Protein AF-0000000078073379 (afdb_homodimer)

Structure (mmCIF, N/CA/C/O backbone):
data_AF-0000000078073379-model_v1
#
loop_
_entity.id
_entity.type
_entity.pdbx_description
1 polymer 'pectate lyase'
#
loop_
_atom_site.group_PDB
_atom_site.id
_atom_site.type_symbol
_atom_site.label_atom_id
_atom_site.label_alt_id
_atom_site.label_comp_id
_atom_site.label_asym_id
_atom_site.label_entity_id
_atom_site.label_seq_id
_atom_site.pdbx_PDB_ins_code
_atom_site.Cartn_x
_atom_site.Cartn_y
_atom_site.Cartn_z
_atom_site.occupancy
_atom_site.B_iso_or_equiv
_atom_site.auth_seq_id
_atom_site.auth_comp_id
_atom_site.auth_asym_id
_atom_site.auth_atom_id
_atom_site.pdbx_PDB_model_num
ATOM 1 N N . MET A 1 1 ? -47.125 16.078 -59.25 1 26.92 1 MET A N 1
ATOM 2 C CA . MET A 1 1 ? -47.188 15.266 -58.031 1 26.92 1 MET A CA 1
ATOM 3 C C . MET A 1 1 ? -46.562 13.898 -58.25 1 26.92 1 MET A C 1
ATOM 5 O O . MET A 1 1 ? -47.281 12.891 -58.375 1 26.92 1 MET A O 1
ATOM 9 N N . LYS A 1 2 ? -45.469 13.75 -59.219 1 32.22 2 LYS A N 1
ATOM 10 C CA . LYS A 1 2 ? -44.75 12.578 -59.688 1 32.22 2 LYS A CA 1
ATOM 11 C C . LYS A 1 2 ? -44.062 11.867 -58.562 1 32.22 2 LYS A C 1
ATOM 13 O O . LYS A 1 2 ? -43.188 12.445 -57.875 1 32.22 2 LYS A O 1
ATOM 18 N N . ILE A 1 3 ? -44.719 10.812 -57.906 1 33.16 3 ILE A N 1
ATOM 19 C CA . ILE A 1 3 ? -44.312 9.953 -56.812 1 33.16 3 ILE A CA 1
ATOM 20 C C . ILE A 1 3 ? -43.188 9.016 -57.281 1 33.16 3 ILE A C 1
ATOM 22 O O . ILE A 1 3 ? -43.438 8.125 -58.094 1 33.16 3 ILE A O 1
ATOM 26 N N . THR A 1 4 ? -42 9.477 -57.656 1 41.59 4 THR A N 1
ATOM 27 C CA . THR A 1 4 ? -40.938 8.547 -58 1 41.59 4 THR A CA 1
ATOM 28 C C . THR A 1 4 ? -40.625 7.648 -56.812 1 41.59 4 THR A C 1
ATOM 30 O O . THR A 1 4 ? -40.312 8.141 -55.719 1 41.59 4 THR A O 1
ATOM 33 N N . SER A 1 5 ? -41.125 6.383 -56.781 1 36.81 5 SER A N 1
ATOM 34 C CA . SER A 1 5 ? -40.906 5.316 -55.812 1 36.81 5 SER A CA 1
ATOM 35 C C . SER A 1 5 ? -39.438 4.883 -55.781 1 36.81 5 SER A C 1
ATOM 37 O O . SER A 1 5 ? -38.875 4.477 -56.812 1 36.81 5 SER A O 1
ATOM 39 N N . VAL A 1 6 ? -38.531 5.504 -54.969 1 43.47 6 VAL A N 1
ATOM 40 C CA . VAL A 1 6 ? -37.156 5.094 -54.75 1 43.47 6 VAL A CA 1
ATOM 41 C C . VAL A 1 6 ? -37.156 3.697 -54.125 1 43.47 6 VAL A C 1
ATOM 43 O O . VAL A 1 6 ? -37.75 3.465 -53.062 1 43.47 6 VAL A O 1
ATOM 46 N N . PHE A 1 7 ? -36.969 2.619 -54.938 1 39.88 7 PHE A N 1
ATOM 47 C CA . PHE A 1 7 ? -36.719 1.249 -54.5 1 39.88 7 PHE A CA 1
ATOM 48 C C . PHE A 1 7 ? -35.438 1.147 -53.688 1 39.88 7 PHE A C 1
ATOM 50 O O . PHE A 1 7 ? -34.375 1.447 -54.188 1 39.88 7 PHE A O 1
ATOM 57 N N . THR A 1 8 ? -35.5 1.363 -52.375 1 41.56 8 THR A N 1
ATOM 58 C CA . THR A 1 8 ? -34.344 1.116 -51.5 1 41.56 8 THR A CA 1
ATOM 59 C C . THR A 1 8 ? -34.031 -0.377 -51.406 1 41.56 8 THR A C 1
ATOM 61 O O . THR A 1 8 ? -34.875 -1.168 -51 1 41.56 8 THR A O 1
ATOM 64 N N . ALA A 1 9 ? -33.094 -0.878 -52.219 1 40.97 9 ALA A N 1
ATOM 65 C CA . ALA A 1 9 ? -32.562 -2.232 -52.094 1 40.97 9 ALA A CA 1
ATOM 66 C C . ALA A 1 9 ? -31.938 -2.471 -50.719 1 40.97 9 ALA A C 1
ATOM 68 O O . ALA A 1 9 ? -31.031 -1.76 -50.312 1 40.97 9 ALA A O 1
ATOM 69 N N . VAL A 1 10 ? -32.719 -3.09 -49.844 1 42.84 10 VAL A N 1
ATOM 70 C CA . VAL A 1 10 ? -32.188 -3.562 -48.562 1 42.84 10 VAL A CA 1
ATOM 71 C C . VAL A 1 10 ? -31.219 -4.707 -48.812 1 42.84 10 VAL A C 1
ATOM 73 O O . VAL A 1 10 ? -31.578 -5.734 -49.375 1 42.84 10 VAL A O 1
ATOM 76 N N . PHE A 1 11 ? -29.922 -4.469 -48.969 1 40.78 11 PHE A N 1
ATOM 77 C CA . PHE A 1 11 ? -28.906 -5.5 -48.906 1 40.78 11 PHE A CA 1
ATOM 78 C C . PHE A 1 11 ? -28.922 -6.223 -47.562 1 40.78 11 PHE A C 1
ATOM 80 O O . PHE A 1 11 ? -28.688 -5.613 -46.531 1 40.78 11 PHE A O 1
ATOM 87 N N . ALA A 1 12 ? -29.703 -7.352 -47.5 1 41.12 12 ALA A N 1
ATOM 88 C CA . ALA A 1 12 ? -29.578 -8.266 -46.375 1 41.12 12 ALA A CA 1
ATOM 89 C C . ALA A 1 12 ? -28.172 -8.844 -46.25 1 41.12 12 ALA A C 1
ATOM 91 O O . ALA A 1 12 ? -27.75 -9.594 -47.156 1 41.12 12 ALA A O 1
ATOM 92 N N . THR A 1 13 ? -27.219 -8.195 -45.688 1 39.94 13 THR A N 1
ATOM 93 C CA . THR A 1 13 ? -25.969 -8.867 -45.344 1 39.94 13 THR A CA 1
ATOM 94 C C . THR A 1 13 ? -26.25 -10.109 -44.5 1 39.94 13 THR A C 1
ATOM 96 O O . THR A 1 13 ? -26.797 -10.008 -43.406 1 39.94 13 THR A O 1
ATOM 99 N N . LEU A 1 14 ? -26.453 -11.242 -45.125 1 37.91 14 LEU A N 1
ATOM 100 C CA . LEU A 1 14 ? -26.469 -12.492 -44.375 1 37.91 14 LEU A CA 1
ATOM 101 C C . LEU A 1 14 ? -25.219 -12.609 -43.5 1 37.91 14 LEU A C 1
ATOM 103 O O . LEU A 1 14 ? -24.109 -12.609 -44 1 37.91 14 LEU A O 1
ATOM 107 N N . ALA A 1 15 ? -25.297 -12.188 -42.312 1 41.53 15 ALA A N 1
ATOM 108 C CA . ALA A 1 15 ? -24.281 -12.586 -41.344 1 41.53 15 ALA A CA 1
ATOM 109 C C . ALA A 1 15 ? -24.062 -14.094 -41.375 1 41.53 15 ALA A C 1
ATOM 111 O O . ALA A 1 15 ? -24.922 -14.859 -40.938 1 41.53 15 ALA A O 1
ATOM 112 N N . VAL A 1 16 ? -23.438 -14.586 -42.375 1 40.75 16 VAL A N 1
ATOM 113 C CA . VAL A 1 16 ? -22.984 -15.961 -42.188 1 40.75 16 VAL A CA 1
ATOM 114 C C . VAL A 1 16 ? -22.375 -16.125 -40.781 1 40.75 16 VAL A C 1
ATOM 116 O O . VAL A 1 16 ? -21.422 -15.43 -40.438 1 40.75 16 VAL A O 1
ATOM 119 N N . GLY A 1 17 ? -23.109 -16.453 -39.844 1 42.53 17 GLY A N 1
ATOM 120 C CA . GLY A 1 17 ? -22.578 -16.828 -38.562 1 42.53 17 GLY A CA 1
ATOM 121 C C . GLY A 1 17 ? -21.328 -17.703 -38.656 1 42.53 17 GLY A C 1
ATOM 122 O O . GLY A 1 17 ? -21.281 -18.609 -39.5 1 42.53 17 GLY A O 1
ATOM 123 N N . SER A 1 18 ? -20.203 -17.203 -38.5 1 46.5 18 SER A N 1
ATOM 124 C CA . SER A 1 18 ? -19 -18.031 -38.406 1 46.5 18 SER A CA 1
ATOM 125 C C . SER A 1 18 ? -19.297 -19.391 -37.812 1 46.5 18 SER A C 1
ATOM 127 O O . SER A 1 18 ? -20.031 -19.5 -36.844 1 46.5 18 SER A O 1
ATOM 129 N N . PRO A 1 19 ? -19.109 -20.391 -38.5 1 51.62 19 PRO A N 1
ATOM 130 C CA . PRO A 1 19 ? -19.391 -21.719 -37.938 1 51.62 19 PRO A CA 1
ATOM 131 C C . PRO A 1 19 ? -18.844 -21.859 -36.531 1 51.62 19 PRO A C 1
ATOM 133 O O . PRO A 1 19 ? -17.75 -21.391 -36.219 1 51.62 19 PRO A O 1
ATOM 136 N N . LEU A 1 20 ? -19.641 -22.047 -35.469 1 56.81 20 LEU A N 1
ATOM 137 C CA . LEU A 1 20 ? -19.328 -22.344 -34.094 1 56.81 20 LEU A CA 1
ATOM 138 C C . LEU A 1 20 ? -18.219 -23.375 -33.969 1 56.81 20 LEU A C 1
ATOM 140 O O . LEU A 1 20 ? -18.328 -24.469 -34.531 1 56.81 20 LEU A O 1
ATOM 144 N N . GLU A 1 21 ? -16.969 -23.016 -33.781 1 68.38 21 GLU A N 1
ATOM 145 C CA . GLU A 1 21 ? -15.852 -23.922 -33.531 1 68.38 21 GLU A CA 1
ATOM 146 C C . GLU A 1 21 ? -16.281 -25.062 -32.625 1 68.38 21 GLU A C 1
ATOM 148 O O . GLU A 1 21 ? -17.016 -24.859 -31.656 1 68.38 21 GLU A O 1
ATOM 153 N N . THR A 1 22 ? -15.953 -26.297 -33.062 1 76.88 22 THR A N 1
ATOM 154 C CA . THR A 1 22 ? -16.234 -27.438 -32.188 1 76.88 22 THR A CA 1
ATOM 155 C C . THR A 1 22 ? -15.453 -27.328 -30.875 1 76.88 22 THR A C 1
ATOM 157 O O . THR A 1 22 ? -14.461 -26.594 -30.797 1 76.88 22 THR A O 1
ATOM 160 N N . ARG A 1 23 ? -15.984 -27.828 -29.938 1 81.5 23 ARG A N 1
ATOM 161 C CA . ARG A 1 23 ? -15.336 -27.875 -28.625 1 81.5 23 ARG A CA 1
ATOM 162 C C . ARG A 1 23 ? -13.922 -28.438 -28.734 1 81.5 23 ARG A C 1
ATOM 164 O O . ARG A 1 23 ? -13.008 -27.984 -28.047 1 81.5 23 ARG A O 1
ATOM 171 N N . ASP A 1 24 ? -13.828 -29.391 -29.516 1 82.5 24 ASP A N 1
ATOM 172 C CA . ASP A 1 24 ? -12.531 -30.016 -29.719 1 82.5 24 ASP A CA 1
ATOM 173 C C . ASP A 1 24 ? -11.547 -29.047 -30.375 1 82.5 24 ASP A C 1
ATOM 175 O O . ASP A 1 24 ? -10.391 -28.953 -29.969 1 82.5 24 ASP A O 1
ATOM 179 N N . ALA A 1 25 ? -11.977 -28.453 -31.328 1 82.81 25 ALA A N 1
ATOM 180 C CA . ALA A 1 25 ? -11.117 -27.5 -32.031 1 82.81 25 ALA A CA 1
ATOM 181 C C . ALA A 1 25 ? -10.727 -26.344 -31.094 1 82.81 25 ALA A C 1
ATOM 183 O O . ALA A 1 25 ? -9.594 -25.859 -31.141 1 82.81 25 ALA A O 1
ATOM 184 N N . HIS A 1 26 ? -11.664 -26.031 -30.312 1 86.31 26 HIS A N 1
ATOM 185 C CA . HIS A 1 26 ? -11.43 -24.922 -29.391 1 86.31 26 HIS A CA 1
ATOM 186 C C . HIS A 1 26 ? -10.344 -25.266 -28.375 1 86.31 26 HIS A C 1
ATOM 188 O O . HIS A 1 26 ? -9.398 -24.5 -28.188 1 86.31 26 HIS A 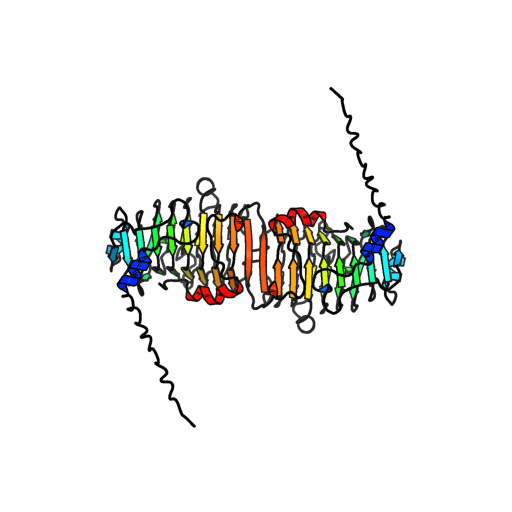O 1
ATOM 194 N N . ILE A 1 27 ? -10.406 -26.391 -27.75 1 90.31 27 ILE A N 1
ATOM 195 C CA . ILE A 1 27 ? -9.453 -26.766 -26.703 1 90.31 27 ILE A CA 1
ATOM 196 C C . ILE A 1 27 ? -8.07 -26.984 -27.328 1 90.31 27 ILE A C 1
ATOM 198 O O . ILE A 1 27 ? -7.051 -26.672 -26.703 1 90.31 27 ILE A O 1
ATOM 202 N N . LYS A 1 28 ? -8.039 -27.469 -28.516 1 88.5 28 LYS A N 1
ATOM 203 C CA . LYS A 1 28 ? -6.758 -27.656 -29.203 1 88.5 28 LYS A CA 1
ATOM 204 C C . LYS A 1 28 ? -6.09 -26.312 -29.5 1 88.5 28 LYS A C 1
ATOM 206 O O . LYS A 1 28 ? -4.871 -26.188 -29.359 1 88.5 28 LYS A O 1
ATOM 211 N N . ARG A 1 29 ? -6.891 -25.422 -29.875 1 85.19 29 ARG A N 1
ATOM 212 C CA . ARG A 1 29 ? -6.348 -24.094 -30.109 1 85.19 29 ARG A CA 1
ATOM 213 C C . ARG A 1 29 ? -5.805 -23.484 -28.812 1 85.19 29 ARG A C 1
ATOM 215 O O . ARG A 1 29 ? -4.715 -22.906 -28.797 1 85.19 29 ARG A O 1
ATOM 222 N N . GLN A 1 30 ? -6.562 -23.594 -27.781 1 92.12 30 GLN A N 1
ATOM 223 C CA . GLN A 1 30 ? -6.121 -23.078 -26.484 1 92.12 30 GLN A CA 1
ATOM 224 C C . GLN A 1 30 ? -4.844 -23.781 -26.031 1 92.12 30 GLN A C 1
ATOM 226 O O . GLN A 1 30 ? -3.957 -23.141 -25.453 1 92.12 30 GLN A O 1
ATOM 231 N N . ALA A 1 31 ? -4.758 -25 -26.328 1 92.62 31 ALA A N 1
ATOM 232 C CA . ALA A 1 31 ? -3.623 -25.812 -25.906 1 92.62 31 ALA A CA 1
ATOM 233 C C . ALA A 1 31 ? -2.355 -25.438 -26.656 1 92.62 31 ALA A C 1
ATOM 235 O O . ALA A 1 31 ? -1.243 -25.656 -26.188 1 92.62 31 ALA A O 1
ATOM 236 N N . ALA A 1 32 ? -2.506 -24.906 -27.766 1 91.88 32 ALA A N 1
ATOM 237 C CA . ALA A 1 32 ? -1.366 -24.594 -28.625 1 91.88 32 ALA A CA 1
ATOM 238 C C . ALA A 1 32 ? -0.793 -23.219 -28.297 1 91.88 32 ALA A C 1
ATOM 240 O O . ALA A 1 32 ? 0.281 -22.844 -28.781 1 91.88 32 ALA A O 1
ATOM 241 N N . GLU A 1 33 ? -1.474 -22.438 -27.516 1 94.12 33 GLU A N 1
ATOM 242 C CA . GLU A 1 33 ? -1.041 -21.078 -27.203 1 94.12 33 GLU A CA 1
ATOM 243 C C . GLU A 1 33 ? 0.233 -21.078 -26.359 1 94.12 33 GLU A C 1
ATOM 245 O O . GLU A 1 33 ? 0.35 -21.844 -25.406 1 94.12 33 GLU A O 1
ATOM 250 N N . ALA A 1 34 ? 1.164 -20.266 -26.75 1 96.62 34 ALA A N 1
ATOM 251 C CA . ALA A 1 34 ? 2.357 -20 -25.953 1 96.62 34 ALA A CA 1
ATOM 252 C C . ALA A 1 34 ? 2.08 -18.938 -24.891 1 96.62 34 ALA A C 1
ATOM 254 O O . ALA A 1 34 ? 1.102 -18.203 -24.984 1 96.62 34 ALA A O 1
ATOM 255 N N . CYS A 1 35 ? 2.984 -18.969 -23.906 1 96.31 35 CYS A N 1
ATOM 256 C CA . CYS A 1 35 ? 2.881 -17.938 -22.875 1 96.31 35 CYS A CA 1
ATOM 257 C C . CYS A 1 35 ? 2.869 -16.547 -23.484 1 96.31 35 CYS A C 1
ATOM 259 O O . CYS A 1 35 ? 3.666 -16.25 -24.375 1 96.31 35 CYS A O 1
ATOM 261 N N . SER A 1 36 ? 1.962 -15.688 -22.953 1 91.12 36 SER A N 1
ATOM 262 C CA . SER A 1 36 ? 1.778 -14.398 -23.609 1 91.12 36 SER A CA 1
ATOM 263 C C . SER A 1 36 ? 1.969 -13.25 -22.625 1 91.12 36 SER A C 1
ATOM 265 O O . SER A 1 36 ? 1.896 -12.078 -23 1 91.12 36 SER A O 1
ATOM 267 N N . VAL A 1 37 ? 2.205 -13.562 -21.391 1 91.88 37 VAL A N 1
ATOM 268 C CA . VAL A 1 37 ? 2.287 -12.469 -20.422 1 91.88 37 VAL A CA 1
ATOM 269 C C . VAL A 1 37 ? 3.289 -12.82 -19.328 1 91.88 37 VAL A C 1
ATOM 271 O O . VAL A 1 37 ? 3.328 -13.961 -18.859 1 91.88 37 VAL A O 1
ATOM 274 N N . GLY A 1 38 ? 4.133 -11.828 -19.031 1 95.31 38 GLY A N 1
ATOM 275 C CA . GLY A 1 38 ? 4.973 -11.945 -17.859 1 95.31 38 GLY A CA 1
ATOM 276 C C . GLY A 1 38 ? 6.293 -12.641 -18.125 1 95.31 38 GLY A C 1
ATOM 277 O O . GLY A 1 38 ? 6.711 -12.766 -19.281 1 95.31 38 GLY A O 1
ATOM 278 N N . TYR A 1 39 ? 6.926 -13.07 -17.094 1 97.62 39 TYR A N 1
ATOM 279 C CA . TYR A 1 39 ? 8.312 -13.516 -17.141 1 97.62 39 TYR A CA 1
ATOM 280 C C . TYR A 1 39 ? 8.43 -14.82 -17.922 1 97.62 39 TYR A C 1
ATOM 282 O O . TYR A 1 39 ? 9.5 -15.133 -18.453 1 97.62 39 TYR A O 1
ATOM 290 N N . CYS A 1 40 ? 7.336 -15.539 -18.031 1 98 40 CYS A N 1
ATOM 291 C CA . CYS A 1 40 ? 7.422 -16.766 -18.812 1 98 40 CYS A CA 1
ATOM 292 C C . CYS A 1 40 ? 7.641 -16.469 -20.297 1 98 40 CYS A C 1
ATOM 294 O O . CYS A 1 40 ? 7.961 -17.359 -21.078 1 98 40 CYS A O 1
ATOM 296 N N . THR A 1 41 ? 7.445 -15.227 -20.766 1 96.81 41 THR A N 1
ATOM 297 C CA . THR A 1 41 ? 7.723 -14.844 -22.141 1 96.81 41 THR A CA 1
ATOM 298 C C . THR A 1 41 ? 9.219 -14.633 -22.359 1 96.81 41 THR A C 1
ATOM 300 O O . THR A 1 41 ? 9.672 -14.492 -23.484 1 96.81 41 THR A O 1
ATOM 303 N N . GLN A 1 42 ? 10.008 -14.609 -21.281 1 95.75 42 GLN A N 1
ATOM 304 C CA . GLN A 1 42 ? 11.445 -14.352 -21.328 1 95.75 42 GLN A CA 1
ATOM 305 C C . GLN A 1 42 ? 12.227 -15.664 -21.406 1 95.75 42 GLN A C 1
ATOM 307 O O . GLN A 1 42 ? 11.648 -16.75 -21.312 1 95.75 42 GLN A O 1
ATOM 312 N N . ASN A 1 43 ? 13.578 -15.531 -21.641 1 97.06 43 ASN A N 1
ATOM 313 C CA . ASN A 1 43 ? 14.477 -16.672 -21.656 1 97.06 43 ASN A CA 1
ATOM 314 C C . ASN A 1 43 ? 14.078 -17.688 -22.734 1 97.06 43 ASN A C 1
ATOM 316 O O . ASN A 1 43 ? 14 -18.891 -22.469 1 97.06 43 ASN A O 1
ATOM 320 N N . GLY A 1 44 ? 13.734 -17.281 -23.875 1 95.88 44 GLY A N 1
ATOM 321 C CA . GLY A 1 44 ? 13.398 -18.109 -25.016 1 95.88 44 GLY A CA 1
ATOM 322 C C . GLY A 1 44 ? 11.914 -18.406 -25.125 1 95.88 44 GLY A C 1
ATOM 323 O O . GLY A 1 44 ? 11.469 -19.031 -26.094 1 95.88 44 GLY A O 1
ATOM 324 N N . GLY A 1 45 ? 11.117 -18 -24.078 1 96.81 45 GLY A N 1
ATOM 325 C CA . GLY A 1 45 ? 9.68 -18.188 -24.125 1 96.81 45 GLY A CA 1
ATOM 326 C C . GLY A 1 45 ? 9.234 -19.547 -23.625 1 96.81 45 GLY A C 1
ATOM 327 O O . GLY A 1 45 ? 10.07 -20.406 -23.328 1 96.81 45 GLY A O 1
ATOM 328 N N . THR A 1 46 ? 7.992 -19.75 -23.438 1 98.69 46 THR A N 1
ATOM 329 C CA . THR A 1 46 ? 7.363 -20.984 -23 1 98.69 46 THR A CA 1
ATOM 330 C C . THR A 1 46 ? 6.309 -21.438 -23.984 1 98.69 46 THR A C 1
ATOM 332 O O . THR A 1 46 ? 5.254 -20.828 -24.125 1 98.69 46 THR A O 1
ATOM 335 N N . THR A 1 47 ? 6.527 -22.594 -24.625 1 98.44 47 THR A N 1
ATOM 336 C CA . THR A 1 47 ? 5.641 -23.062 -25.688 1 98.44 47 THR A CA 1
ATOM 337 C C . THR A 1 47 ? 5.008 -24.406 -25.312 1 98.44 47 THR A C 1
ATOM 339 O O . THR A 1 47 ? 4.051 -24.844 -25.953 1 98.44 47 THR A O 1
ATOM 342 N N . GLY A 1 48 ? 5.543 -25.078 -24.344 1 98.75 48 GLY A N 1
ATOM 343 C CA . GLY A 1 48 ? 5.012 -26.344 -23.891 1 98.75 48 GLY A CA 1
ATOM 344 C C . GLY A 1 48 ? 5.141 -27.453 -24.906 1 98.75 48 GLY A C 1
ATOM 345 O O . GLY A 1 48 ? 6.211 -27.656 -25.484 1 98.75 48 GLY A O 1
ATOM 346 N N . GLY A 1 49 ? 4.039 -28.141 -25.062 1 98.75 49 GLY A N 1
ATOM 347 C CA . GLY A 1 49 ? 4.043 -29.344 -25.875 1 98.75 49 GLY A CA 1
ATOM 348 C C . GLY A 1 49 ? 3.641 -29.094 -27.312 1 98.75 49 GLY A C 1
ATOM 349 O O . GLY A 1 49 ? 3.459 -30.031 -28.094 1 98.75 49 GLY A O 1
ATOM 350 N N . ALA A 1 50 ? 3.6 -27.891 -27.781 1 96.62 50 ALA A N 1
ATOM 351 C CA . ALA A 1 50 ? 2.945 -27.516 -29.031 1 96.62 50 ALA A CA 1
ATOM 352 C C . ALA A 1 50 ? 3.66 -28.141 -30.234 1 96.62 50 ALA A C 1
ATOM 354 O O . ALA A 1 50 ? 3.062 -28.312 -31.297 1 96.62 50 ALA A O 1
ATOM 355 N N . LYS A 1 51 ? 4.91 -28.5 -30.109 1 96.62 51 LYS A N 1
ATOM 356 C CA . LYS A 1 51 ? 5.684 -29.047 -31.219 1 96.62 51 LYS A CA 1
ATOM 357 C C . LYS A 1 51 ? 5.438 -30.547 -31.359 1 96.62 51 LYS A C 1
ATOM 359 O O . LYS A 1 51 ? 5.914 -31.172 -32.312 1 96.62 51 LYS A O 1
ATOM 364 N N . GLY A 1 52 ? 4.766 -31.141 -30.406 1 97.94 52 GLY A N 1
ATOM 365 C CA . GLY A 1 52 ? 4.48 -32.562 -30.438 1 97.94 52 GLY A CA 1
ATOM 366 C C . GLY A 1 52 ? 3.031 -32.875 -30.766 1 97.94 52 GLY A C 1
ATOM 367 O O . GLY A 1 52 ? 2.285 -32 -31.203 1 97.94 52 GLY A O 1
ATOM 368 N N . GLU A 1 53 ? 2.709 -34.188 -30.594 1 97.31 53 GLU A N 1
ATOM 369 C CA . GLU A 1 53 ? 1.335 -34.625 -30.828 1 97.31 53 GLU A CA 1
ATOM 370 C C . GLU A 1 53 ? 0.419 -34.188 -29.688 1 97.31 53 GLU A C 1
ATOM 372 O O . GLU A 1 53 ? 0.892 -33.781 -28.625 1 97.31 53 GLU A O 1
ATOM 377 N N . THR A 1 54 ? -0.792 -34.219 -29.969 1 97.62 54 THR A N 1
ATOM 378 C CA . THR A 1 54 ? -1.826 -34 -28.969 1 97.62 54 THR A CA 1
ATOM 379 C C . THR A 1 54 ? -2.547 -35.312 -28.656 1 97.62 54 THR A C 1
ATOM 381 O O . THR A 1 54 ? -2.967 -36.031 -29.562 1 97.62 54 THR A O 1
ATOM 384 N N . ILE A 1 55 ? -2.615 -35.625 -27.391 1 98.12 55 ILE A N 1
ATOM 385 C CA . ILE A 1 55 ? -3.4 -36.781 -26.984 1 98.12 55 ILE A CA 1
ATOM 386 C C . ILE A 1 55 ? -4.438 -36.375 -25.938 1 98.12 55 ILE A C 1
ATOM 388 O O . ILE A 1 55 ? -4.281 -35.344 -25.281 1 98.12 55 ILE A O 1
ATOM 392 N N . THR A 1 56 ? -5.516 -37.125 -25.859 1 97.94 56 THR A N 1
ATOM 393 C CA . THR A 1 56 ? -6.527 -36.969 -24.828 1 97.94 56 THR A CA 1
ATOM 394 C C . THR A 1 56 ? -6.504 -38.156 -23.844 1 97.94 56 THR A C 1
ATOM 396 O O . THR A 1 56 ? -6.477 -39.312 -24.266 1 97.94 56 THR A O 1
ATOM 399 N N . VAL A 1 57 ? -6.438 -37.781 -22.609 1 98.69 57 VAL A N 1
ATOM 400 C CA . VAL A 1 57 ? -6.473 -38.812 -21.578 1 98.69 57 VAL A CA 1
ATOM 401 C C . VAL A 1 57 ? -7.805 -38.75 -20.828 1 98.69 57 VAL A C 1
ATOM 403 O O . VAL A 1 57 ? -8.328 -37.656 -20.578 1 98.69 57 VAL A O 1
ATOM 406 N N . THR A 1 58 ? -8.273 -39.969 -20.484 1 98.31 58 THR A N 1
ATOM 407 C CA . THR A 1 58 ? -9.562 -40.031 -19.797 1 98.31 58 THR A CA 1
ATOM 408 C C . THR A 1 58 ? -9.422 -40.75 -18.453 1 98.31 58 THR A C 1
ATOM 410 O O . THR A 1 58 ? -10.414 -41.031 -17.797 1 98.31 58 THR A O 1
ATOM 413 N N . THR A 1 59 ? -8.227 -41.094 -18.109 1 97.88 59 THR A N 1
ATOM 414 C CA . THR A 1 59 ? -7.969 -41.688 -16.797 1 97.88 59 THR A CA 1
ATOM 415 C C . THR A 1 59 ? -6.727 -41.094 -16.156 1 97.88 59 THR A C 1
ATOM 417 O O . THR A 1 59 ? -5.859 -40.562 -16.859 1 97.88 59 THR A O 1
ATOM 420 N N . LEU A 1 60 ? -6.691 -41.25 -14.859 1 98.38 60 LEU A N 1
ATOM 421 C CA . LEU A 1 60 ? -5.539 -40.75 -14.109 1 98.38 60 LEU A CA 1
ATOM 422 C C . LEU A 1 60 ? -4.273 -41.5 -14.516 1 98.38 60 LEU A C 1
ATOM 424 O O . LEU A 1 60 ? -3.213 -40.906 -14.68 1 98.38 60 LEU A O 1
ATOM 428 N N . ALA A 1 61 ? -4.379 -42.812 -14.688 1 98.19 61 ALA A N 1
ATOM 429 C CA . ALA A 1 61 ? -3.227 -43.625 -15.07 1 98.19 61 ALA A CA 1
ATOM 430 C C . ALA A 1 61 ? -2.662 -43.188 -16.422 1 98.19 61 ALA A C 1
ATOM 432 O O . ALA A 1 61 ? -1.444 -43.094 -16.594 1 98.19 61 ALA A O 1
ATOM 433 N N . ALA A 1 62 ? -3.52 -42.906 -17.297 1 98.62 62 ALA A N 1
ATOM 434 C CA . ALA A 1 62 ? -3.088 -42.469 -18.625 1 98.62 62 ALA A CA 1
ATOM 435 C C . ALA A 1 62 ? -2.396 -41.094 -18.531 1 98.62 62 ALA A C 1
ATOM 437 O O . ALA A 1 62 ? -1.427 -40.844 -19.25 1 98.62 62 ALA A O 1
ATOM 438 N N . LEU A 1 63 ? -2.912 -40.219 -17.719 1 98.75 63 LEU A N 1
ATOM 439 C CA . LEU A 1 63 ? -2.281 -38.938 -17.5 1 98.75 63 LEU A CA 1
ATOM 440 C C . LEU A 1 63 ? -0.871 -39.094 -16.953 1 98.75 63 LEU A C 1
ATOM 442 O O . LEU A 1 63 ? 0.068 -38.438 -17.422 1 98.75 63 LEU A O 1
ATOM 446 N N . GLN A 1 64 ? -0.752 -39.938 -15.977 1 98.5 64 GLN A N 1
ATOM 447 C CA . GLN A 1 64 ? 0.542 -40.188 -15.352 1 98.5 64 GLN A CA 1
ATOM 448 C C . GLN A 1 64 ? 1.561 -40.688 -16.375 1 98.5 64 GLN A C 1
ATOM 450 O O . GLN A 1 64 ? 2.701 -40.219 -16.406 1 98.5 64 GLN A O 1
ATOM 455 N N . GLU A 1 65 ? 1.14 -41.594 -17.141 1 98.5 65 GLU A N 1
ATOM 456 C CA . GLU A 1 65 ? 2.027 -42.156 -18.156 1 98.5 65 GLU A CA 1
ATOM 457 C C . GLU A 1 65 ? 2.416 -41.094 -19.188 1 98.5 65 GLU A C 1
ATOM 459 O O . GLU A 1 65 ? 3.594 -40.969 -19.531 1 98.5 65 GLU A O 1
ATOM 464 N N . ALA A 1 66 ? 1.459 -40.406 -19.656 1 98.81 66 ALA A N 1
ATOM 465 C CA . ALA A 1 66 ? 1.695 -39.406 -20.703 1 98.81 66 ALA A CA 1
ATOM 466 C C . ALA A 1 66 ? 2.615 -38.281 -20.203 1 98.81 66 ALA A C 1
ATOM 468 O O . ALA A 1 66 ? 3.494 -37.844 -20.938 1 98.81 66 ALA A O 1
ATOM 469 N N . ALA A 1 67 ? 2.395 -37.844 -19 1 98.88 67 ALA A N 1
ATOM 470 C CA . ALA A 1 67 ? 3.141 -36.719 -18.422 1 98.88 67 ALA A CA 1
ATOM 471 C C . ALA A 1 67 ? 4.633 -37.031 -18.359 1 98.88 67 ALA A C 1
ATOM 473 O O . ALA A 1 67 ? 5.469 -36.125 -18.453 1 98.88 67 ALA A O 1
ATOM 474 N N . LYS A 1 68 ? 4.973 -38.281 -18.297 1 98.38 68 LYS A N 1
ATOM 475 C CA . LYS A 1 68 ? 6.359 -38.688 -18.094 1 98.38 68 LYS A CA 1
ATOM 476 C C . LYS A 1 68 ? 7.062 -38.938 -19.438 1 98.38 68 LYS A C 1
ATOM 478 O O . LYS A 1 68 ? 8.289 -39.062 -19.484 1 98.38 68 LYS A O 1
ATOM 483 N N . ARG A 1 69 ? 6.352 -38.969 -20.453 1 98.31 69 ARG A N 1
ATOM 484 C CA . ARG A 1 69 ? 6.938 -39.25 -21.75 1 98.31 69 ARG A CA 1
ATOM 485 C C . ARG A 1 69 ? 7.973 -38.188 -22.125 1 98.31 69 ARG A C 1
ATOM 487 O O . ARG A 1 69 ? 7.801 -37 -21.828 1 98.31 69 ARG A O 1
ATOM 494 N N . SER A 1 70 ? 8.984 -38.719 -22.812 1 97.69 70 SER A N 1
ATOM 495 C CA . SER A 1 70 ? 9.984 -37.781 -23.297 1 97.69 70 SER A CA 1
ATOM 496 C C . SER A 1 70 ? 9.492 -37.062 -24.547 1 97.69 70 SER A C 1
ATOM 498 O O . SER A 1 70 ? 8.742 -37.625 -25.344 1 97.69 70 SER A O 1
ATOM 500 N N . GLY A 1 71 ? 9.953 -35.812 -24.688 1 98 71 GLY A N 1
ATOM 501 C CA . GLY A 1 71 ? 9.641 -35.031 -25.875 1 98 71 GLY A CA 1
ATOM 502 C C . GLY A 1 71 ? 8.359 -34.219 -25.734 1 98 71 GLY A C 1
ATOM 503 O O . GLY A 1 71 ? 7.617 -34.375 -24.766 1 98 71 GLY A O 1
ATOM 504 N N . PRO A 1 72 ? 8.172 -33.344 -26.703 1 98.75 72 PRO A N 1
ATOM 505 C CA . PRO A 1 72 ? 7.008 -32.469 -26.656 1 98.75 72 PRO A CA 1
ATOM 506 C C . PRO A 1 72 ? 5.688 -33.219 -26.766 1 98.75 72 PRO A C 1
ATOM 508 O O . PRO A 1 72 ? 5.566 -34.125 -27.578 1 98.75 72 PRO A O 1
ATOM 511 N N . LEU A 1 73 ? 4.746 -32.906 -25.969 1 98.81 73 LEU A N 1
ATOM 512 C CA . LEU A 1 73 ? 3.436 -33.562 -25.953 1 98.81 73 LEU A CA 1
ATOM 513 C C . LEU A 1 73 ? 2.387 -32.625 -25.344 1 98.81 73 LEU A C 1
ATOM 515 O O . LEU A 1 73 ? 2.639 -31.984 -24.328 1 98.81 73 LEU A O 1
ATOM 519 N N . THR A 1 74 ? 1.291 -32.5 -26.062 1 98.75 74 THR A N 1
ATOM 520 C CA . THR A 1 74 ? 0.105 -31.875 -25.5 1 98.75 74 THR A CA 1
ATOM 521 C C . THR A 1 74 ? -0.868 -32.906 -24.969 1 98.75 74 THR A C 1
ATOM 523 O O . THR A 1 74 ? -1.231 -33.844 -25.672 1 98.75 74 THR A O 1
ATOM 526 N N . ILE A 1 75 ? -1.227 -32.719 -23.719 1 98.88 75 ILE A N 1
ATOM 527 C CA . ILE A 1 75 ? -2.115 -33.656 -23.062 1 98.88 75 ILE A CA 1
ATOM 528 C C . ILE A 1 75 ? -3.412 -32.969 -22.656 1 98.88 75 ILE A C 1
ATOM 530 O O . ILE A 1 75 ? -3.4 -32.031 -21.844 1 98.88 75 ILE A O 1
ATOM 534 N N . ILE A 1 76 ? -4.512 -33.375 -23.219 1 98.5 76 ILE A N 1
ATOM 535 C CA . ILE A 1 76 ? -5.828 -32.875 -22.844 1 98.5 76 ILE A CA 1
ATOM 536 C C . ILE A 1 76 ? -6.445 -33.812 -21.797 1 98.5 76 ILE A C 1
ATOM 538 O O . ILE A 1 76 ? -6.66 -35 -22.062 1 98.5 76 ILE A O 1
ATOM 542 N N . VAL A 1 77 ? -6.707 -33.281 -20.656 1 98.62 77 VAL A N 1
ATOM 543 C CA . VAL A 1 77 ? -7.367 -34 -19.578 1 98.62 77 VAL A CA 1
ATOM 544 C C . VAL A 1 77 ? -8.883 -33.938 -19.75 1 98.62 77 VAL A C 1
ATOM 546 O O . VAL A 1 77 ? -9.461 -32.844 -19.641 1 98.62 77 VAL A O 1
ATOM 549 N N . ASN A 1 78 ? -9.461 -35 -20.031 1 97.62 78 ASN A N 1
ATOM 550 C CA . ASN A 1 78 ? -10.906 -35.062 -20.266 1 97.62 78 ASN A CA 1
ATOM 551 C C . ASN A 1 78 ? -11.578 -36.062 -19.328 1 97.62 78 ASN A C 1
ATOM 553 O O . ASN A 1 78 ? -11.836 -37.188 -19.719 1 97.62 78 ASN A O 1
ATOM 557 N N . GLY A 1 79 ? -11.953 -35.562 -18.156 1 97.81 79 GLY A N 1
ATOM 558 C CA . GLY A 1 79 ? -12.617 -36.375 -17.156 1 97.81 79 GLY A CA 1
ATOM 559 C C . GLY A 1 79 ? -12.461 -35.844 -15.742 1 97.81 79 GLY A C 1
ATOM 560 O O . GLY A 1 79 ? -11.75 -34.875 -15.531 1 97.81 79 GLY A O 1
ATOM 561 N N . LYS A 1 80 ? -13.211 -36.406 -14.914 1 98.5 80 LYS A N 1
ATOM 562 C CA . LYS A 1 80 ? -13.086 -36.125 -13.484 1 98.5 80 LYS A CA 1
ATOM 563 C C . LYS A 1 80 ? -12.242 -37.188 -12.797 1 98.5 80 LYS A C 1
ATOM 565 O O . LYS A 1 80 ? -12.672 -38.344 -12.664 1 98.5 80 LYS A O 1
ATOM 570 N N . PHE A 1 81 ? -11.047 -36.844 -12.453 1 98.56 81 PHE A N 1
ATOM 571 C CA . PHE A 1 81 ? -10.102 -37.781 -11.859 1 98.56 81 PHE A CA 1
ATOM 572 C C . PHE A 1 81 ? -10.023 -37.562 -10.352 1 98.56 81 PHE A C 1
ATOM 574 O O . PHE A 1 81 ? -9.977 -36.438 -9.875 1 98.56 81 PHE A O 1
ATOM 581 N N . THR A 1 82 ? -10.18 -38.625 -9.633 1 98.19 82 THR A N 1
ATOM 582 C CA . THR A 1 82 ? -9.961 -38.625 -8.188 1 98.19 82 THR A CA 1
ATOM 583 C C . THR A 1 82 ? -8.836 -39.562 -7.816 1 98.19 82 THR A C 1
ATOM 585 O O . THR A 1 82 ? -8.719 -40.656 -8.383 1 98.19 82 THR A O 1
ATOM 588 N N . GLY A 1 83 ? -8 -39.125 -6.887 1 97.69 83 GLY A N 1
ATOM 589 C CA . GLY A 1 83 ? -6.898 -39.969 -6.43 1 97.69 83 GLY A CA 1
ATOM 590 C C . GLY A 1 83 ? -6.121 -39.344 -5.281 1 97.69 83 GLY A C 1
ATOM 591 O O . GLY A 1 83 ? -6.625 -38.469 -4.586 1 97.69 83 GLY A O 1
ATOM 592 N N . SER A 1 84 ? -5.109 -39.969 -4.906 1 97.88 84 SER A N 1
ATOM 593 C CA . SER A 1 84 ? -4.09 -39.5 -3.971 1 97.88 84 SER A CA 1
ATOM 594 C C . SER A 1 84 ? -2.691 -39.656 -4.559 1 97.88 84 SER A C 1
ATOM 596 O O . SER A 1 84 ? -2.02 -40.656 -4.344 1 97.88 84 SER A O 1
ATOM 598 N N . ASP A 1 85 ? -2.354 -38.625 -5.312 1 96.75 85 ASP A N 1
ATOM 599 C CA . ASP A 1 85 ? -1.124 -38.75 -6.09 1 96.75 85 ASP A CA 1
ATOM 600 C C . ASP A 1 85 ? -0.61 -37.375 -6.539 1 96.75 85 ASP A C 1
ATOM 602 O O . ASP A 1 85 ? -1.259 -36.375 -6.301 1 96.75 85 ASP A O 1
ATOM 606 N N . THR A 1 86 ? 0.636 -37.438 -7.09 1 98.44 86 THR A N 1
ATOM 607 C CA . THR A 1 86 ? 1.278 -36.281 -7.695 1 98.44 86 THR A CA 1
ATOM 608 C C . THR A 1 86 ? 1.766 -36.625 -9.102 1 98.44 86 THR A C 1
ATOM 610 O O . THR A 1 86 ? 2.51 -37.562 -9.305 1 98.44 86 THR A O 1
ATOM 613 N N . ILE A 1 87 ? 1.294 -35.875 -10.047 1 98.81 87 ILE A N 1
ATOM 614 C CA . ILE A 1 87 ? 1.733 -36 -11.43 1 98.81 87 ILE A CA 1
ATOM 615 C C . ILE A 1 87 ? 3.053 -35.25 -11.633 1 98.81 87 ILE A C 1
ATOM 617 O O . ILE A 1 87 ? 3.203 -34.125 -11.188 1 98.81 87 ILE A O 1
ATOM 621 N N . ARG A 1 88 ? 4.016 -35.844 -12.328 1 98.75 88 ARG A N 1
ATOM 622 C CA . ARG A 1 88 ? 5.336 -35.281 -12.555 1 98.75 88 ARG A CA 1
ATOM 623 C C . ARG A 1 88 ? 5.637 -35.156 -14.047 1 98.75 88 ARG A C 1
ATOM 625 O O . ARG A 1 88 ? 6.266 -36.031 -14.633 1 98.75 88 ARG A O 1
ATOM 632 N N . PRO A 1 89 ? 5.242 -34.062 -14.633 1 98.88 89 PRO A N 1
ATOM 633 C CA . PRO A 1 89 ? 5.5 -33.938 -16.062 1 98.88 89 PRO A CA 1
ATOM 634 C C . PRO A 1 89 ? 6.98 -33.75 -16.391 1 98.88 89 PRO A C 1
ATOM 636 O O . PRO A 1 89 ? 7.703 -33.094 -15.641 1 98.88 89 PRO A O 1
ATOM 639 N N . SER A 1 90 ? 7.395 -34.312 -17.531 1 98.81 90 SER A N 1
ATOM 640 C CA . SER A 1 90 ? 8.695 -33.969 -18.125 1 98.81 90 SER A CA 1
ATOM 641 C C . SER A 1 90 ? 8.641 -32.688 -18.922 1 98.81 90 SER A C 1
ATOM 643 O O . SER A 1 90 ? 7.57 -32.094 -19.062 1 98.81 90 SER A O 1
ATOM 645 N N . SER A 1 91 ? 9.812 -32.25 -19.406 1 98.88 91 SER A N 1
ATOM 646 C CA . SER A 1 91 ? 9.922 -31 -20.172 1 98.88 91 SER A CA 1
ATOM 647 C C . SER A 1 91 ? 9.07 -31.047 -21.438 1 98.88 91 SER A C 1
ATOM 649 O O . SER A 1 91 ? 8.727 -32.125 -21.906 1 98.88 91 SER A O 1
ATOM 651 N N . ASP A 1 92 ? 8.695 -29.891 -21.938 1 98.88 92 ASP A N 1
ATOM 652 C CA . ASP A 1 92 ? 8.016 -29.688 -23.203 1 98.88 92 ASP A CA 1
ATOM 653 C C . ASP A 1 92 ? 6.621 -30.312 -23.188 1 98.88 92 ASP A C 1
ATOM 655 O O . ASP A 1 92 ? 6.23 -31.016 -24.125 1 98.88 92 ASP A O 1
ATOM 659 N N . LYS A 1 93 ? 5.938 -30.047 -22.109 1 98.94 93 LYS A N 1
ATOM 660 C CA . LYS A 1 93 ? 4.566 -30.531 -21.969 1 98.94 93 LYS A CA 1
ATOM 661 C C . LYS A 1 93 ? 3.578 -29.375 -21.891 1 98.94 93 LYS A C 1
ATOM 663 O O . LYS A 1 93 ? 3.859 -28.344 -21.266 1 98.94 93 LYS A O 1
ATOM 668 N N . THR A 1 94 ? 2.5 -29.484 -22.594 1 98.88 94 THR A N 1
ATOM 669 C CA . THR A 1 94 ? 1.269 -28.781 -22.281 1 98.88 94 THR A CA 1
ATOM 670 C C . THR A 1 94 ? 0.218 -29.734 -21.719 1 98.88 94 THR A C 1
ATOM 672 O O . THR A 1 94 ? -0.14 -30.719 -22.375 1 98.88 94 THR A O 1
ATOM 675 N N . ILE A 1 95 ? -0.207 -29.484 -20.516 1 98.94 95 ILE A N 1
ATOM 676 C CA . ILE A 1 95 ? -1.321 -30.219 -19.922 1 98.94 95 ILE A CA 1
ATOM 677 C C . ILE A 1 95 ? -2.496 -29.266 -19.703 1 98.94 95 ILE A C 1
ATOM 679 O O . ILE A 1 95 ? -2.375 -28.281 -18.953 1 98.94 95 ILE A O 1
ATOM 683 N N . ILE A 1 96 ? -3.631 -29.531 -20.359 1 98.81 96 ILE A N 1
ATOM 684 C CA . ILE A 1 96 ? -4.77 -28.625 -20.344 1 98.81 96 ILE A CA 1
ATOM 685 C C . ILE A 1 96 ? -6.043 -29.391 -20.016 1 98.81 96 ILE A C 1
ATOM 687 O O . ILE A 1 96 ? -6.246 -30.516 -20.5 1 98.81 96 ILE A O 1
ATOM 691 N N . GLY A 1 97 ? -6.859 -28.875 -19.141 1 98.56 97 GLY A N 1
ATOM 692 C CA . GLY A 1 97 ? -8.133 -29.484 -18.781 1 98.56 97 GLY A CA 1
ATOM 693 C C . GLY A 1 97 ? -9.25 -29.125 -19.75 1 98.56 97 GLY A C 1
ATOM 694 O O . GLY A 1 97 ? -9.453 -27.953 -20.047 1 98.56 97 GLY A O 1
ATOM 695 N N . ALA A 1 98 ? -9.938 -30.109 -20.172 1 96.56 98 ALA A N 1
ATOM 696 C CA . ALA A 1 98 ? -11.172 -29.859 -20.906 1 96.56 98 ALA A CA 1
ATOM 697 C C . ALA A 1 98 ? -12.25 -29.281 -20 1 96.56 98 ALA A C 1
ATOM 699 O O . ALA A 1 98 ? -12.188 -29.438 -18.766 1 96.56 98 ALA A O 1
ATOM 700 N N . ALA A 1 99 ? -13.18 -28.578 -20.656 1 91.19 99 ALA A N 1
ATOM 701 C CA . ALA A 1 99 ? -14.297 -28.047 -19.875 1 91.19 99 ALA A CA 1
ATOM 702 C C . ALA A 1 99 ? -14.977 -29.141 -19.062 1 91.19 99 ALA A C 1
ATOM 704 O O . ALA A 1 99 ? -15.25 -30.234 -19.594 1 91.19 99 ALA A O 1
ATOM 705 N N . GLY A 1 100 ? -15.18 -28.859 -17.828 1 93.69 100 GLY A N 1
ATOM 706 C CA . GLY A 1 100 ? -15.867 -29.812 -16.969 1 93.69 100 GLY A CA 1
ATOM 707 C C . GLY A 1 100 ? -14.938 -30.812 -16.312 1 93.69 100 GLY A C 1
ATOM 708 O O . GLY A 1 100 ? -15.344 -31.562 -15.422 1 93.69 100 GLY A O 1
ATOM 709 N N . SER A 1 101 ? -13.648 -30.922 -16.719 1 98 101 SER A N 1
ATOM 710 C CA . SER A 1 101 ? -12.68 -31.828 -16.109 1 98 101 SER A CA 1
ATOM 711 C C . SER A 1 101 ? -12.258 -31.359 -14.734 1 98 101 SER A C 1
ATOM 713 O O . SER A 1 101 ? -12.438 -30.188 -14.383 1 98 101 SER A O 1
ATOM 715 N N . SER A 1 102 ? -11.789 -32.281 -13.922 1 98.75 102 SER A N 1
ATOM 716 C CA . SER A 1 102 ? -11.289 -31.938 -12.594 1 98.75 102 SER A CA 1
ATOM 717 C C . SER A 1 102 ? -10.312 -33 -12.078 1 98.75 102 SER A C 1
ATOM 719 O O . SER A 1 102 ? -10.344 -34.156 -12.523 1 98.75 102 SER A O 1
ATOM 721 N N . LEU A 1 103 ? -9.469 -32.594 -11.227 1 98.81 103 LEU A N 1
ATOM 722 C CA . LEU A 1 103 ? -8.57 -33.438 -10.445 1 98.81 103 LEU A CA 1
ATOM 723 C C . LEU A 1 103 ? -8.766 -33.188 -8.945 1 98.81 103 LEU A C 1
ATOM 725 O O . LEU A 1 103 ? -8.469 -32.094 -8.438 1 98.81 103 LEU A O 1
ATOM 729 N N . THR A 1 104 ? -9.32 -34.156 -8.273 1 98.69 104 THR A N 1
ATOM 730 C CA . THR A 1 104 ? -9.492 -34.094 -6.824 1 98.69 104 THR A CA 1
ATOM 731 C C . THR A 1 104 ? -8.477 -34.969 -6.109 1 98.69 104 THR A C 1
ATOM 733 O O . THR A 1 104 ? -8.414 -36.188 -6.352 1 98.69 104 THR A O 1
ATOM 736 N N . GLY A 1 105 ? -7.664 -34.375 -5.281 1 98.56 105 GLY A N 1
ATOM 737 C CA . GLY A 1 105 ? -6.664 -35.094 -4.512 1 98.56 105 GLY A CA 1
ATOM 738 C C . GLY A 1 105 ? -5.383 -35.344 -5.285 1 98.56 105 GLY A C 1
ATOM 739 O O . GLY A 1 105 ? -4.461 -35.969 -4.777 1 98.56 105 GLY A O 1
ATOM 740 N N . VAL A 1 106 ? -5.266 -34.875 -6.473 1 98.62 106 VAL A N 1
ATOM 741 C CA . VAL A 1 106 ? -4.125 -35.125 -7.352 1 98.62 106 VAL A CA 1
ATOM 742 C C . VAL A 1 106 ? -3.49 -33.781 -7.742 1 98.62 106 VAL A C 1
ATOM 744 O O . VAL A 1 106 ? -4.168 -32.906 -8.273 1 98.62 106 VAL A O 1
ATOM 747 N N . GLY A 1 107 ? -2.193 -33.625 -7.402 1 98.62 107 GLY A N 1
ATOM 748 C CA . GLY A 1 107 ? -1.477 -32.406 -7.746 1 98.62 107 GLY A CA 1
ATOM 749 C C . GLY A 1 107 ? -0.441 -32.594 -8.836 1 98.62 107 GLY A C 1
ATOM 750 O O . GLY A 1 107 ? -0.367 -33.688 -9.438 1 98.62 107 GLY A O 1
ATOM 751 N N . PHE A 1 108 ? 0.259 -31.547 -9.18 1 98.94 108 PHE A N 1
ATOM 752 C CA . PHE A 1 108 ? 1.355 -31.562 -10.141 1 98.94 108 PHE A CA 1
ATOM 753 C C . PHE A 1 108 ? 2.652 -31.094 -9.484 1 98.94 108 PHE A C 1
ATOM 755 O O . PHE A 1 108 ? 2.648 -30.141 -8.695 1 98.94 108 PHE A O 1
ATOM 762 N N . TYR A 1 109 ? 3.74 -31.703 -9.797 1 98.88 109 TYR A N 1
ATOM 763 C CA . TYR A 1 109 ? 5.07 -31.312 -9.336 1 98.88 109 TYR A CA 1
ATOM 764 C C . TYR A 1 109 ? 6.047 -31.234 -10.508 1 98.88 109 TYR A C 1
ATOM 766 O O . TYR A 1 109 ? 6.547 -32.25 -10.969 1 98.88 109 TYR A O 1
ATOM 774 N N . VAL A 1 110 ? 6.324 -30.031 -11.016 1 98.94 110 VAL A N 1
ATOM 775 C CA . VAL A 1 110 ? 7.312 -29.781 -12.062 1 98.94 110 VAL A CA 1
ATOM 776 C C . VAL A 1 110 ? 8.695 -29.594 -11.43 1 98.94 110 VAL A C 1
ATOM 778 O O . VAL A 1 110 ? 8.984 -28.547 -10.867 1 98.94 110 VAL A O 1
ATOM 781 N N . ARG A 1 111 ? 9.516 -30.547 -11.547 1 98.88 111 ARG A N 1
ATOM 782 C CA . ARG A 1 111 ? 10.805 -30.531 -10.867 1 98.88 111 ARG A CA 1
ATOM 783 C C . ARG A 1 111 ? 11.945 -30.781 -11.852 1 98.88 111 ARG A C 1
ATOM 785 O O . ARG A 1 111 ? 11.977 -31.812 -12.523 1 98.88 111 ARG A O 1
ATOM 792 N N . ARG A 1 112 ? 12.844 -29.812 -11.898 1 98.81 112 ARG A N 1
ATOM 793 C CA . ARG A 1 112 ? 14.023 -29.922 -12.742 1 98.81 112 ARG A CA 1
ATOM 794 C C . ARG A 1 112 ? 13.633 -30.156 -14.203 1 98.81 112 ARG A C 1
ATOM 796 O O . ARG A 1 112 ? 14.148 -31.078 -14.852 1 98.81 112 ARG A O 1
ATOM 803 N N . GLN A 1 113 ? 12.695 -29.406 -14.641 1 98.94 113 GLN A N 1
ATOM 804 C CA . GLN A 1 113 ? 12.18 -29.453 -16 1 98.94 113 GLN A CA 1
ATOM 805 C C . GLN A 1 113 ? 12.172 -28.062 -16.641 1 98.94 113 GLN A C 1
ATOM 807 O O . GLN A 1 113 ? 12.477 -27.062 -15.969 1 98.94 113 GLN A O 1
ATOM 812 N N . LYS A 1 114 ? 11.914 -28 -17.891 1 98.81 114 LYS A N 1
ATOM 813 C CA . LYS A 1 114 ? 11.781 -26.734 -18.625 1 98.81 114 LYS A CA 1
ATOM 814 C C . LYS A 1 114 ? 10.625 -26.797 -19.609 1 98.81 114 LYS A C 1
ATOM 816 O O . LYS A 1 114 ? 10.32 -27.859 -20.156 1 98.81 114 LYS A O 1
ATOM 821 N N . ASN A 1 115 ? 10.016 -25.656 -19.859 1 98.88 115 ASN A N 1
ATOM 822 C CA . ASN A 1 115 ? 9.039 -25.453 -20.922 1 98.88 115 ASN A CA 1
ATOM 823 C C . ASN A 1 115 ? 7.789 -26.297 -20.703 1 98.88 115 ASN A C 1
ATOM 825 O O . ASN A 1 115 ? 7.418 -27.125 -21.547 1 98.88 115 ASN A O 1
ATOM 829 N N . VAL A 1 116 ? 7.141 -25.984 -19.609 1 98.94 116 VAL A N 1
ATOM 830 C CA . VAL A 1 116 ? 5.93 -26.703 -19.234 1 98.94 116 VAL A CA 1
ATOM 831 C C . VAL A 1 116 ? 4.766 -25.719 -19.094 1 98.94 116 VAL A C 1
ATOM 833 O O . VAL A 1 116 ? 4.922 -24.641 -18.516 1 98.94 116 VAL A O 1
ATOM 836 N N . ILE A 1 117 ? 3.596 -26.094 -19.656 1 98.94 117 ILE A N 1
ATOM 837 C CA . ILE A 1 117 ? 2.365 -25.312 -19.531 1 98.94 117 ILE A CA 1
ATOM 838 C C . ILE A 1 117 ? 1.294 -26.156 -18.844 1 98.94 117 ILE A C 1
ATOM 840 O O . ILE A 1 117 ? 1.012 -27.281 -19.266 1 98.94 117 ILE A O 1
ATOM 844 N N . LEU A 1 118 ? 0.79 -25.688 -17.734 1 98.94 118 LEU A N 1
ATOM 845 C CA . LEU A 1 118 ? -0.393 -26.188 -17.062 1 98.94 118 LEU A CA 1
ATOM 846 C C . LEU A 1 118 ? -1.564 -25.234 -17.203 1 98.94 118 LEU A C 1
ATOM 848 O O . LEU A 1 118 ? -1.507 -24.094 -16.703 1 98.94 118 LEU A O 1
ATOM 852 N N . ARG A 1 119 ? -2.604 -25.672 -17.891 1 98.62 119 ARG A N 1
ATOM 853 C CA . ARG A 1 119 ? -3.607 -24.703 -18.328 1 98.62 119 ARG A CA 1
ATOM 854 C C . ARG A 1 119 ? -5.016 -25.266 -18.156 1 98.62 119 ARG A C 1
ATOM 856 O O . ARG A 1 119 ? -5.266 -26.438 -18.469 1 98.62 119 ARG A O 1
ATOM 863 N N . ASN A 1 120 ? -5.93 -24.391 -17.562 1 98.5 120 ASN A N 1
ATOM 864 C CA . ASN A 1 120 ? -7.355 -24.703 -17.453 1 98.5 120 ASN A CA 1
ATOM 865 C C . ASN A 1 120 ? -7.605 -25.953 -16.625 1 98.5 120 ASN A C 1
ATOM 867 O O . ASN A 1 120 ? -8.484 -26.75 -16.953 1 98.5 120 ASN A O 1
ATOM 871 N N . LEU A 1 121 ? -6.848 -26.141 -15.625 1 98.81 121 LEU A N 1
ATOM 872 C CA . LEU A 1 121 ? -7.008 -27.281 -14.719 1 98.81 121 LEU A CA 1
ATOM 873 C C . LEU A 1 121 ? -7.793 -26.875 -13.477 1 98.81 121 LEU A C 1
ATOM 875 O O . LEU A 1 121 ? -7.594 -25.781 -12.938 1 98.81 121 LEU A O 1
ATOM 879 N N . LYS A 1 122 ? -8.68 -27.703 -13.102 1 98.69 122 LYS A N 1
ATOM 880 C CA . LYS A 1 122 ? -9.336 -27.594 -11.805 1 98.69 122 LYS A CA 1
ATOM 881 C C . LYS A 1 122 ? -8.789 -28.641 -10.82 1 98.69 122 LYS A C 1
ATOM 883 O O . LYS A 1 122 ? -9.016 -29.828 -10.992 1 98.69 122 LYS A O 1
ATOM 888 N N . ILE A 1 123 ? -8.062 -28.219 -9.859 1 98.88 123 ILE A N 1
ATOM 889 C CA . ILE A 1 123 ? -7.395 -29.078 -8.898 1 98.88 123 ILE A CA 1
ATOM 890 C C . ILE A 1 123 ? -7.875 -28.75 -7.484 1 98.88 123 ILE A C 1
ATOM 892 O O . ILE A 1 123 ? -7.871 -27.578 -7.082 1 98.88 123 ILE A O 1
ATOM 896 N N . ALA A 1 124 ? -8.32 -29.75 -6.773 1 98.62 124 ALA A N 1
ATOM 897 C CA . ALA A 1 124 ? -8.875 -29.484 -5.449 1 98.62 124 ALA A CA 1
ATOM 898 C C . ALA A 1 124 ? -8.359 -30.5 -4.426 1 98.62 124 ALA A C 1
ATOM 900 O O . ALA A 1 124 ? -8.164 -31.672 -4.75 1 98.62 124 ALA A O 1
ATOM 901 N N . LYS A 1 125 ? -8.086 -30.031 -3.207 1 98.25 125 LYS A N 1
ATOM 902 C CA . LYS A 1 125 ? -7.977 -30.844 -2.002 1 98.25 125 LYS A CA 1
ATOM 903 C C . LYS A 1 125 ? -6.832 -31.844 -2.117 1 98.25 125 LYS A C 1
ATOM 905 O O . LYS A 1 125 ? -7.016 -33.031 -1.854 1 98.25 125 LYS A O 1
ATOM 910 N N . VAL A 1 126 ? -5.703 -31.359 -2.453 1 98.62 126 VAL A N 1
ATOM 911 C CA . VAL A 1 126 ? -4.512 -32.188 -2.477 1 98.62 126 VAL A CA 1
ATOM 912 C C . VAL A 1 126 ? -3.959 -32.344 -1.062 1 98.62 126 VAL A C 1
ATOM 914 O O . VAL A 1 126 ? -3.576 -31.359 -0.43 1 98.62 126 VAL A O 1
ATOM 917 N N . ASP A 1 127 ? -3.877 -33.625 -0.624 1 98.25 127 ASP A N 1
ATOM 918 C CA . ASP A 1 127 ? -3.348 -33.906 0.705 1 98.25 127 ASP A CA 1
ATOM 919 C C . ASP A 1 127 ? -1.886 -33.5 0.821 1 98.25 127 ASP A C 1
ATOM 921 O O . ASP A 1 127 ? -1.104 -33.688 -0.113 1 98.25 127 ASP A O 1
ATOM 925 N N . ALA A 1 128 ? -1.482 -33.062 2.076 1 97.56 128 ALA A N 1
ATOM 926 C CA . ALA A 1 128 ? -0.124 -32.562 2.293 1 97.56 128 ALA A CA 1
ATOM 927 C C . ALA A 1 128 ? 0.907 -33.656 1.945 1 97.56 128 ALA A C 1
ATOM 929 O O . ALA A 1 128 ? 2.008 -33.344 1.487 1 97.56 128 ALA A O 1
ATOM 930 N N . SER A 1 129 ? 0.598 -34.875 2.156 1 97.38 129 SER A N 1
ATOM 931 C CA . SER A 1 129 ? 1.512 -35.969 1.863 1 97.38 129 SER A CA 1
ATOM 932 C C . SER A 1 129 ? 1.83 -36.031 0.373 1 97.38 129 SER A C 1
ATOM 934 O O . SER A 1 129 ? 2.822 -36.656 -0.027 1 97.38 129 SER A O 1
ATOM 936 N N . ASN A 1 130 ? 0.989 -35.469 -0.49 1 97.25 130 ASN A N 1
ATOM 937 C CA . ASN A 1 130 ? 1.194 -35.469 -1.934 1 97.25 130 ASN A CA 1
ATOM 938 C C . ASN A 1 130 ? 1.776 -34.125 -2.416 1 97.25 130 ASN A C 1
ATOM 940 O O . ASN A 1 130 ? 1.997 -33.938 -3.615 1 97.25 130 ASN A O 1
ATOM 944 N N . GLY A 1 131 ? 2.062 -33.25 -1.488 1 97.44 131 GLY A N 1
ATOM 945 C CA . GLY A 1 131 ? 2.607 -31.938 -1.845 1 97.44 131 GLY A CA 1
ATOM 946 C C . GLY A 1 131 ? 1.54 -30.906 -2.166 1 97.44 131 GLY A C 1
ATOM 947 O O . GLY A 1 131 ? 0.425 -30.984 -1.646 1 97.44 131 GLY A O 1
ATOM 948 N N . ASP A 1 132 ? 1.931 -29.922 -2.934 1 98.38 132 ASP A N 1
ATOM 949 C CA . ASP A 1 132 ? 1.058 -28.812 -3.312 1 98.38 132 ASP A CA 1
ATOM 950 C C . ASP A 1 132 ? 0.092 -29.234 -4.422 1 98.38 132 ASP A C 1
ATOM 952 O O . ASP A 1 132 ? 0.289 -30.266 -5.066 1 98.38 132 ASP A O 1
ATOM 956 N N . ALA A 1 133 ? -1.016 -28.453 -4.652 1 98.81 133 ALA A N 1
ATOM 957 C CA . ALA A 1 133 ? -1.761 -28.625 -5.898 1 98.81 133 ALA A CA 1
ATOM 958 C C . ALA A 1 133 ? -0.843 -28.484 -7.109 1 98.81 133 ALA A C 1
ATOM 960 O O . ALA A 1 133 ? -0.844 -29.344 -7.996 1 98.81 133 ALA A O 1
ATOM 961 N N . ILE A 1 134 ? -0.023 -27.406 -7.113 1 98.94 134 ILE A N 1
ATOM 962 C CA . ILE A 1 134 ? 1.024 -27.266 -8.117 1 98.94 134 ILE A CA 1
ATOM 963 C C . ILE A 1 134 ? 2.334 -26.859 -7.445 1 98.94 134 ILE A C 1
ATOM 965 O O . ILE A 1 134 ? 2.406 -25.812 -6.805 1 98.94 134 ILE A O 1
ATOM 969 N N . GLY A 1 135 ? 3.355 -27.719 -7.566 1 98.88 135 GLY A N 1
ATOM 970 C CA . GLY A 1 135 ? 4.711 -27.375 -7.168 1 98.88 135 GLY A CA 1
ATOM 971 C C . GLY A 1 135 ? 5.652 -27.203 -8.344 1 98.88 135 GLY A C 1
ATOM 972 O O . GLY A 1 135 ? 5.641 -28 -9.281 1 98.88 135 GLY A O 1
ATOM 973 N N . ILE A 1 136 ? 6.422 -26.141 -8.344 1 98.94 136 ILE A N 1
ATOM 974 C CA . ILE A 1 136 ? 7.449 -25.875 -9.352 1 98.94 136 ILE A CA 1
ATOM 975 C C . ILE A 1 136 ? 8.805 -25.719 -8.672 1 98.94 136 ILE A C 1
ATOM 977 O O . ILE A 1 136 ? 9.008 -24.797 -7.879 1 98.94 136 ILE A O 1
ATOM 981 N N . ASP A 1 137 ? 9.641 -26.516 -9.023 1 98.62 137 ASP A N 1
ATOM 982 C CA . ASP A 1 137 ? 10.906 -26.688 -8.32 1 98.62 137 ASP A CA 1
ATOM 983 C C . ASP A 1 137 ? 12.07 -26.797 -9.297 1 98.62 137 ASP A C 1
ATOM 985 O O . ASP A 1 137 ? 12.055 -27.625 -10.203 1 98.62 137 ASP A O 1
ATOM 989 N N . GLU A 1 138 ? 13.07 -25.875 -9.141 1 98.75 138 GLU A N 1
ATOM 990 C CA . GLU A 1 138 ? 14.281 -25.953 -9.945 1 98.75 138 GLU A CA 1
ATOM 991 C C . GLU A 1 138 ? 13.953 -26.172 -11.422 1 98.75 138 GLU A C 1
ATOM 993 O O . GLU A 1 138 ? 14.5 -27.062 -12.055 1 98.75 138 GLU A O 1
ATOM 998 N N . SER A 1 139 ? 13.008 -25.438 -11.938 1 98.94 139 SER A N 1
ATOM 999 C CA . SER A 1 139 ? 12.531 -25.516 -13.32 1 98.94 139 SER A CA 1
ATOM 1000 C C . SER A 1 139 ? 12.484 -24.141 -13.969 1 98.94 139 SER A C 1
ATOM 1002 O O . SER A 1 139 ? 12.445 -23.125 -13.273 1 98.94 139 SER A O 1
ATOM 1004 N N . THR A 1 140 ? 12.57 -24.094 -15.25 1 98.88 140 THR A N 1
ATOM 1005 C CA . THR A 1 140 ? 12.516 -22.812 -15.938 1 98.88 140 THR A CA 1
ATOM 1006 C C . THR A 1 140 ? 11.422 -22.812 -17 1 98.88 140 THR A C 1
ATOM 1008 O O . THR A 1 140 ? 11.133 -23.859 -17.594 1 98.88 140 THR A O 1
ATOM 1011 N N . ASN A 1 141 ? 10.867 -21.625 -17.297 1 98.88 141 ASN A N 1
ATOM 1012 C CA . ASN A 1 141 ? 9.859 -21.422 -18.344 1 98.88 141 ASN A CA 1
ATOM 1013 C C . ASN A 1 141 ? 8.641 -22.312 -18.109 1 98.88 141 ASN A C 1
ATOM 1015 O O . ASN A 1 141 ? 8.359 -23.203 -18.906 1 98.88 141 ASN A O 1
ATOM 1019 N N . VAL A 1 142 ? 7.941 -21.938 -17.078 1 98.94 142 VAL A N 1
ATOM 1020 C CA . VAL A 1 142 ? 6.688 -22.609 -16.75 1 98.94 142 VAL A CA 1
ATOM 1021 C C . VAL A 1 142 ? 5.539 -21.609 -16.766 1 98.94 142 VAL A C 1
ATOM 1023 O O . VAL A 1 142 ? 5.676 -20.484 -16.25 1 98.94 142 VAL A O 1
ATOM 1026 N N . TRP A 1 143 ? 4.438 -21.969 -17.406 1 98.88 143 TRP A N 1
ATOM 1027 C CA . TRP A 1 143 ? 3.236 -21.141 -17.469 1 98.88 143 TRP A CA 1
ATOM 1028 C C . TRP A 1 143 ? 2.037 -21.875 -16.875 1 98.88 143 TRP A C 1
ATOM 1030 O O . TRP A 1 143 ? 1.665 -22.953 -17.344 1 98.88 143 TRP A O 1
ATOM 1040 N N . VAL A 1 144 ? 1.522 -21.375 -15.797 1 98.94 144 VAL A N 1
ATOM 1041 C CA . VAL A 1 144 ? 0.259 -21.812 -15.219 1 98.94 144 VAL A CA 1
ATOM 1042 C C . VAL A 1 144 ? -0.843 -20.812 -15.555 1 98.94 144 VAL A C 1
ATOM 1044 O O . VAL A 1 144 ? -0.753 -19.641 -15.195 1 98.94 144 VAL A O 1
ATOM 1047 N N . ASP A 1 145 ? -1.884 -21.297 -16.156 1 98.44 145 ASP A N 1
ATOM 1048 C CA . ASP A 1 145 ? -2.859 -20.359 -16.688 1 98.44 145 ASP A CA 1
ATOM 1049 C C . ASP A 1 145 ? -4.273 -20.922 -16.625 1 98.44 145 ASP A C 1
ATOM 1051 O O . ASP A 1 145 ? -4.496 -22.094 -16.969 1 98.44 145 ASP A O 1
ATOM 1055 N N . HIS A 1 146 ? -5.242 -20.078 -16.125 1 98.25 146 HIS A N 1
ATOM 1056 C CA . HIS A 1 146 ? -6.664 -20.391 -16.109 1 98.25 146 HIS A CA 1
ATOM 1057 C C . HIS A 1 146 ? -6.938 -21.641 -15.266 1 98.25 146 HIS A C 1
ATOM 1059 O O . HIS A 1 146 ? -7.766 -22.469 -15.641 1 98.25 146 HIS A O 1
ATOM 1065 N N . CYS A 1 147 ? -6.266 -21.766 -14.18 1 98.75 147 CYS A N 1
ATOM 1066 C CA . CYS A 1 147 ? -6.52 -22.891 -13.289 1 98.75 147 CYS A CA 1
ATOM 1067 C C . CYS A 1 147 ? -7.441 -22.484 -12.148 1 98.75 147 CYS A C 1
ATOM 1069 O O . CYS A 1 147 ? -7.555 -21.297 -11.828 1 98.75 147 CYS A O 1
ATOM 1071 N N . ASP A 1 148 ? -8.18 -23.422 -11.711 1 98.69 148 ASP A N 1
ATOM 1072 C CA . ASP A 1 148 ? -8.945 -23.344 -10.477 1 98.69 148 ASP A CA 1
ATOM 1073 C C . ASP A 1 148 ? -8.328 -24.219 -9.383 1 98.69 148 ASP A C 1
ATOM 1075 O O . ASP A 1 148 ? -8.352 -25.438 -9.477 1 98.69 148 ASP A O 1
ATOM 1079 N N . LEU A 1 149 ? -7.734 -23.609 -8.367 1 98.88 149 LEU A N 1
ATOM 1080 C CA . LEU A 1 149 ? -7.023 -24.312 -7.305 1 98.88 149 LEU A CA 1
ATOM 1081 C C . LEU A 1 149 ? -7.699 -24.062 -5.957 1 98.88 149 LEU A C 1
ATOM 1083 O O . LEU A 1 149 ? -7.863 -22.922 -5.531 1 98.88 149 LEU A O 1
ATOM 1087 N N . SER A 1 150 ? -8.109 -25.188 -5.312 1 98.69 150 SER A N 1
ATOM 1088 C CA . SER A 1 150 ? -8.859 -24.969 -4.078 1 98.69 150 SER A CA 1
ATOM 1089 C C . SER A 1 150 ? -8.484 -26.016 -3.023 1 98.69 150 SER A C 1
ATOM 1091 O O . SER A 1 150 ? -7.996 -27.094 -3.354 1 98.69 150 SER A O 1
ATOM 1093 N N . GLY A 1 151 ? -8.594 -25.594 -1.791 1 98.19 151 GLY A N 1
ATOM 1094 C CA . GLY A 1 151 ? -8.5 -26.484 -0.644 1 98.19 151 GLY A CA 1
ATOM 1095 C C . GLY A 1 151 ? -9.82 -26.703 0.061 1 98.19 151 GLY A C 1
ATOM 1096 O O . GLY A 1 151 ? -10.836 -26.969 -0.583 1 98.19 151 GLY A O 1
ATOM 1097 N N . ASP A 1 152 ? -9.719 -26.75 1.37 1 97.88 152 ASP A N 1
ATOM 1098 C CA . ASP A 1 152 ? -10.859 -26.953 2.26 1 97.88 152 ASP A CA 1
ATOM 1099 C C . ASP A 1 152 ? -10.586 -26.375 3.643 1 97.88 152 ASP A C 1
ATOM 1101 O O . ASP A 1 152 ? -9.812 -26.922 4.418 1 97.88 152 ASP A O 1
ATOM 1105 N N . LEU A 1 153 ? -11.305 -25.344 3.98 1 97.19 153 LEU A N 1
ATOM 1106 C CA . LEU A 1 153 ? -11.047 -24.609 5.211 1 97.19 153 LEU A CA 1
ATOM 1107 C C . LEU A 1 153 ? -11.664 -25.312 6.41 1 97.19 153 LEU A C 1
ATOM 1109 O O . LEU A 1 153 ? -11.391 -24.953 7.559 1 97.19 153 LEU A O 1
ATOM 1113 N N . SER A 1 154 ? -12.492 -26.234 6.145 1 97.56 154 SER A N 1
ATOM 1114 C CA . SER A 1 154 ? -13.047 -27 7.254 1 97.56 154 SER A CA 1
ATOM 1115 C C . SER A 1 154 ? -12.031 -27.984 7.805 1 97.56 154 SER A C 1
ATOM 1117 O O . SER A 1 154 ? -12.219 -28.531 8.891 1 97.56 154 SER A O 1
ATOM 1119 N N . LEU A 1 155 ? -10.938 -28.25 7.094 1 97.19 155 LEU A N 1
ATOM 1120 C CA . LEU A 1 155 ? -9.859 -29.109 7.539 1 97.19 155 LEU A CA 1
ATOM 1121 C C . LEU A 1 155 ? -8.805 -28.328 8.312 1 97.19 155 LEU A C 1
ATOM 1123 O O . LEU A 1 155 ? -8.883 -27.094 8.391 1 97.19 155 LEU A O 1
ATOM 1127 N N . GLY A 1 156 ? -7.84 -29.078 8.922 1 96.44 156 GLY A N 1
ATOM 1128 C CA . GLY A 1 156 ? -6.746 -28.422 9.617 1 96.44 156 GLY A CA 1
ATOM 1129 C C . GLY A 1 156 ? -5.82 -27.656 8.688 1 96.44 156 GLY A C 1
ATOM 1130 O O . GLY A 1 156 ? -5.691 -28 7.512 1 96.44 156 GLY A O 1
ATOM 1131 N N . LYS A 1 157 ? -5.086 -26.688 9.234 1 94.94 157 LYS A N 1
ATOM 1132 C CA . LYS A 1 157 ? -4.254 -25.781 8.453 1 94.94 157 LYS A CA 1
ATOM 1133 C C . LYS A 1 157 ? -3.125 -26.531 7.75 1 94.94 157 LYS A C 1
ATOM 1135 O O . LYS A 1 157 ? -2.576 -26.047 6.758 1 94.94 157 LYS A O 1
ATOM 1140 N N . ASP A 1 158 ? -2.775 -27.734 8.25 1 95.5 158 ASP A N 1
ATOM 1141 C CA . ASP A 1 158 ? -1.641 -28.469 7.695 1 95.5 158 ASP A CA 1
ATOM 1142 C C . ASP A 1 158 ? -2.098 -29.75 7.012 1 95.5 158 ASP A C 1
ATOM 1144 O O . ASP A 1 158 ? -1.271 -30.578 6.609 1 95.5 158 ASP A O 1
ATOM 1148 N N . ASP A 1 159 ? -3.4 -29.891 6.91 1 96.31 159 ASP A N 1
ATOM 1149 C CA . ASP A 1 159 ? -3.9 -31.109 6.281 1 96.31 159 ASP A CA 1
ATOM 1150 C C . ASP A 1 159 ? -3.643 -31.094 4.777 1 96.31 159 ASP A C 1
ATOM 1152 O O . ASP A 1 159 ? -3.367 -32.125 4.18 1 96.31 159 ASP A O 1
ATOM 1156 N N . LEU A 1 160 ? -3.793 -30 4.246 1 95.81 160 LEU A N 1
ATOM 1157 C CA . LEU A 1 160 ? -3.424 -29.766 2.852 1 95.81 160 LEU A CA 1
ATOM 1158 C C . LEU A 1 160 ? -2.193 -28.875 2.754 1 95.81 160 LEU A C 1
ATOM 1160 O O . LEU A 1 160 ? -1.94 -28.062 3.646 1 95.81 160 LEU A O 1
ATOM 1164 N N . ASP A 1 161 ? -1.353 -29.109 1.873 1 93.38 161 ASP A N 1
ATOM 1165 C CA . ASP A 1 161 ? -0.164 -28.266 1.757 1 93.38 161 ASP A CA 1
ATOM 1166 C C . ASP A 1 161 ? -0.495 -26.938 1.084 1 93.38 161 ASP A C 1
ATOM 1168 O O . ASP A 1 161 ? -1.457 -26.266 1.464 1 93.38 161 ASP A O 1
ATOM 1172 N N . GLY A 1 162 ? 0.264 -26.469 0.117 1 96.56 162 GLY A N 1
ATOM 1173 C CA . GLY A 1 162 ? -0.03 -25.219 -0.562 1 96.56 162 GLY A CA 1
ATOM 1174 C C . GLY A 1 162 ? -0.787 -25.406 -1.863 1 96.56 162 GLY A C 1
ATOM 1175 O O . GLY A 1 162 ? -0.896 -26.531 -2.365 1 96.56 162 GLY A O 1
ATOM 1176 N N . LEU A 1 163 ? -1.417 -24.312 -2.396 1 98.75 163 LEU A N 1
ATOM 1177 C CA . LEU A 1 163 ? -2.053 -24.375 -3.707 1 98.75 163 LEU A CA 1
ATOM 1178 C C . LEU A 1 163 ? -1.012 -24.312 -4.82 1 98.75 163 LEU A C 1
ATOM 1180 O O . LEU A 1 163 ? -1.059 -25.094 -5.766 1 98.75 163 LEU A O 1
ATOM 1184 N N . LEU A 1 164 ? -0.053 -23.422 -4.719 1 98.94 164 LEU A N 1
ATOM 1185 C CA . LEU A 1 164 ? 0.99 -23.297 -5.73 1 98.94 164 LEU A CA 1
ATOM 1186 C C . LEU A 1 164 ? 2.279 -22.75 -5.121 1 98.94 164 LEU A C 1
ATOM 1188 O O . LEU A 1 164 ? 2.322 -21.609 -4.668 1 98.94 164 LEU A O 1
ATOM 1192 N N . ASP A 1 165 ? 3.334 -23.531 -5.137 1 98.81 165 ASP A N 1
ATOM 1193 C CA . ASP A 1 165 ? 4.613 -23.094 -4.586 1 98.81 165 ASP A CA 1
ATOM 1194 C C . ASP A 1 165 ? 5.711 -23.141 -5.645 1 98.81 165 ASP A C 1
ATOM 1196 O O . ASP A 1 165 ? 5.762 -24.062 -6.453 1 98.81 165 ASP A O 1
ATOM 1200 N N . ILE A 1 166 ? 6.582 -22.156 -5.652 1 98.88 166 ILE A N 1
ATOM 1201 C CA . ILE A 1 166 ? 7.727 -22.031 -6.543 1 98.88 166 ILE A CA 1
ATOM 1202 C C . ILE A 1 166 ? 9.008 -21.938 -5.727 1 98.88 166 ILE A C 1
ATOM 1204 O O . ILE A 1 166 ? 9.148 -21.047 -4.887 1 98.88 166 ILE A O 1
ATOM 1208 N N . SER A 1 167 ? 9.992 -22.797 -5.988 1 98.5 167 SER A N 1
ATOM 1209 C CA . SER A 1 167 ? 11.125 -22.828 -5.074 1 98.5 167 SER A CA 1
ATOM 1210 C C . SER A 1 167 ? 12.391 -23.312 -5.781 1 98.5 167 SER A C 1
ATOM 1212 O O . SER A 1 167 ? 12.359 -23.625 -6.977 1 98.5 167 SER A O 1
ATOM 1214 N N . HIS A 1 168 ? 13.477 -23.297 -5.062 1 98.62 168 HIS A N 1
ATOM 1215 C CA . HIS A 1 168 ? 14.766 -23.844 -5.445 1 98.62 168 HIS A CA 1
ATOM 1216 C C . HIS A 1 168 ? 15.258 -23.25 -6.758 1 98.62 168 HIS A C 1
ATOM 1218 O O . HIS A 1 168 ? 15.617 -23.969 -7.684 1 98.62 168 HIS A O 1
ATOM 1224 N N . GLY A 1 169 ? 15.203 -21.969 -6.836 1 98.56 169 GLY A N 1
ATOM 1225 C CA . GLY A 1 169 ? 15.797 -21.25 -7.949 1 98.56 169 GLY A CA 1
ATOM 1226 C C . GLY A 1 169 ? 15.008 -21.406 -9.242 1 98.56 169 GLY A C 1
ATOM 1227 O O . GLY A 1 169 ? 15.523 -21.109 -10.32 1 98.56 169 GLY A O 1
ATOM 1228 N N . ALA A 1 170 ? 13.75 -21.922 -9.18 1 98.88 170 ALA A N 1
ATOM 1229 C CA . ALA A 1 170 ? 12.906 -21.906 -10.367 1 98.88 170 ALA A CA 1
ATOM 1230 C C . ALA A 1 170 ? 12.797 -20.5 -10.938 1 98.88 170 ALA A C 1
ATOM 1232 O O . ALA A 1 170 ? 12.789 -19.516 -10.195 1 98.88 170 ALA A O 1
ATOM 1233 N N . ASP A 1 171 ? 12.633 -20.422 -12.305 1 98.75 171 ASP A N 1
ATOM 1234 C CA . ASP A 1 171 ? 12.82 -19.094 -12.891 1 98.75 171 ASP A CA 1
ATOM 1235 C C . ASP A 1 171 ? 12.016 -18.953 -14.18 1 98.75 171 ASP A C 1
ATOM 1237 O O . ASP A 1 171 ? 11.75 -19.938 -14.867 1 98.75 171 ASP A O 1
ATOM 1241 N N . TRP A 1 172 ? 11.617 -17.672 -14.492 1 98.62 172 TRP A N 1
ATOM 1242 C CA . TRP A 1 172 ? 10.891 -17.328 -15.711 1 98.62 172 TRP A CA 1
ATOM 1243 C C . TRP A 1 172 ? 9.516 -17.984 -15.734 1 98.62 172 TRP A C 1
ATOM 1245 O O . TRP A 1 172 ? 9.172 -18.688 -16.688 1 98.62 172 TRP A O 1
ATOM 1255 N N . ILE A 1 173 ? 8.758 -17.672 -14.719 1 98.88 173 ILE A N 1
ATOM 1256 C CA . ILE A 1 173 ? 7.473 -18.328 -14.477 1 98.88 173 ILE A CA 1
ATOM 1257 C C . ILE A 1 173 ? 6.355 -17.281 -14.477 1 98.88 173 ILE A C 1
ATOM 1259 O O . ILE A 1 173 ? 6.523 -16.188 -13.945 1 98.88 173 ILE A O 1
ATOM 1263 N N . THR A 1 174 ? 5.211 -17.609 -15.117 1 98.69 174 THR A N 1
ATOM 1264 C CA . THR A 1 174 ? 3.996 -16.812 -14.984 1 98.69 174 THR A CA 1
ATOM 1265 C C . THR A 1 174 ? 2.83 -17.672 -14.508 1 98.69 174 THR A C 1
ATOM 1267 O O . THR A 1 174 ? 2.648 -18.797 -14.984 1 98.69 174 THR A O 1
ATOM 1270 N N . VAL A 1 175 ? 2.109 -17.172 -13.523 1 98.75 175 VAL A N 1
ATOM 1271 C CA . VAL A 1 175 ? 0.801 -17.656 -13.102 1 98.75 175 VAL A CA 1
ATOM 1272 C C . VAL A 1 175 ? -0.274 -16.641 -13.461 1 98.75 175 VAL A C 1
ATOM 1274 O O . VAL A 1 175 ? -0.284 -15.531 -12.922 1 98.75 175 VAL A O 1
ATOM 1277 N N . SER A 1 176 ? -1.162 -17 -14.383 1 97.62 176 SER A N 1
ATOM 1278 C CA . SER A 1 176 ? -2.113 -16 -14.852 1 97.62 176 SER A CA 1
ATOM 1279 C C . SER A 1 176 ? -3.531 -16.562 -14.898 1 97.62 176 SER A C 1
ATOM 1281 O O . SER A 1 176 ? -3.721 -17.781 -15.055 1 97.62 176 SER A O 1
ATOM 1283 N N . ASN A 1 177 ? -4.555 -15.727 -14.672 1 97.56 177 ASN A N 1
ATOM 1284 C CA . ASN A 1 177 ? -5.973 -16.031 -14.805 1 97.56 177 ASN A CA 1
ATOM 1285 C C . ASN A 1 177 ? -6.371 -17.234 -13.961 1 97.56 177 ASN A C 1
ATOM 1287 O O . ASN A 1 177 ? -7.148 -18.078 -14.398 1 97.56 177 ASN A O 1
ATOM 1291 N N . THR A 1 178 ? -5.812 -17.359 -12.805 1 98.56 178 THR A N 1
ATOM 1292 C CA . THR A 1 178 ? -6.035 -18.5 -11.93 1 98.56 178 THR A CA 1
ATOM 1293 C C . THR A 1 178 ? -6.863 -18.094 -10.711 1 98.56 178 THR A C 1
ATOM 1295 O O . THR A 1 178 ? -6.711 -16.984 -10.195 1 98.56 178 THR A O 1
ATOM 1298 N N . TYR A 1 179 ? -7.77 -18.953 -10.367 1 98.25 179 TYR A N 1
ATOM 1299 C CA . TYR A 1 179 ? -8.633 -18.766 -9.203 1 98.25 179 TYR A CA 1
ATOM 1300 C C . TYR A 1 179 ? -8.117 -19.578 -8.016 1 98.25 179 TYR A C 1
ATOM 1302 O O . TYR A 1 179 ? -8.219 -20.812 -8.008 1 98.25 179 TYR A O 1
ATOM 1310 N N . PHE A 1 180 ? -7.484 -18.906 -6.996 1 98.81 180 PHE A N 1
ATOM 1311 C CA . PHE A 1 180 ? -7.035 -19.469 -5.734 1 98.81 180 PHE A CA 1
ATOM 1312 C C . PHE A 1 180 ? -8.102 -19.297 -4.652 1 98.81 180 PHE A C 1
ATOM 1314 O O . PHE A 1 180 ? -8.516 -18.188 -4.355 1 98.81 180 PHE A O 1
ATOM 1321 N N . HIS A 1 181 ? -8.57 -20.406 -4.043 1 98.31 181 HIS A N 1
ATOM 1322 C CA . HIS A 1 181 ? -9.617 -20.094 -3.08 1 98.31 181 HIS A CA 1
ATOM 1323 C C . HIS A 1 181 ? -9.773 -21.219 -2.059 1 98.31 181 HIS A C 1
ATOM 1325 O O . HIS A 1 181 ? -9.352 -22.344 -2.303 1 98.31 181 HIS A O 1
ATOM 1331 N N . ASP A 1 182 ? -10.266 -20.891 -0.898 1 98.44 182 ASP A N 1
ATOM 1332 C CA . ASP A 1 182 ? -10.695 -21.797 0.159 1 98.44 182 ASP A CA 1
ATOM 1333 C C . ASP A 1 182 ? -9.531 -22.625 0.672 1 98.44 182 ASP A C 1
ATOM 1335 O O . ASP A 1 182 ? -9.602 -23.859 0.695 1 98.44 182 ASP A O 1
ATOM 1339 N N . HIS A 1 183 ? -8.516 -21.844 1.232 1 98.31 183 HIS A N 1
ATOM 1340 C CA . HIS A 1 183 ? -7.32 -22.562 1.659 1 98.31 183 HIS A CA 1
ATOM 1341 C C . HIS A 1 183 ? -6.598 -21.812 2.773 1 98.31 183 HIS A C 1
ATOM 1343 O O . HIS A 1 183 ? -6.703 -20.578 2.871 1 98.31 183 HIS A O 1
ATOM 1349 N N . TRP A 1 184 ? -5.84 -22.578 3.553 1 97.44 184 TRP A N 1
ATOM 1350 C CA . TRP A 1 184 ? -5.082 -21.984 4.652 1 97.44 184 TRP A CA 1
ATOM 1351 C C . TRP A 1 184 ? -3.793 -21.359 4.141 1 97.44 184 TRP A C 1
ATOM 1353 O O . TRP A 1 184 ? -3.35 -20.328 4.668 1 97.44 184 TRP A O 1
ATOM 1363 N N . LYS A 1 185 ? -3.107 -22 3.111 1 96.19 185 LYS A N 1
ATOM 1364 C CA . LYS A 1 185 ? -1.846 -21.547 2.531 1 96.19 185 LYS A CA 1
ATOM 1365 C C . LYS A 1 185 ? -1.902 -21.562 1.007 1 96.19 185 LYS A C 1
ATOM 1367 O O . LYS A 1 185 ? -1.923 -22.625 0.394 1 96.19 185 LYS A O 1
ATOM 1372 N N . ALA A 1 186 ? -1.802 -20.375 0.397 1 97.06 186 ALA A N 1
ATOM 1373 C CA . ALA A 1 186 ? -2.061 -20.359 -1.04 1 97.06 186 ALA A CA 1
ATOM 1374 C C . ALA A 1 186 ? -0.773 -20.562 -1.833 1 97.06 186 ALA A C 1
ATOM 1376 O O . ALA A 1 186 ? -0.544 -21.641 -2.387 1 97.06 186 ALA A O 1
ATOM 1377 N N . SER A 1 187 ? 0.15 -19.594 -1.812 1 98.06 187 SER A N 1
ATOM 1378 C CA . SER A 1 187 ? 1.333 -19.688 -2.66 1 98.06 187 SER A CA 1
ATOM 1379 C C . SER A 1 187 ? 2.574 -19.188 -1.935 1 98.06 187 SER A C 1
ATOM 1381 O O . SER A 1 187 ? 2.529 -18.141 -1.268 1 98.06 187 SER A O 1
ATOM 1383 N N . LEU A 1 188 ? 3.635 -19.922 -2.092 1 96.94 188 LEU A N 1
ATOM 1384 C CA . LEU A 1 188 ? 4.953 -19.609 -1.55 1 96.94 188 LEU A CA 1
ATOM 1385 C C . LEU A 1 188 ? 5.996 -19.547 -2.66 1 96.94 188 LEU A C 1
ATOM 1387 O O . LEU A 1 188 ? 6.039 -20.422 -3.527 1 96.94 188 LEU A O 1
ATOM 1391 N N . ILE A 1 189 ? 6.816 -18.422 -2.637 1 97.31 189 ILE A N 1
ATOM 1392 C CA . ILE A 1 189 ? 7.973 -18.281 -3.512 1 97.31 189 ILE A CA 1
ATOM 1393 C C . ILE A 1 189 ? 9.25 -18.234 -2.676 1 97.31 189 ILE A C 1
ATOM 1395 O O . ILE A 1 189 ? 9.398 -17.359 -1.815 1 97.31 189 ILE A O 1
ATOM 1399 N N . GLY A 1 190 ? 10.195 -19.047 -3.008 1 96.75 190 GLY A N 1
ATOM 1400 C CA . GLY A 1 190 ? 11.336 -19.172 -2.107 1 96.75 190 GLY A CA 1
ATOM 1401 C C . GLY A 1 190 ? 10.984 -19.828 -0.788 1 96.75 190 GLY A C 1
ATOM 1402 O O . GLY A 1 190 ? 10.453 -19.188 0.115 1 96.75 190 GLY A O 1
ATOM 1403 N N . HIS A 1 191 ? 11.477 -21.078 -0.5 1 95.56 191 HIS A N 1
ATOM 1404 C CA . HIS A 1 191 ? 10.898 -21.938 0.521 1 95.56 191 HIS A CA 1
ATOM 1405 C C . HIS A 1 191 ? 11.578 -21.734 1.869 1 95.56 191 HIS A C 1
ATOM 1407 O O . HIS A 1 191 ? 11.062 -22.172 2.902 1 95.56 191 HIS A O 1
ATOM 1413 N N . SER A 1 192 ? 12.664 -21.109 1.864 1 93.12 192 SER A N 1
ATOM 1414 C CA . SER A 1 192 ? 13.398 -21.016 3.119 1 93.12 192 SER A CA 1
ATOM 1415 C C . SER A 1 192 ? 14.258 -19.75 3.16 1 93.12 192 SER A C 1
ATOM 1417 O O . SER A 1 192 ? 14.875 -19.375 2.158 1 93.12 192 SER A O 1
ATOM 1419 N N . ASP A 1 193 ? 14.414 -19.25 4.402 1 90.56 193 ASP A N 1
ATOM 1420 C CA . ASP A 1 193 ? 15.289 -18.094 4.602 1 90.56 193 ASP A CA 1
ATOM 1421 C C . ASP A 1 193 ? 16.75 -18.484 4.367 1 90.56 193 ASP A C 1
ATOM 1423 O O . ASP A 1 193 ? 17.594 -17.609 4.121 1 90.56 193 ASP A O 1
ATOM 1427 N N . ASN A 1 194 ? 17 -19.75 4.418 1 93.44 194 ASN A N 1
ATOM 1428 C CA . ASN A 1 194 ? 18.391 -20.219 4.363 1 93.44 194 ASN A CA 1
ATOM 1429 C C . ASN A 1 194 ? 18.781 -20.641 2.947 1 93.44 194 ASN A C 1
ATOM 1431 O O . ASN A 1 194 ? 19.812 -21.281 2.748 1 93.44 194 ASN A O 1
ATOM 1435 N N . ASN A 1 195 ? 17.953 -20.234 1.983 1 96.12 195 ASN A N 1
ATOM 1436 C CA . ASN A 1 195 ? 18.234 -20.734 0.64 1 96.12 195 ASN A CA 1
ATOM 1437 C C . ASN A 1 195 ? 18.734 -19.609 -0.277 1 96.12 195 ASN A C 1
ATOM 1439 O O . ASN A 1 195 ? 18.531 -19.672 -1.493 1 96.12 195 ASN A O 1
ATOM 1443 N N . ALA A 1 196 ? 19.391 -18.703 0.244 1 93.19 196 ALA A N 1
ATOM 1444 C CA . ALA A 1 196 ? 19.844 -17.547 -0.52 1 93.19 196 ALA A CA 1
ATOM 1445 C C . ALA A 1 196 ? 20.781 -17.953 -1.646 1 93.19 196 ALA A C 1
ATOM 1447 O O . ALA A 1 196 ? 20.688 -17.438 -2.762 1 93.19 196 ALA A O 1
ATOM 1448 N N . SER A 1 197 ? 21.641 -18.859 -1.411 1 97.56 197 SER A N 1
ATOM 1449 C CA . SER A 1 197 ? 22.672 -19.234 -2.383 1 97.56 197 SER A CA 1
ATOM 1450 C C . SER A 1 197 ? 22.031 -19.781 -3.664 1 97.56 197 SER A C 1
ATOM 1452 O O . SER A 1 197 ? 22.578 -19.578 -4.754 1 97.56 197 SER A O 1
ATOM 1454 N N . GLN A 1 198 ? 20.891 -20.391 -3.615 1 98 198 GLN A N 1
ATOM 1455 C CA . GLN A 1 198 ? 20.234 -20.969 -4.785 1 98 198 GLN A CA 1
ATOM 1456 C C . GLN A 1 198 ? 19.219 -20 -5.387 1 98 198 GLN A C 1
ATOM 1458 O O . GLN A 1 198 ? 19.016 -19.984 -6.605 1 98 198 GLN A O 1
ATOM 1463 N N . ASP A 1 199 ? 18.641 -19.172 -4.617 1 97.56 199 ASP A N 1
ATOM 1464 C CA . ASP A 1 199 ? 17.453 -18.438 -5.027 1 97.56 199 ASP A CA 1
ATOM 1465 C C . ASP A 1 199 ? 17.797 -17.031 -5.492 1 97.56 199 ASP A C 1
ATOM 1467 O O . ASP A 1 199 ? 17.188 -16.516 -6.43 1 97.56 199 ASP A O 1
ATOM 1471 N N . LYS A 1 200 ? 18.781 -16.391 -4.82 1 92.94 200 LYS A N 1
ATOM 1472 C CA . LYS A 1 200 ? 19.109 -15.008 -5.16 1 92.94 200 LYS A CA 1
ATOM 1473 C C . LYS A 1 200 ? 19.516 -14.883 -6.625 1 92.94 200 LYS A C 1
ATOM 1475 O O . LYS A 1 200 ? 20.297 -15.688 -7.129 1 92.94 200 LYS A O 1
ATOM 1480 N N . GLY A 1 201 ? 18.953 -13.891 -7.316 1 93.06 201 GLY A N 1
ATOM 1481 C CA . GLY A 1 201 ? 19.234 -13.672 -8.727 1 93.06 201 GLY A CA 1
ATOM 1482 C C . GLY A 1 201 ? 18.328 -14.453 -9.648 1 93.06 201 GLY A C 1
ATOM 1483 O O . GLY A 1 201 ? 18.344 -14.258 -10.867 1 93.06 201 GLY A O 1
ATOM 1484 N N . LYS A 1 202 ? 17.531 -15.305 -9.094 1 97.62 202 LYS A N 1
ATOM 1485 C CA . LYS A 1 202 ? 16.547 -16.078 -9.844 1 97.62 202 LYS A CA 1
ATOM 1486 C C . LYS A 1 202 ? 15.133 -15.781 -9.352 1 97.62 202 LYS A C 1
ATOM 1488 O O . LYS A 1 202 ? 14.836 -14.664 -8.922 1 97.62 202 LYS A O 1
ATOM 1493 N N . LEU A 1 203 ? 14.188 -16.719 -9.648 1 98.19 203 LEU A N 1
ATOM 1494 C CA . LEU A 1 203 ? 12.797 -16.562 -9.234 1 98.19 203 LEU A CA 1
ATOM 1495 C C . LEU A 1 203 ? 12.203 -15.273 -9.797 1 98.19 203 LEU A C 1
ATOM 1497 O O . LEU A 1 203 ? 11.617 -14.484 -9.055 1 98.19 203 LEU A O 1
ATOM 1501 N N . HIS A 1 204 ? 12.359 -15.055 -11.094 1 97.75 204 HIS A N 1
ATOM 1502 C CA . HIS A 1 204 ? 11.578 -14.039 -11.797 1 97.75 204 HIS A CA 1
ATOM 1503 C C . HIS A 1 204 ? 10.164 -14.547 -12.094 1 97.75 204 HIS A C 1
ATOM 1505 O O . HIS A 1 204 ? 9.984 -15.383 -12.977 1 97.75 204 HIS A O 1
ATOM 1511 N N . ILE A 1 205 ? 9.172 -13.977 -11.406 1 98.56 205 ILE A N 1
ATOM 1512 C CA . ILE A 1 205 ? 7.84 -14.562 -11.414 1 98.56 205 ILE A CA 1
ATOM 1513 C C . ILE A 1 205 ? 6.797 -13.469 -11.641 1 98.56 205 ILE A C 1
ATOM 1515 O O . ILE A 1 205 ? 6.895 -12.383 -11.062 1 98.56 205 ILE A O 1
ATOM 1519 N N . THR A 1 206 ? 5.812 -13.75 -12.469 1 97.44 206 THR A N 1
ATOM 1520 C CA . THR A 1 206 ? 4.66 -12.875 -12.656 1 97.44 206 THR A CA 1
ATOM 1521 C C . THR A 1 206 ? 3.377 -13.57 -12.211 1 97.44 206 THR A C 1
ATOM 1523 O O . THR A 1 206 ? 3.145 -14.734 -12.555 1 97.44 206 THR A O 1
ATOM 1526 N N . TYR A 1 207 ? 2.566 -12.961 -11.367 1 97.5 207 TYR A N 1
ATOM 1527 C CA . TYR A 1 207 ? 1.159 -13.266 -11.141 1 97.5 207 TYR A CA 1
ATOM 1528 C C . TYR A 1 207 ? 0.258 -12.242 -11.812 1 97.5 207 TYR A C 1
ATOM 1530 O O . TYR A 1 207 ? 0.238 -11.07 -11.414 1 97.5 207 TYR A O 1
ATOM 1538 N N . ALA A 1 208 ? -0.479 -12.633 -12.844 1 95.81 208 ALA A N 1
ATOM 1539 C CA . ALA A 1 208 ? -1.283 -11.695 -13.625 1 95.81 208 ALA A CA 1
ATOM 1540 C C . ALA A 1 208 ? -2.734 -12.156 -13.711 1 95.81 208 ALA A C 1
ATOM 1542 O O . ALA A 1 208 ? -3.006 -13.32 -14.039 1 95.81 208 ALA A O 1
ATOM 1543 N N . ASN A 1 209 ? -3.719 -11.266 -13.375 1 95.69 209 ASN A N 1
ATOM 1544 C CA . ASN A 1 209 ? -5.145 -11.508 -13.586 1 95.69 209 ASN A CA 1
ATOM 1545 C C . ASN A 1 209 ? -5.652 -12.656 -12.719 1 95.69 209 ASN A C 1
ATOM 1547 O O . ASN A 1 209 ? -6.449 -13.477 -13.18 1 95.69 209 ASN A O 1
ATOM 1551 N N . ASN A 1 210 ? -5.188 -12.75 -11.5 1 98.06 210 ASN A N 1
ATOM 1552 C CA . ASN A 1 210 ? -5.617 -13.836 -10.625 1 98.06 210 ASN A CA 1
ATOM 1553 C C . ASN A 1 210 ? -6.68 -13.375 -9.633 1 98.06 210 ASN A C 1
ATOM 1555 O O . ASN A 1 210 ? -6.754 -12.195 -9.305 1 98.06 210 ASN A O 1
ATOM 1559 N N . TYR A 1 211 ? -7.504 -14.281 -9.234 1 96.12 211 TYR A N 1
ATOM 1560 C CA . TYR A 1 211 ? -8.531 -14.094 -8.211 1 96.12 211 TYR A CA 1
ATOM 1561 C C . TYR A 1 211 ? -8.211 -14.906 -6.965 1 96.12 211 TYR A C 1
ATOM 1563 O O . TYR A 1 211 ? -8.094 -16.125 -7.027 1 96.12 211 TYR A O 1
ATOM 1571 N N . TRP A 1 212 ? -8.008 -14.242 -5.855 1 96.25 212 TRP A N 1
ATOM 1572 C CA . TRP A 1 212 ? -7.762 -14.852 -4.555 1 96.25 212 TRP A CA 1
ATOM 1573 C C . TRP A 1 212 ? -8.961 -14.656 -3.631 1 96.25 212 TRP A C 1
ATOM 1575 O O . TRP A 1 212 ? -9.367 -13.531 -3.355 1 96.25 212 TRP A O 1
ATOM 1585 N N . LYS A 1 213 ? -9.539 -15.711 -3.156 1 95.56 213 LYS A N 1
ATOM 1586 C CA . LYS A 1 213 ? -10.742 -15.562 -2.348 1 95.56 213 LYS A CA 1
ATOM 1587 C C . LYS A 1 213 ? -10.727 -16.516 -1.154 1 95.56 213 LYS A C 1
ATOM 1589 O O . LYS A 1 213 ? -10.453 -17.703 -1.31 1 95.56 213 LYS A O 1
ATOM 1594 N N . ASN A 1 214 ? -11.008 -16.031 0.04 1 96.56 214 ASN A N 1
ATOM 1595 C CA . ASN A 1 214 ? -11.156 -16.859 1.231 1 96.56 214 ASN A CA 1
ATOM 1596 C C . ASN A 1 214 ? -9.891 -17.656 1.529 1 96.56 214 ASN A C 1
ATOM 1598 O O . ASN A 1 214 ? -9.93 -18.875 1.651 1 96.56 214 ASN A O 1
ATOM 1602 N N . ILE A 1 215 ? -8.797 -16.938 1.613 1 95.31 215 ILE A N 1
ATOM 1603 C CA . ILE A 1 215 ? -7.488 -17.531 1.865 1 95.31 215 ILE A CA 1
ATOM 1604 C C . ILE A 1 215 ? -6.895 -16.953 3.143 1 95.31 215 ILE A C 1
ATOM 1606 O O . ILE A 1 215 ? -6.996 -15.75 3.391 1 95.31 215 ILE A O 1
ATOM 1610 N N . ASN A 1 216 ? -6.309 -17.812 3.906 1 94.88 216 ASN A N 1
ATOM 1611 C CA . ASN A 1 216 ? -5.777 -17.391 5.199 1 94.88 216 ASN A CA 1
ATOM 1612 C C . ASN A 1 216 ? -4.445 -16.656 5.051 1 94.88 216 ASN A C 1
ATOM 1614 O O . ASN A 1 216 ? -4.297 -15.531 5.52 1 94.88 216 ASN A O 1
ATOM 1618 N N . SER A 1 217 ? -3.424 -17.281 4.41 1 91.62 217 SER A N 1
ATOM 1619 C CA . SER A 1 217 ? -2.102 -16.672 4.32 1 91.62 217 SER A CA 1
ATOM 1620 C C . SER A 1 217 ? -1.397 -17.062 3.025 1 91.62 217 SER A C 1
ATOM 1622 O O . SER A 1 217 ? -1.906 -17.875 2.26 1 91.62 217 SER A O 1
ATOM 1624 N N . ARG A 1 218 ? -0.146 -16.438 2.656 1 92.19 218 ARG A N 1
ATOM 1625 C CA . ARG A 1 218 ? 0.715 -16.688 1.507 1 92.19 218 ARG A CA 1
ATOM 1626 C C . ARG A 1 218 ? 0.015 -16.312 0.205 1 92.19 218 ARG A C 1
ATOM 1628 O O . ARG A 1 218 ? -0.19 -17.1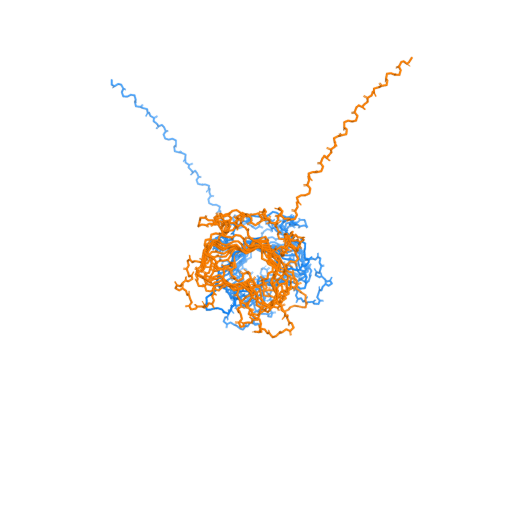56 -0.664 1 92.19 218 ARG A O 1
ATOM 1635 N N . GLN A 1 219 ? -0.208 -14.992 0.07 1 93.06 219 GLN A N 1
ATOM 1636 C CA . GLN A 1 219 ? -0.991 -14.609 -1.1 1 93.06 219 GLN A CA 1
ATOM 1637 C C . GLN A 1 219 ? -0.231 -13.609 -1.967 1 93.06 219 GLN A C 1
ATOM 1639 O O . GLN A 1 219 ? -0.799 -12.617 -2.418 1 93.06 219 GLN A O 1
ATOM 1644 N N . PRO A 1 220 ? 1.017 -13.648 -2.238 1 92.94 220 PRO A N 1
ATOM 1645 C CA . PRO A 1 220 ? 1.924 -14.727 -1.839 1 92.94 220 PRO A CA 1
ATOM 1646 C C . PRO A 1 220 ? 2.883 -14.312 -0.728 1 92.94 220 PRO A C 1
ATOM 1648 O O . PRO A 1 220 ? 2.967 -13.125 -0.392 1 92.94 220 PRO A O 1
ATOM 1651 N N . LEU A 1 221 ? 3.545 -15.367 -0.14 1 93.19 221 LEU A N 1
ATOM 1652 C CA . LEU A 1 221 ? 4.766 -15.164 0.636 1 93.19 221 LEU A CA 1
ATOM 1653 C C . LEU A 1 221 ? 5.996 -15.266 -0.254 1 93.19 221 LEU A C 1
ATOM 1655 O O . LEU A 1 221 ? 6.156 -16.25 -0.989 1 93.19 221 LEU A O 1
ATOM 1659 N N . ILE A 1 222 ? 6.918 -14.25 -0.207 1 92.19 222 ILE A N 1
ATOM 1660 C CA . ILE A 1 222 ? 7.965 -14.133 -1.219 1 92.19 222 ILE A CA 1
ATOM 1661 C C . ILE A 1 222 ? 9.32 -13.945 -0.542 1 92.19 222 ILE A C 1
ATOM 1663 O O . ILE A 1 222 ? 9.484 -13.062 0.302 1 92.19 222 ILE A O 1
ATOM 1667 N N . ARG A 1 223 ? 10.273 -14.758 -0.901 1 91.94 223 ARG A N 1
ATOM 1668 C CA . ARG A 1 223 ? 11.656 -14.609 -0.473 1 91.94 223 ARG A CA 1
ATOM 1669 C C . ARG A 1 223 ? 12.594 -14.492 -1.673 1 91.94 223 ARG A C 1
ATOM 1671 O O . ARG A 1 223 ? 12.445 -15.227 -2.652 1 91.94 223 ARG A O 1
ATOM 1678 N N . PHE A 1 224 ? 13.578 -13.586 -1.69 1 91.19 224 PHE A N 1
ATOM 1679 C CA . PHE A 1 224 ? 14.727 -13.453 -2.582 1 91.19 224 PHE A CA 1
ATOM 1680 C C . PHE A 1 224 ? 14.273 -13.086 -3.99 1 91.19 224 PHE A C 1
ATOM 1682 O O . PHE A 1 224 ? 15.047 -12.5 -4.758 1 91.19 224 PHE A O 1
ATOM 1689 N N . ALA A 1 225 ? 13.102 -13.258 -4.383 1 94.94 225 ALA A N 1
ATOM 1690 C CA . ALA A 1 225 ? 12.586 -13.281 -5.746 1 94.94 225 ALA A CA 1
ATOM 1691 C C . ALA A 1 225 ? 12.367 -11.867 -6.281 1 94.94 225 ALA A C 1
ATOM 1693 O O . ALA A 1 225 ? 12.383 -10.906 -5.516 1 94.94 225 ALA A O 1
ATOM 1694 N N . THR A 1 226 ? 12.289 -11.75 -7.562 1 93.06 226 THR A N 1
ATOM 1695 C CA . THR A 1 226 ? 11.758 -10.602 -8.289 1 93.06 226 THR A CA 1
ATOM 1696 C C . THR A 1 226 ? 10.367 -10.914 -8.844 1 93.06 226 THR A C 1
ATOM 1698 O O . THR A 1 226 ? 10.227 -11.711 -9.766 1 93.06 226 THR A O 1
ATOM 1701 N N . VAL A 1 227 ? 9.336 -10.25 -8.273 1 94.25 227 VAL A N 1
ATOM 1702 C CA . VAL A 1 227 ? 7.965 -10.664 -8.555 1 94.25 227 VAL A CA 1
ATOM 1703 C C . VAL A 1 227 ? 7.156 -9.469 -9.055 1 94.25 227 VAL A C 1
ATOM 1705 O O . VAL A 1 227 ? 7.234 -8.375 -8.492 1 94.25 227 VAL A O 1
ATOM 1708 N N . HIS A 1 228 ? 6.406 -9.695 -10.133 1 94 228 HIS A N 1
ATOM 1709 C CA . HIS A 1 228 ? 5.414 -8.758 -10.641 1 94 228 HIS A CA 1
ATOM 1710 C C . HIS A 1 228 ? 3.998 -9.266 -10.398 1 94 228 HIS A C 1
ATOM 1712 O O . HIS A 1 228 ? 3.604 -10.297 -10.945 1 94 228 HIS A O 1
ATOM 1718 N N . LEU A 1 229 ? 3.25 -8.602 -9.484 1 94.19 229 LEU A N 1
ATOM 1719 C CA . LEU A 1 229 ? 1.828 -8.828 -9.258 1 94.19 229 LEU A CA 1
ATOM 1720 C C . LEU A 1 229 ? 0.986 -7.789 -9.984 1 94.19 229 LEU A C 1
ATOM 1722 O O . LEU A 1 229 ? 1.021 -6.605 -9.648 1 94.19 229 LEU A O 1
ATOM 1726 N N . VAL A 1 230 ? 0.205 -8.211 -10.992 1 92.94 230 VAL A N 1
ATOM 1727 C CA . VAL A 1 230 ? -0.542 -7.238 -11.781 1 92.94 230 VAL A CA 1
ATOM 1728 C C . VAL A 1 230 ? -1.961 -7.746 -12.023 1 92.94 230 VAL A C 1
ATOM 1730 O O . VAL A 1 230 ? -2.164 -8.93 -12.297 1 92.94 230 VAL A O 1
ATOM 1733 N N . ASN A 1 231 ? -3.006 -6.926 -11.875 1 93.56 231 ASN A N 1
ATOM 1734 C CA . ASN A 1 231 ? -4.41 -7.266 -12.062 1 93.56 231 ASN A CA 1
ATOM 1735 C C . ASN A 1 231 ? -4.828 -8.445 -11.188 1 93.56 231 ASN A C 1
ATOM 1737 O O . ASN A 1 231 ? -5.465 -9.383 -11.672 1 93.56 231 ASN A O 1
ATOM 1741 N N . ASN A 1 232 ? -4.43 -8.406 -9.953 1 93.75 232 ASN A N 1
ATOM 1742 C CA . ASN A 1 232 ? -4.906 -9.383 -8.984 1 93.75 232 ASN A CA 1
ATOM 1743 C C . ASN A 1 232 ? -6.059 -8.836 -8.148 1 93.75 232 ASN A C 1
ATOM 1745 O O . ASN A 1 232 ? -6.09 -7.648 -7.824 1 93.75 232 ASN A O 1
ATOM 1749 N N . TYR A 1 233 ? -7.027 -9.633 -7.816 1 91.38 233 TYR A N 1
ATOM 1750 C CA . TYR A 1 233 ? -8.133 -9.297 -6.922 1 91.38 233 TYR A CA 1
ATOM 1751 C C . TYR A 1 233 ? -8.164 -10.227 -5.719 1 91.38 233 TYR A C 1
ATOM 1753 O O . TYR A 1 233 ? -8.336 -11.438 -5.867 1 91.38 233 TYR A O 1
ATOM 1761 N N . TRP A 1 234 ? -7.848 -9.656 -4.523 1 90.94 234 TRP A N 1
ATOM 1762 C CA . TRP A 1 234 ? -8 -10.375 -3.266 1 90.94 234 TRP A CA 1
ATOM 1763 C C . TRP A 1 234 ? -9.352 -10.062 -2.621 1 90.94 234 TRP A C 1
ATOM 1765 O O . TRP A 1 234 ? -9.711 -8.898 -2.451 1 90.94 234 TRP A O 1
ATOM 1775 N N . ASP A 1 235 ? -10.109 -11.094 -2.275 1 89.44 235 ASP A N 1
ATOM 1776 C CA . ASP A 1 235 ? -11.414 -10.969 -1.627 1 89.44 235 ASP A CA 1
ATOM 1777 C C . ASP A 1 235 ? -11.492 -11.836 -0.372 1 89.44 235 ASP A C 1
ATOM 1779 O O . ASP A 1 235 ? -11.633 -13.055 -0.461 1 89.44 235 ASP A O 1
ATOM 1783 N N . LYS A 1 236 ? -11.359 -11.164 0.886 1 88 236 LYS A N 1
ATOM 1784 C CA . LYS A 1 236 ? -11.484 -11.836 2.178 1 88 236 LYS A CA 1
ATOM 1785 C C . LYS A 1 236 ? -10.195 -12.57 2.543 1 88 236 LYS A C 1
ATOM 1787 O O . LYS A 1 236 ? -10.18 -13.797 2.646 1 88 236 LYS A O 1
ATOM 1792 N N . ILE A 1 237 ? -9.172 -11.82 2.719 1 88.44 237 ILE A N 1
ATOM 1793 C CA . ILE A 1 237 ? -7.961 -12.32 3.357 1 88.44 237 ILE A CA 1
ATOM 1794 C C . ILE A 1 237 ? -8.219 -12.562 4.844 1 88.44 237 ILE A C 1
ATOM 1796 O O . ILE A 1 237 ? -8.672 -11.664 5.555 1 88.44 237 ILE A O 1
ATOM 1800 N N . LEU A 1 238 ? -7.926 -13.727 5.289 1 88.19 238 LEU A N 1
ATOM 1801 C CA . LEU A 1 238 ? -8.281 -14.078 6.656 1 88.19 238 LEU A CA 1
ATOM 1802 C C . LEU A 1 238 ? -7.172 -13.688 7.625 1 88.19 238 LEU A C 1
ATOM 1804 O O . LEU A 1 238 ? -7.441 -13.344 8.781 1 88.19 238 LEU A O 1
ATOM 1808 N N . LEU A 1 239 ? -5.906 -13.789 7.215 1 86 239 LEU A N 1
ATOM 1809 C CA . LEU A 1 239 ? -4.809 -13.453 8.117 1 86 239 LEU A CA 1
ATOM 1810 C C . LEU A 1 239 ? -3.82 -12.508 7.441 1 86 239 LEU A C 1
ATOM 1812 O O . LEU A 1 239 ? -3.602 -11.391 7.91 1 86 239 LEU A O 1
ATOM 1816 N N . SER A 1 240 ? -3.17 -12.93 6.324 1 84.31 240 SER A N 1
ATOM 1817 C CA . SER A 1 240 ? -2.154 -12.078 5.707 1 84.31 240 SER A CA 1
ATOM 1818 C C . SER A 1 240 ? -2.184 -12.203 4.188 1 84.31 240 SER A C 1
ATOM 1820 O O . SER A 1 240 ? -2.434 -13.281 3.65 1 84.31 240 SER A O 1
ATOM 1822 N N . GLY A 1 241 ? -1.888 -11.07 3.559 1 86.31 241 GLY A N 1
ATOM 1823 C CA . GLY A 1 241 ? -1.839 -11.023 2.105 1 86.31 241 GLY A CA 1
ATOM 1824 C C . GLY A 1 241 ? -0.446 -11.242 1.547 1 86.31 241 GLY A C 1
ATOM 1825 O O . GLY A 1 241 ? 0.192 -12.258 1.843 1 86.31 241 GLY A O 1
ATOM 1826 N N . VAL A 1 242 ? 0.052 -10.227 0.755 1 86.69 242 VAL A N 1
ATOM 1827 C CA . VAL A 1 242 ? 1.38 -10.25 0.151 1 86.69 242 VAL A CA 1
ATOM 1828 C C . VAL A 1 242 ? 2.439 -9.984 1.218 1 86.69 242 VAL A C 1
ATOM 1830 O O . VAL A 1 242 ? 2.383 -8.969 1.92 1 86.69 242 VAL A O 1
ATOM 1833 N N . ASN A 1 243 ? 3.367 -10.859 1.367 1 86.38 243 ASN A N 1
ATOM 1834 C CA . ASN A 1 243 ? 4.445 -10.75 2.346 1 86.38 243 ASN A CA 1
ATOM 1835 C C . ASN A 1 243 ? 5.816 -10.828 1.682 1 86.38 243 ASN A C 1
ATOM 1837 O O . ASN A 1 243 ? 6.168 -11.859 1.101 1 86.38 243 ASN A O 1
ATOM 1841 N N . THR A 1 244 ? 6.602 -9.75 1.747 1 85.19 244 THR A N 1
ATOM 1842 C CA . THR A 1 244 ? 7.895 -9.641 1.082 1 85.19 244 THR A CA 1
ATOM 1843 C C . THR A 1 244 ? 9.031 -9.781 2.088 1 85.19 244 THR A C 1
ATOM 1845 O O . THR A 1 244 ? 9.18 -8.961 2.992 1 85.19 244 THR A O 1
ATOM 1848 N N . ARG A 1 245 ? 9.844 -10.797 1.852 1 83.06 245 ARG A N 1
ATOM 1849 C CA . ARG A 1 245 ? 10.883 -11.125 2.82 1 83.06 245 ARG A CA 1
ATOM 1850 C C . ARG A 1 245 ? 12.234 -11.305 2.135 1 83.06 245 ARG A C 1
ATOM 1852 O O . ARG A 1 245 ? 12.297 -11.469 0.915 1 83.06 245 ARG A O 1
ATOM 1859 N N . MET A 1 246 ? 13.258 -11.289 2.955 1 85 246 MET A N 1
ATOM 1860 C CA . MET A 1 246 ? 14.617 -11.695 2.602 1 85 246 MET A CA 1
ATOM 1861 C C . MET A 1 246 ? 15.078 -11.008 1.317 1 85 246 MET A C 1
ATOM 1863 O O . MET A 1 246 ? 15.578 -11.664 0.406 1 85 246 MET A O 1
ATOM 1867 N N . GLY A 1 247 ? 14.859 -9.727 1.144 1 82 247 GLY A N 1
ATOM 1868 C CA . GLY A 1 247 ? 15.383 -8.93 0.042 1 82 247 GLY A CA 1
ATOM 1869 C C . GLY A 1 247 ? 14.586 -9.094 -1.239 1 82 247 GLY A C 1
ATOM 1870 O O . GLY A 1 247 ? 14.984 -8.586 -2.291 1 82 247 GLY A O 1
ATOM 1871 N N . ALA A 1 248 ? 13.445 -9.812 -1.155 1 88.44 248 ALA A N 1
ATOM 1872 C CA . ALA A 1 248 ? 12.594 -9.938 -2.34 1 88.44 248 ALA A CA 1
ATOM 1873 C C . ALA A 1 248 ? 12.203 -8.562 -2.873 1 88.44 248 ALA A C 1
ATOM 1875 O O . ALA A 1 248 ? 12.062 -7.605 -2.105 1 88.44 248 ALA A O 1
ATOM 1876 N N . GLN A 1 249 ? 12.086 -8.438 -4.199 1 87.94 249 GLN A N 1
ATOM 1877 C CA . GLN A 1 249 ? 11.602 -7.234 -4.867 1 87.94 249 GLN A CA 1
ATOM 1878 C C . GLN A 1 249 ? 10.258 -7.477 -5.539 1 87.94 249 GLN A C 1
ATOM 1880 O O . GLN A 1 249 ? 10.148 -8.32 -6.43 1 87.94 249 GLN A O 1
ATOM 1885 N N . VAL A 1 250 ? 9.242 -6.645 -5.152 1 89.31 250 VAL A N 1
ATOM 1886 C CA . VAL A 1 250 ? 7.879 -6.906 -5.613 1 89.31 250 VAL A CA 1
ATOM 1887 C C . VAL A 1 250 ? 7.27 -5.621 -6.172 1 89.31 250 VAL A C 1
ATOM 1889 O O . VAL A 1 250 ? 7.34 -4.566 -5.539 1 89.31 250 VAL A O 1
ATOM 1892 N N . LEU A 1 251 ? 6.754 -5.676 -7.359 1 89 251 LEU A N 1
ATOM 1893 C CA . LEU A 1 251 ? 5.93 -4.633 -7.961 1 89 251 LEU A CA 1
ATOM 1894 C C . LEU A 1 251 ? 4.469 -5.059 -8.023 1 89 251 LEU A C 1
ATOM 1896 O O . LEU A 1 251 ? 4.137 -6.066 -8.648 1 89 251 LEU A O 1
ATOM 1900 N N . VAL A 1 252 ? 3.604 -4.324 -7.254 1 88.69 252 VAL A N 1
ATOM 1901 C CA . VAL A 1 252 ? 2.166 -4.566 -7.301 1 88.69 252 VAL A CA 1
ATOM 1902 C C . VAL A 1 252 ? 1.48 -3.447 -8.086 1 88.69 252 VAL A C 1
ATOM 1904 O O . VAL A 1 252 ? 1.594 -2.271 -7.727 1 88.69 252 VAL A O 1
ATOM 1907 N N . GLN A 1 253 ? 0.765 -3.773 -9.18 1 90.19 253 GLN A N 1
ATOM 1908 C CA . GLN A 1 253 ? 0.082 -2.781 -10.008 1 90.19 253 GLN A CA 1
ATOM 1909 C C . GLN A 1 253 ? -1.373 -3.174 -10.242 1 90.19 253 GLN A C 1
ATOM 1911 O O . GLN A 1 253 ? -1.698 -4.359 -10.32 1 90.19 253 GLN A O 1
ATOM 1916 N N . SER A 1 254 ? -2.23 -2.158 -10.422 1 91.19 254 SER A N 1
ATOM 1917 C CA . SER A 1 254 ? -3.572 -2.354 -10.961 1 91.19 254 SER A CA 1
ATOM 1918 C C . SER A 1 254 ? -4.289 -3.504 -10.258 1 91.19 254 SER A C 1
ATOM 1920 O O . SER A 1 254 ? -4.762 -4.434 -10.914 1 91.19 254 SER A O 1
ATOM 1922 N N . SER A 1 255 ? -4.371 -3.443 -8.898 1 89.75 255 SER A N 1
ATOM 1923 C CA . SER A 1 255 ? -4.906 -4.535 -8.094 1 89.75 255 SER A CA 1
ATOM 1924 C C . SER A 1 255 ? -5.781 -4.008 -6.961 1 89.75 255 SER A C 1
ATOM 1926 O O . SER A 1 255 ? -5.797 -2.807 -6.688 1 89.75 255 SER A O 1
ATOM 1928 N N . ALA A 1 256 ? -6.5 -4.867 -6.363 1 86.31 256 ALA A N 1
ATOM 1929 C CA . ALA A 1 256 ? -7.414 -4.418 -5.312 1 86.31 256 ALA A CA 1
ATOM 1930 C C . ALA A 1 256 ? -7.598 -5.5 -4.25 1 86.31 256 ALA A C 1
ATOM 1932 O O . ALA A 1 256 ? -7.605 -6.691 -4.562 1 86.31 256 ALA A O 1
ATOM 1933 N N . PHE A 1 257 ? -7.75 -5.043 -3.004 1 84.19 257 PHE A N 1
ATOM 1934 C CA . PHE A 1 257 ? -8.109 -5.848 -1.843 1 84.19 257 PHE A CA 1
ATOM 1935 C C . PHE A 1 257 ? -9.508 -5.504 -1.357 1 84.19 257 PHE A C 1
ATOM 1937 O O . PHE A 1 257 ? -9.891 -4.332 -1.315 1 84.19 257 PHE A O 1
ATOM 1944 N N . ALA A 1 258 ? -10.32 -6.508 -1.035 1 82.75 258 ALA A N 1
ATOM 1945 C CA . ALA A 1 258 ? -11.656 -6.281 -0.5 1 82.75 258 ALA A CA 1
ATOM 1946 C C . ALA A 1 258 ? -11.945 -7.219 0.67 1 82.75 258 ALA A C 1
ATOM 1948 O O . ALA A 1 258 ? -11.5 -8.367 0.679 1 82.75 258 ALA A O 1
ATOM 1949 N N . ASN A 1 259 ? -12.703 -6.715 1.719 1 80 259 ASN A N 1
ATOM 1950 C CA . ASN A 1 259 ? -13.195 -7.52 2.832 1 80 259 ASN A CA 1
ATOM 1951 C C . ASN A 1 259 ? -12.055 -8.203 3.576 1 80 259 ASN A C 1
ATOM 1953 O O . ASN A 1 259 ? -12.164 -9.383 3.934 1 80 259 ASN A O 1
ATOM 1957 N N . SER A 1 260 ? -10.977 -7.461 3.721 1 71.62 260 SER A N 1
ATOM 1958 C CA . SER A 1 260 ? -9.766 -8.109 4.223 1 71.62 260 SER A CA 1
ATOM 1959 C C . SER A 1 260 ? -9.344 -7.535 5.57 1 71.62 260 SER A C 1
ATOM 1961 O O . SER A 1 260 ? -9.664 -6.383 5.883 1 71.62 260 SER A O 1
ATOM 1963 N N . VAL A 1 261 ? -8.75 -8.375 6.277 1 63.94 261 VAL A N 1
ATOM 1964 C CA . VAL A 1 261 ? -8.227 -7.992 7.582 1 63.94 261 VAL A CA 1
ATOM 1965 C C . VAL A 1 261 ? -7.074 -7.004 7.406 1 63.94 261 VAL A C 1
ATOM 1967 O O . VAL A 1 261 ? -6.637 -6.746 6.285 1 63.94 261 VAL A O 1
ATOM 1970 N N . GLU A 1 262 ? -6.414 -6.559 8.422 1 59.19 262 GLU A N 1
ATOM 1971 C CA . GLU A 1 262 ? -5.543 -5.402 8.609 1 59.19 262 GLU A CA 1
ATOM 1972 C C . GLU A 1 262 ? -4.227 -5.574 7.855 1 59.19 262 GLU A C 1
ATOM 1974 O O . GLU A 1 262 ? -3.584 -4.59 7.484 1 59.19 262 GLU A O 1
ATOM 1979 N N . ARG A 1 263 ? -3.832 -6.691 7.371 1 60.31 263 ARG A N 1
ATOM 1980 C CA . ARG A 1 263 ? -2.445 -6.863 6.953 1 60.31 263 ARG A CA 1
ATOM 1981 C C . ARG A 1 263 ? -2.307 -6.727 5.441 1 60.31 263 ARG A C 1
ATOM 1983 O O . ARG A 1 263 ? -1.495 -7.414 4.82 1 60.31 263 ARG A O 1
ATOM 1990 N N . ALA A 1 264 ? -3.285 -5.957 4.734 1 53.91 264 ALA A N 1
ATOM 1991 C CA . ALA A 1 264 ? -2.836 -5.516 3.414 1 53.91 264 ALA A CA 1
ATOM 1992 C C . ALA A 1 264 ? -1.852 -4.355 3.529 1 53.91 264 ALA A C 1
ATOM 1994 O O . ALA A 1 264 ? -0.72 -4.441 3.047 1 53.91 264 ALA A O 1
ATOM 1995 N N . ILE A 1 265 ? -1.974 -3.006 3.783 1 55.66 265 ILE A N 1
ATOM 1996 C CA . ILE A 1 265 ? -1.389 -1.792 4.34 1 55.66 265 ILE A CA 1
ATOM 1997 C C . ILE A 1 265 ? -2.189 -1.348 5.562 1 55.66 265 ILE A C 1
ATOM 1999 O O . ILE A 1 265 ? -3.371 -1.013 5.453 1 55.66 265 ILE A O 1
ATOM 2003 N N . PHE A 1 266 ? -1.761 -1.511 6.684 1 53.72 266 PHE A N 1
ATOM 2004 C CA . PHE A 1 266 ? -2.279 -1.78 8.023 1 53.72 266 PHE A CA 1
ATOM 2005 C C . PHE A 1 266 ? -3.547 -0.974 8.281 1 53.72 266 PHE A C 1
ATOM 2007 O O . PHE A 1 266 ? -3.604 0.219 7.973 1 53.72 266 PHE A O 1
ATOM 2014 N N . PHE A 1 267 ? -4.773 -1.436 8.094 1 49.5 267 PHE A N 1
ATOM 2015 C CA . PHE A 1 267 ? -6.07 -1.107 8.672 1 49.5 267 PHE A CA 1
ATOM 2016 C C . PHE A 1 267 ? -6.258 -1.812 10.016 1 49.5 267 PHE A C 1
ATOM 2018 O O . PHE A 1 267 ? -6.48 -3.025 10.055 1 49.5 267 PHE A O 1
ATOM 2025 N N . ALA A 1 268 ? -5.914 -1.118 11.219 1 52.62 268 ALA A N 1
ATOM 2026 C CA . ALA A 1 268 ? -6.012 -1.888 12.453 1 52.62 268 ALA A CA 1
ATOM 2027 C C . ALA A 1 268 ? -6.809 -1.129 13.516 1 52.62 268 ALA A C 1
ATOM 2029 O O . ALA A 1 268 ? -6.977 0.089 13.414 1 52.62 268 ALA A O 1
ATOM 2030 N N . ASP A 1 269 ? -7.367 -1.818 14.391 1 54.53 269 ASP A N 1
ATOM 2031 C CA . ASP A 1 269 ? -7.836 -1.371 15.703 1 54.53 269 ASP A CA 1
ATOM 2032 C C . ASP A 1 269 ? -9.07 -0.48 15.57 1 54.53 269 ASP A C 1
ATOM 2034 O O . ASP A 1 269 ? -9.18 0.542 16.25 1 54.53 269 ASP A O 1
ATOM 2038 N N . SER A 1 270 ? -9.836 -0.738 14.539 1 60.75 270 SER A N 1
ATOM 2039 C CA . SER A 1 270 ? -11.07 0.036 14.43 1 60.75 270 SER A CA 1
ATOM 2040 C C . SER A 1 270 ? -12.266 -0.864 14.141 1 60.75 270 SER A C 1
ATOM 2042 O O . SER A 1 270 ? -12.102 -1.956 13.586 1 60.75 270 SER A O 1
ATOM 2044 N N . LYS A 1 271 ? -13.445 -0.476 14.68 1 61.72 271 LYS A N 1
ATOM 2045 C CA . LYS A 1 271 ? -14.688 -1.184 14.414 1 61.72 271 LYS A CA 1
ATOM 2046 C C . LYS A 1 271 ? -14.961 -1.278 12.914 1 61.72 271 LYS A C 1
ATOM 2048 O O . LYS A 1 271 ? -15.5 -2.277 12.438 1 61.72 271 LYS A O 1
ATOM 2053 N N . GLU A 1 272 ? -14.625 -0.138 12.219 1 69.31 272 GLU A N 1
ATOM 2054 C CA . GLU A 1 272 ? -14.797 -0.028 10.773 1 69.31 272 GLU A CA 1
ATOM 2055 C C . GLU A 1 272 ? -13.523 0.46 10.094 1 69.31 272 GLU A C 1
ATOM 2057 O O . GLU A 1 272 ? -12.914 1.441 10.531 1 69.31 272 GLU A O 1
ATOM 2062 N N . THR A 1 273 ? -13.148 -0.325 9.125 1 68.69 273 THR A N 1
ATOM 2063 C CA . THR A 1 273 ? -11.953 0.079 8.398 1 68.69 273 THR A CA 1
ATOM 2064 C C . THR A 1 273 ? -12.258 1.238 7.453 1 68.69 273 THR A C 1
ATOM 2066 O O . THR A 1 273 ? -13.422 1.471 7.105 1 68.69 273 THR A O 1
ATOM 2069 N N . GLY A 1 274 ? -11.141 2.033 7.141 1 72.19 274 GLY A N 1
ATOM 2070 C CA . GLY A 1 274 ? -11.242 3.035 6.09 1 72.19 274 GLY A CA 1
ATOM 2071 C C . GLY A 1 274 ? -10.945 2.482 4.707 1 72.19 274 GLY A C 1
ATOM 2072 O O . GLY A 1 274 ? -11.062 1.278 4.477 1 72.19 274 GLY A O 1
ATOM 2073 N N . TYR A 1 275 ? -10.875 3.412 3.74 1 72.94 275 TYR A N 1
ATOM 2074 C CA . TYR A 1 275 ? -10.555 3.168 2.34 1 72.94 275 TYR A CA 1
ATOM 2075 C C . TYR A 1 275 ? -9.25 3.855 1.951 1 72.94 275 TYR A C 1
ATOM 2077 O O . TYR A 1 275 ? -9.023 5.012 2.312 1 72.94 275 TYR A O 1
ATOM 2085 N N . ALA A 1 276 ? -8.336 3.01 1.287 1 74.69 276 ALA A N 1
ATOM 2086 C CA . ALA A 1 276 ? -7.105 3.645 0.814 1 74.69 276 ALA A CA 1
ATOM 2087 C C . ALA A 1 276 ? -6.773 3.205 -0.61 1 74.69 276 ALA A C 1
ATOM 2089 O O . ALA A 1 276 ? -6.906 2.027 -0.949 1 74.69 276 ALA A O 1
ATOM 2090 N N . VAL A 1 277 ? -6.492 4.16 -1.502 1 75.94 277 VAL A N 1
ATOM 2091 C CA . VAL A 1 277 ? -5.883 3.912 -2.805 1 75.94 277 VAL A CA 1
ATOM 2092 C C . VAL A 1 277 ? -4.445 4.426 -2.809 1 75.94 277 VAL A C 1
ATOM 2094 O O . VAL A 1 277 ? -4.168 5.52 -2.307 1 75.94 277 VAL A O 1
ATOM 2097 N N . VAL A 1 278 ? -3.549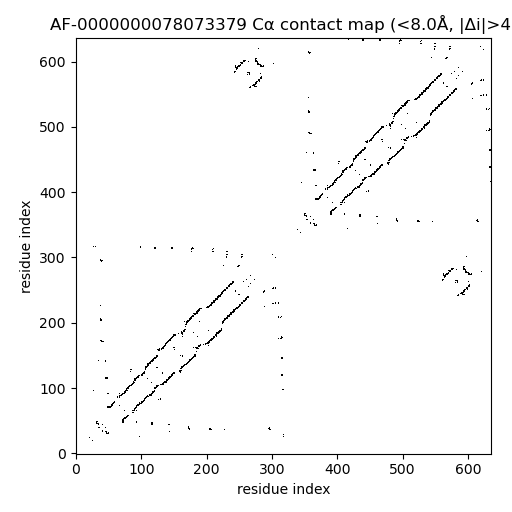 3.559 -3.258 1 83.19 278 VAL A N 1
ATOM 2098 C CA . VAL A 1 278 ? -2.131 3.898 -3.277 1 83.19 278 VAL A CA 1
ATOM 2099 C C . VAL A 1 278 ? -1.617 3.9 -4.715 1 83.19 278 VAL A C 1
ATOM 2101 O O . VAL A 1 278 ? -1.866 2.957 -5.469 1 83.19 278 VAL A O 1
ATOM 2104 N N . ASP A 1 279 ? -0.982 5.062 -5.148 1 86.31 279 ASP A N 1
ATOM 2105 C CA . ASP A 1 279 ? -0.459 5.262 -6.496 1 86.31 279 ASP A CA 1
ATOM 2106 C C . ASP A 1 279 ? 0.977 5.777 -6.461 1 86.31 279 ASP A C 1
ATOM 2108 O O . ASP A 1 279 ? 1.237 6.863 -5.938 1 86.31 279 ASP A O 1
ATOM 2112 N N . ASP A 1 280 ? 1.954 4.934 -7.109 1 89.38 280 ASP A N 1
ATOM 2113 C CA . ASP A 1 280 ? 3.373 5.277 -7.125 1 89.38 280 ASP A CA 1
ATOM 2114 C C . ASP A 1 280 ? 3.906 5.469 -5.707 1 89.38 280 ASP A C 1
ATOM 2116 O O . ASP A 1 280 ? 4.445 6.527 -5.379 1 89.38 280 ASP A O 1
ATOM 2120 N N . VAL A 1 281 ? 3.756 4.348 -4.852 1 85.06 281 VAL A N 1
ATOM 2121 C CA . VAL A 1 281 ? 4.219 4.387 -3.467 1 85.06 281 VAL A CA 1
ATOM 2122 C C . VAL A 1 281 ? 5.273 3.305 -3.242 1 85.06 281 VAL A C 1
ATOM 2124 O O . VAL A 1 281 ? 5.062 2.143 -3.594 1 85.06 281 VAL A O 1
ATOM 2127 N N . ASP A 1 282 ? 6.391 3.715 -2.742 1 80.31 282 ASP A N 1
ATOM 2128 C CA . ASP A 1 282 ? 7.453 2.809 -2.318 1 80.31 282 ASP A CA 1
ATOM 2129 C C . ASP A 1 282 ? 7.301 2.438 -0.844 1 80.31 282 ASP A C 1
ATOM 2131 O O . ASP A 1 282 ? 7.387 3.303 0.031 1 80.31 282 ASP A O 1
ATOM 2135 N N . LEU A 1 283 ? 7.004 1.204 -0.523 1 77.75 283 LEU A N 1
ATOM 2136 C CA . LEU A 1 283 ? 6.699 0.769 0.835 1 77.75 283 LEU A CA 1
ATOM 2137 C C . LEU A 1 283 ? 7.965 0.349 1.57 1 77.75 283 LEU A C 1
ATOM 2139 O O . LEU A 1 283 ? 7.895 -0.216 2.664 1 77.75 283 LEU A O 1
ATOM 2143 N N . GLY A 1 284 ? 9.234 0.65 0.927 1 72.44 284 GLY A N 1
ATOM 2144 C CA . GLY A 1 284 ? 10.484 0.463 1.646 1 72.44 284 GLY A CA 1
ATOM 2145 C C . GLY A 1 284 ? 11.422 -0.523 0.972 1 72.44 284 GLY A C 1
ATOM 2146 O O . GLY A 1 284 ? 11.047 -1.169 -0.009 1 72.44 284 GLY A O 1
ATOM 2147 N N . GLY A 1 285 ? 12.664 -0.646 1.494 1 66.5 285 GLY A N 1
ATOM 2148 C CA . GLY A 1 285 ? 13.703 -1.529 0.992 1 66.5 285 GLY A CA 1
ATOM 2149 C C . GLY A 1 285 ? 14.594 -0.873 -0.047 1 66.5 285 GLY A C 1
ATOM 2150 O O . GLY A 1 285 ? 14.5 0.336 -0.272 1 66.5 285 GLY A O 1
ATOM 2151 N N . SER A 1 286 ? 15.586 -1.474 -0.418 1 64.75 286 SER A N 1
ATOM 2152 C CA . SER A 1 286 ? 16.594 -0.936 -1.321 1 64.75 286 SER A CA 1
ATOM 2153 C C . SER A 1 286 ? 16.5 -1.578 -2.701 1 64.75 286 SER A C 1
ATOM 2155 O O . SER A 1 286 ? 17.484 -1.581 -3.457 1 64.75 286 SER A O 1
ATOM 2157 N N . GLY A 1 287 ? 15.266 -1.809 -3.113 1 69.69 287 GLY A N 1
ATOM 2158 C CA . GLY A 1 287 ? 15.156 -2.477 -4.402 1 69.69 287 GLY A CA 1
ATOM 2159 C C . GLY A 1 287 ? 15.094 -1.512 -5.57 1 69.69 287 GLY A C 1
ATOM 2160 O O . GLY A 1 287 ? 15.023 -0.296 -5.375 1 69.69 287 GLY A O 1
ATOM 2161 N N . THR A 1 288 ? 15.234 -2.031 -6.781 1 71.94 288 THR A N 1
ATOM 2162 C CA . THR A 1 288 ? 15.289 -1.233 -8 1 71.94 288 THR A CA 1
ATOM 2163 C C . THR A 1 288 ? 14.117 -1.572 -8.922 1 71.94 288 THR A C 1
ATOM 2165 O O . THR A 1 288 ? 13.945 -0.943 -9.969 1 71.94 288 THR A O 1
ATOM 2168 N N . LEU A 1 289 ? 13.305 -2.49 -8.562 1 72.88 289 LEU A N 1
ATOM 2169 C CA . LEU A 1 289 ? 12.227 -2.932 -9.438 1 72.88 289 LEU A CA 1
ATOM 2170 C C . LEU A 1 289 ? 11.156 -1.854 -9.562 1 72.88 289 LEU A C 1
ATOM 2172 O O . LEU A 1 289 ? 10.664 -1.335 -8.562 1 72.88 289 LEU A O 1
ATOM 2176 N N . THR A 1 290 ? 10.875 -1.363 -10.766 1 77.88 290 THR A N 1
ATOM 2177 C CA . THR A 1 290 ? 9.789 -0.462 -11.133 1 77.88 290 THR A CA 1
ATOM 2178 C C . THR A 1 290 ? 9.086 -0.952 -12.398 1 77.88 290 THR A C 1
ATOM 2180 O O . THR A 1 290 ? 9.539 -1.911 -13.031 1 77.88 290 THR A O 1
ATOM 2183 N N . ALA A 1 291 ? 8 -0.348 -12.742 1 77.19 291 ALA A N 1
ATOM 2184 C CA . ALA A 1 291 ? 7.301 -0.705 -13.969 1 77.19 291 ALA A CA 1
ATOM 2185 C C . ALA A 1 291 ? 8.219 -0.573 -15.18 1 77.19 291 ALA A C 1
ATOM 2187 O O . ALA A 1 291 ? 8.164 -1.389 -16.109 1 77.19 291 ALA A O 1
ATOM 2188 N N . ALA A 1 292 ? 9.094 0.388 -15.172 1 75.62 292 ALA A N 1
ATOM 2189 C CA . ALA A 1 292 ? 9.984 0.66 -16.297 1 75.62 292 ALA A CA 1
ATOM 2190 C C . ALA A 1 292 ? 11.023 -0.449 -16.453 1 75.62 292 ALA A C 1
ATOM 2192 O O . ALA A 1 292 ? 11.594 -0.63 -17.531 1 75.62 292 ALA A O 1
ATOM 2193 N N . SER A 1 293 ? 11.305 -1.267 -15.414 1 79.75 293 SER A N 1
ATOM 2194 C CA . SER A 1 293 ? 12.336 -2.303 -15.43 1 79.75 293 SER A CA 1
ATOM 2195 C C . SER A 1 293 ? 11.789 -3.613 -15.984 1 79.75 293 SER A C 1
ATOM 2197 O O . SER A 1 293 ? 12.547 -4.539 -16.266 1 79.75 293 SER A O 1
ATOM 2199 N N . LEU A 1 294 ? 10.461 -3.771 -16.141 1 81.5 294 LEU A N 1
ATOM 2200 C CA . LEU A 1 294 ? 9.891 -5.02 -16.625 1 81.5 294 LEU A CA 1
ATOM 2201 C C . LEU A 1 294 ? 10.289 -5.266 -18.078 1 81.5 294 LEU A C 1
ATOM 2203 O O . LEU A 1 294 ? 10.242 -4.352 -18.906 1 81.5 294 LEU A O 1
ATOM 2207 N N . PRO A 1 295 ? 10.648 -6.523 -18.375 1 83.12 295 PRO A N 1
ATOM 2208 C CA . PRO A 1 295 ? 11.094 -6.82 -19.734 1 83.12 295 PRO A CA 1
ATOM 2209 C C . PRO A 1 295 ? 9.938 -7.195 -20.656 1 83.12 295 PRO A C 1
ATOM 2211 O O . PRO A 1 295 ? 10.164 -7.785 -21.719 1 83.12 295 PRO A O 1
ATOM 2214 N N . TYR A 1 296 ? 8.695 -7.066 -20.25 1 86.94 296 TYR A N 1
ATOM 2215 C CA . TYR A 1 296 ? 7.496 -7.344 -21.031 1 86.94 296 TYR A CA 1
ATOM 2216 C C . TYR A 1 296 ? 6.438 -6.273 -20.797 1 86.94 296 TYR A C 1
ATOM 2218 O O . TYR A 1 296 ? 6.551 -5.465 -19.875 1 86.94 296 TYR A O 1
ATOM 2226 N N . LYS A 1 297 ? 5.453 -6.273 -21.656 1 78.69 297 LYS A N 1
ATOM 2227 C CA . LYS A 1 297 ? 4.324 -5.359 -21.516 1 78.69 297 LYS A CA 1
ATOM 2228 C C . LYS A 1 297 ? 3.111 -6.07 -20.922 1 78.69 297 LYS A C 1
ATOM 2230 O O . LYS A 1 297 ? 2.936 -7.277 -21.109 1 78.69 297 LYS A O 1
ATOM 2235 N N . VAL A 1 298 ? 2.441 -5.414 -20.141 1 82.38 298 VAL A N 1
ATOM 2236 C CA . VAL A 1 298 ? 1.2 -5.941 -19.578 1 82.38 298 VAL A CA 1
ATOM 2237 C C . VAL A 1 298 ? 0.114 -4.867 -19.625 1 82.38 298 VAL A C 1
ATOM 2239 O O . VAL A 1 298 ? 0.391 -3.686 -19.406 1 82.38 298 VAL A O 1
ATOM 2242 N N . THR A 1 299 ? -1.104 -5.285 -19.922 1 79.31 299 THR A N 1
ATOM 2243 C CA . THR A 1 299 ? -2.248 -4.379 -19.859 1 79.31 299 THR A CA 1
ATOM 2244 C C . THR A 1 299 ? -2.748 -4.23 -18.438 1 79.31 299 THR A C 1
ATOM 2246 O O . THR A 1 299 ? -3.039 -5.223 -17.766 1 79.31 299 THR A O 1
ATOM 2249 N N . LEU A 1 300 ? -2.807 -2.951 -18.062 1 88.75 300 LEU A N 1
ATOM 2250 C CA . LEU A 1 300 ? -3.35 -2.654 -16.75 1 88.75 300 LEU A CA 1
ATOM 2251 C C . LEU A 1 300 ? -4.859 -2.449 -16.812 1 88.75 300 LEU A C 1
ATOM 2253 O O . LEU A 1 300 ? -5.348 -1.648 -17.609 1 88.75 300 LEU A O 1
ATOM 2257 N N . LEU A 1 301 ? -5.633 -3.166 -15.961 1 87.38 301 LEU A N 1
ATOM 2258 C CA . LEU A 1 301 ? -7.082 -3.025 -15.898 1 87.38 301 LEU A CA 1
ATOM 2259 C C . LEU A 1 301 ? -7.473 -1.752 -15.148 1 87.38 301 LEU A C 1
ATOM 2261 O O . LEU A 1 301 ? -8.453 -1.099 -15.5 1 87.38 301 LEU A O 1
ATOM 2265 N N . GLY A 1 302 ? -6.602 -1.32 -14.156 1 88.94 302 GLY A N 1
ATOM 2266 C CA . GLY A 1 302 ? -6.957 -0.308 -13.172 1 88.94 302 GLY A CA 1
ATOM 2267 C C . GLY A 1 302 ? -7.582 -0.887 -11.914 1 88.94 302 GLY A C 1
ATOM 2268 O O . GLY A 1 302 ? -8.398 -1.804 -11.992 1 88.94 302 GLY A O 1
ATOM 2269 N N . SER A 1 303 ? -7.199 -0.327 -10.758 1 87.19 303 SER A N 1
ATOM 2270 C CA . SER A 1 303 ? -7.629 -0.892 -9.484 1 87.19 303 SER A CA 1
ATOM 2271 C C . SER A 1 303 ? -9.148 -0.846 -9.344 1 87.19 303 SER A C 1
ATOM 2273 O O . SER A 1 303 ? -9.742 -1.709 -8.688 1 87.19 303 SER A O 1
ATOM 2275 N N . LYS A 1 304 ? -9.828 0.102 -10.023 1 83.75 304 LYS A N 1
ATOM 2276 C CA . LYS A 1 304 ? -11.273 0.261 -9.914 1 83.75 304 LYS A CA 1
ATOM 2277 C C . LYS A 1 304 ? -12.008 -0.831 -10.688 1 83.75 304 LYS A C 1
ATOM 2279 O O . LYS A 1 304 ? -13.164 -1.135 -10.391 1 83.75 304 LYS A O 1
ATOM 2284 N N . LYS A 1 305 ? -11.328 -1.506 -11.672 1 88.12 305 LYS A N 1
ATOM 2285 C CA . LYS A 1 305 ? -12.008 -2.453 -12.555 1 88.12 305 LYS A CA 1
ATOM 2286 C C . LYS A 1 305 ? -11.688 -3.893 -12.164 1 88.12 305 LYS A C 1
ATOM 2288 O O . LYS A 1 305 ? -12.367 -4.824 -12.586 1 88.12 305 LYS A O 1
ATOM 2293 N N . VAL A 1 306 ? -10.719 -4.148 -11.406 1 89 306 VAL A N 1
ATOM 2294 C CA . VAL A 1 306 ? -10.227 -5.484 -11.078 1 89 306 VAL A CA 1
ATOM 2295 C C . VAL A 1 306 ? -11.352 -6.309 -10.453 1 89 306 VAL A C 1
ATOM 2297 O O . VAL A 1 306 ? -11.57 -7.461 -10.836 1 89 306 VAL A O 1
ATOM 2300 N N . ALA A 1 307 ? -12.148 -5.77 -9.523 1 88 307 ALA A N 1
ATOM 2301 C CA . ALA A 1 307 ? -13.195 -6.512 -8.82 1 88 307 ALA A CA 1
ATOM 2302 C C . ALA A 1 307 ? -14.305 -6.934 -9.766 1 88 307 ALA A C 1
ATOM 2304 O O . ALA A 1 307 ? -14.922 -7.988 -9.586 1 88 307 ALA A O 1
ATOM 2305 N N . SER A 1 308 ? -14.555 -6.168 -10.812 1 91.5 308 SER A N 1
ATOM 2306 C CA . SER A 1 308 ? -15.648 -6.484 -11.727 1 91.5 308 SER A CA 1
ATOM 2307 C C . SER A 1 308 ? -15.188 -7.406 -12.844 1 91.5 308 SER A C 1
ATOM 2309 O O . SER A 1 308 ? -15.984 -8.148 -13.422 1 91.5 308 SER A O 1
ATOM 2311 N N . VAL A 1 309 ? -13.906 -7.559 -13.18 1 91.75 309 VAL A N 1
ATOM 2312 C CA . VAL A 1 309 ? -13.414 -8.289 -14.344 1 91.75 309 VAL A CA 1
ATOM 2313 C C . VAL A 1 309 ? -12.836 -9.625 -13.914 1 91.75 309 VAL A C 1
ATOM 2315 O O . VAL A 1 309 ? -13.219 -10.68 -14.438 1 91.75 309 VAL A O 1
ATOM 2318 N N . ILE A 1 310 ? -12.016 -9.727 -12.898 1 94.69 310 ILE A N 1
ATOM 2319 C CA . ILE A 1 310 ? -11.117 -10.844 -12.594 1 94.69 310 ILE A CA 1
ATOM 2320 C C . ILE A 1 310 ? -11.938 -12.062 -12.18 1 94.69 310 ILE A C 1
ATOM 2322 O O . ILE A 1 310 ? -11.703 -13.172 -12.672 1 94.69 310 ILE A O 1
ATOM 2326 N N . PRO A 1 311 ? -12.938 -11.891 -11.289 1 92.81 311 PRO A N 1
ATOM 2327 C CA . PRO A 1 311 ? -13.695 -13.086 -10.914 1 92.81 311 PRO A CA 1
ATOM 2328 C C . PRO A 1 311 ? -14.359 -13.758 -12.117 1 92.81 311 PRO A C 1
ATOM 2330 O O . PRO A 1 311 ? -14.57 -14.977 -12.109 1 92.81 311 PRO A O 1
ATOM 2333 N N . GLY A 1 312 ? -14.633 -13 -13.164 1 92 312 GLY A N 1
ATOM 2334 C CA . GLY A 1 312 ? -15.289 -13.555 -14.336 1 92 312 GLY A CA 1
ATOM 2335 C C . GLY A 1 312 ? -14.328 -14.234 -15.297 1 92 312 GLY A C 1
ATOM 2336 O O . GLY A 1 312 ? -14.742 -14.977 -16.188 1 92 312 GLY A O 1
ATOM 2337 N N . THR A 1 313 ? -12.969 -14.078 -15.117 1 91.44 313 THR A N 1
ATOM 2338 C CA . THR A 1 313 ? -12.023 -14.578 -16.109 1 91.44 313 THR A CA 1
ATOM 2339 C C . THR A 1 313 ? -11.047 -15.57 -15.492 1 91.44 313 THR A C 1
ATOM 2341 O O . THR A 1 313 ? -10.484 -16.406 -16.188 1 91.44 313 THR A O 1
ATOM 2344 N N . ALA A 1 314 ? -10.781 -15.492 -14.156 1 96.69 314 ALA A N 1
ATOM 2345 C CA . ALA A 1 314 ? -9.836 -16.359 -13.477 1 96.69 314 ALA A CA 1
ATOM 2346 C C . ALA A 1 314 ? -10.469 -17.703 -13.141 1 96.69 314 ALA A C 1
ATOM 2348 O O . ALA A 1 314 ? -11.633 -17.766 -12.727 1 96.69 314 ALA A O 1
ATOM 2349 N N . GLY A 1 315 ? -9.727 -18.797 -13.273 1 95.81 315 GLY A N 1
ATOM 2350 C CA . GLY A 1 315 ? -10.195 -20.141 -13.031 1 95.81 315 GLY A CA 1
ATOM 2351 C C . GLY A 1 315 ? -10.281 -20.984 -14.289 1 95.81 315 GLY A C 1
ATOM 2352 O O . GLY A 1 315 ? -9.727 -20.609 -15.328 1 95.81 315 GLY A O 1
ATOM 2353 N N . GLN A 1 316 ? -10.859 -22.094 -14.141 1 97.06 316 GLN A N 1
ATOM 2354 C CA . GLN A 1 316 ? -11.039 -22.984 -15.281 1 97.06 316 GLN A CA 1
ATOM 2355 C C . GLN A 1 316 ? -12.148 -22.469 -16.203 1 97.06 316 GLN A C 1
ATOM 2357 O O . GLN A 1 316 ? -13.273 -22.984 -16.156 1 97.06 316 GLN A O 1
ATOM 2362 N N . LYS A 1 317 ? -11.867 -21.484 -17 1 85.5 317 LYS A N 1
ATOM 2363 C CA . LYS A 1 317 ? -12.93 -20.797 -17.75 1 85.5 317 LYS A CA 1
ATOM 2364 C C . LYS A 1 317 ? -12.625 -20.781 -19.25 1 85.5 317 LYS A C 1
ATOM 2366 O O . LYS A 1 317 ? -13.156 -19.938 -19.984 1 85.5 317 LYS A O 1
ATOM 2371 N N . LEU A 1 318 ? -11.672 -21.594 -19.547 1 85.75 318 LEU A N 1
ATOM 2372 C CA . LEU A 1 318 ? -11.438 -21.719 -20.984 1 85.75 318 LEU A CA 1
ATOM 2373 C C . LEU A 1 318 ? -12.344 -22.781 -21.594 1 85.75 318 LEU A C 1
ATOM 2375 O O . LEU A 1 318 ? -12.727 -23.734 -20.906 1 85.75 318 LEU A O 1
ATOM 2379 N N . MET B 1 1 ? 49.375 40.281 -48.469 1 27.95 1 MET B N 1
ATOM 2380 C CA . MET B 1 1 ? 48.562 39.406 -47.625 1 27.95 1 MET B CA 1
ATOM 2381 C C . MET B 1 1 ? 47.969 40.188 -46.438 1 27.95 1 MET B C 1
ATOM 2383 O O . MET B 1 1 ? 48.688 40.531 -45.5 1 27.95 1 MET B O 1
ATOM 2387 N N . LYS B 1 2 ? 46.969 41.219 -46.719 1 33.97 2 LYS B N 1
ATOM 2388 C CA . LYS B 1 2 ? 46.312 42.188 -45.875 1 33.97 2 LYS B CA 1
ATOM 2389 C C . LYS B 1 2 ? 45.562 41.5 -44.719 1 33.97 2 LYS B C 1
ATOM 2391 O O . LYS B 1 2 ? 44.719 40.656 -44.969 1 33.97 2 LYS B O 1
ATOM 2396 N N . ILE B 1 3 ? 46.094 41.5 -43.469 1 34.28 3 ILE B N 1
ATOM 2397 C CA . ILE B 1 3 ? 45.688 41 -42.156 1 34.28 3 ILE B CA 1
ATOM 2398 C C . ILE B 1 3 ? 44.438 41.75 -41.688 1 34.28 3 ILE B C 1
ATOM 2400 O O . ILE B 1 3 ? 44.469 42.938 -41.375 1 34.28 3 ILE B O 1
ATOM 2404 N N . THR B 1 4 ? 43.281 41.688 -42.344 1 42.72 4 THR B N 1
ATOM 2405 C CA . THR B 1 4 ? 42.094 42.344 -41.812 1 42.72 4 THR B CA 1
ATOM 2406 C C . THR B 1 4 ? 41.781 41.812 -40.406 1 42.72 4 THR B C 1
ATOM 2408 O O . THR B 1 4 ? 41.531 40.594 -40.25 1 42.72 4 THR B O 1
ATOM 2411 N N . SER B 1 5 ? 42.188 42.5 -39.344 1 37.34 5 SER B N 1
ATOM 2412 C CA . SER B 1 5 ? 41.969 42.281 -37.938 1 37.34 5 SER B CA 1
ATOM 2413 C C . SER B 1 5 ? 40.5 42.469 -37.562 1 37.34 5 SER B C 1
ATOM 2415 O O . SER B 1 5 ? 39.938 43.531 -37.812 1 37.34 5 SER B O 1
ATOM 2417 N N . VAL B 1 6 ? 39.625 41.438 -37.75 1 43.53 6 VAL B N 1
ATOM 2418 C CA . VAL B 1 6 ? 38.25 41.531 -37.312 1 43.53 6 VAL B CA 1
ATOM 2419 C C . VAL B 1 6 ? 38.219 41.719 -35.781 1 43.53 6 VAL B C 1
ATOM 2421 O O . VAL B 1 6 ? 38.781 40.938 -35.031 1 43.53 6 VAL B O 1
ATOM 2424 N N . PHE B 1 7 ? 37.938 42.969 -35.281 1 39.59 7 PHE B N 1
ATOM 2425 C CA . PHE B 1 7 ? 37.656 43.312 -33.875 1 39.59 7 PHE B CA 1
ATOM 2426 C C . PHE B 1 7 ? 36.375 42.656 -33.406 1 39.59 7 PHE B C 1
ATOM 2428 O O . PHE B 1 7 ? 35.312 42.875 -33.969 1 39.59 7 PHE B O 1
ATOM 2435 N N . THR B 1 8 ? 36.406 41.406 -32.906 1 39.75 8 THR B N 1
ATOM 2436 C CA . THR B 1 8 ? 35.25 40.812 -32.25 1 39.75 8 THR B CA 1
ATOM 2437 C C . THR B 1 8 ? 34.844 41.594 -31.016 1 39.75 8 THR B C 1
ATOM 2439 O O . THR B 1 8 ? 35.656 41.719 -30.078 1 39.75 8 THR B O 1
ATOM 2442 N N . ALA B 1 9 ? 33.812 42.375 -31.125 1 41.81 9 ALA B N 1
ATOM 2443 C CA . ALA B 1 9 ? 33.188 43.062 -29.984 1 41.81 9 ALA B CA 1
ATOM 2444 C C . ALA B 1 9 ? 32.625 42.062 -28.984 1 41.81 9 ALA B C 1
ATOM 2446 O O . ALA B 1 9 ? 31.766 41.25 -29.312 1 41.81 9 ALA B O 1
ATOM 2447 N N . VAL B 1 10 ? 33.469 41.75 -27.953 1 42.94 10 VAL B N 1
ATOM 2448 C CA . VAL B 1 10 ? 33 41 -26.797 1 42.94 10 VAL B CA 1
ATOM 2449 C C . VAL B 1 10 ? 31.953 41.812 -26.047 1 42.94 10 VAL B C 1
ATOM 2451 O O . VAL B 1 10 ? 32.281 42.906 -25.531 1 42.94 10 VAL B O 1
ATOM 2454 N N . PHE B 1 11 ? 30.719 41.781 -26.391 1 41.62 11 PHE B N 1
ATOM 2455 C CA . PHE B 1 11 ? 29.672 42.312 -25.547 1 41.62 11 PHE B CA 1
ATOM 2456 C C . PHE B 1 11 ? 29.672 41.625 -24.172 1 41.62 11 PHE B C 1
ATOM 2458 O O . PHE B 1 11 ? 29.453 40.438 -24.094 1 41.62 11 PHE B O 1
ATOM 2465 N N . ALA B 1 12 ? 30.422 42.219 -23.203 1 39.72 12 ALA B N 1
ATOM 2466 C CA . ALA B 1 12 ? 30.281 41.844 -21.797 1 39.72 12 ALA B CA 1
ATOM 2467 C C . ALA B 1 12 ? 28.859 42.094 -21.297 1 39.72 12 ALA B C 1
ATOM 2469 O O . ALA B 1 12 ? 28.438 43.25 -21.219 1 39.72 12 ALA B O 1
ATOM 2470 N N . THR B 1 13 ? 27.922 41.25 -21.578 1 40.34 13 THR B N 1
ATOM 2471 C CA . THR B 1 13 ? 26.688 41.344 -20.828 1 40.34 13 THR B CA 1
ATOM 2472 C C . THR B 1 13 ? 26.953 41.375 -19.312 1 40.34 13 THR B C 1
ATOM 2474 O O . THR B 1 13 ? 27.516 40.406 -18.766 1 40.34 13 THR B O 1
ATOM 2477 N N . LEU B 1 14 ? 27.141 42.531 -18.766 1 36.62 14 LEU B N 1
ATOM 2478 C CA . LEU B 1 14 ? 27.125 42.625 -17.312 1 36.62 14 LEU B CA 1
ATOM 2479 C C . LEU B 1 14 ? 25.875 41.969 -16.734 1 36.62 14 LEU B C 1
ATOM 2481 O O . LEU B 1 14 ? 24.75 42.375 -17.047 1 36.62 14 LEU B O 1
ATOM 2485 N N . ALA B 1 15 ? 25.984 40.75 -16.453 1 42.81 15 ALA B N 1
ATOM 2486 C CA . ALA B 1 15 ? 24.969 40.188 -15.578 1 42.81 15 ALA B CA 1
ATOM 2487 C C . ALA B 1 15 ? 24.719 41.094 -14.375 1 42.81 15 ALA B C 1
ATOM 2489 O O . ALA B 1 15 ? 25.562 41.188 -13.477 1 42.81 15 ALA B O 1
ATOM 2490 N N . VAL B 1 16 ? 24.078 42.188 -14.562 1 40.72 16 VAL B N 1
ATOM 2491 C CA . VAL B 1 16 ? 23.609 42.844 -13.352 1 40.72 16 VAL B CA 1
ATOM 2492 C C . VAL B 1 16 ? 23 41.812 -12.406 1 40.72 16 VAL B C 1
ATOM 2494 O O . VAL B 1 16 ? 22.078 41.094 -12.781 1 40.72 16 VAL B O 1
ATOM 2497 N N . GLY B 1 17 ? 23.688 41.312 -11.531 1 42.44 17 GLY B N 1
ATOM 2498 C CA . GLY B 1 17 ? 23.141 40.5 -10.453 1 42.44 17 GLY B CA 1
ATOM 2499 C C . GLY B 1 17 ? 21.875 41.062 -9.852 1 42.44 17 GLY B C 1
ATOM 2500 O O . GLY B 1 17 ? 21.797 42.281 -9.617 1 42.44 17 GLY B O 1
ATOM 2501 N N . SER B 1 18 ? 20.766 40.625 -10.172 1 46.56 18 SER B N 1
ATOM 2502 C CA . SER B 1 18 ? 19.547 41.031 -9.492 1 46.56 18 SER B CA 1
ATOM 2503 C C . SER B 1 18 ? 19.828 41.406 -8.039 1 46.56 18 SER B C 1
ATOM 2505 O O . SER B 1 18 ? 20.562 40.688 -7.344 1 46.56 18 SER B O 1
ATOM 2507 N N . PRO B 1 19 ? 19.641 42.562 -7.668 1 51.56 19 PRO B N 1
ATOM 2508 C CA . PRO B 1 19 ? 19.906 42.906 -6.273 1 51.56 19 PRO B CA 1
ATOM 2509 C C . PRO B 1 19 ? 19.359 41.875 -5.281 1 51.56 19 PRO B C 1
ATOM 2511 O O . PRO B 1 19 ? 18.266 41.344 -5.48 1 51.56 19 PRO B O 1
ATOM 2514 N N . LEU B 1 20 ? 20.141 41.188 -4.5 1 56.69 20 LEU B N 1
ATOM 2515 C CA . LEU B 1 20 ? 19.828 40.25 -3.41 1 56.69 20 LEU B CA 1
ATOM 2516 C C . LEU B 1 20 ? 18.719 40.812 -2.535 1 56.69 20 LEU B C 1
ATOM 2518 O O . LEU B 1 20 ? 18.828 41.938 -2.012 1 56.69 20 LEU B O 1
ATOM 2522 N N . GLU B 1 21 ? 17.469 40.438 -2.719 1 68.44 21 GLU B N 1
ATOM 2523 C CA . GLU B 1 21 ? 16.344 40.781 -1.849 1 68.44 21 GLU B CA 1
ATOM 2524 C C . GLU B 1 21 ? 16.766 40.781 -0.381 1 68.44 21 GLU B C 1
ATOM 2526 O O . GLU B 1 21 ? 17.5 39.875 0.054 1 68.44 21 GLU B O 1
ATOM 2531 N N . THR B 1 22 ? 16.453 41.875 0.316 1 77 22 THR B N 1
ATOM 2532 C CA . THR B 1 22 ? 16.734 41.875 1.747 1 77 22 THR B CA 1
ATOM 2533 C C . THR B 1 22 ? 15.945 40.781 2.461 1 77 22 THR B C 1
ATOM 2535 O O . THR B 1 22 ? 14.953 40.281 1.937 1 77 22 THR B O 1
ATOM 2538 N N . ARG B 1 23 ? 16.453 40.344 3.443 1 80.88 23 ARG B N 1
ATOM 2539 C CA . ARG B 1 23 ? 15.805 39.344 4.281 1 80.88 23 ARG B CA 1
ATOM 2540 C C . ARG B 1 23 ? 14.398 39.781 4.668 1 80.88 23 ARG B C 1
ATOM 2542 O O . ARG B 1 23 ? 13.477 38.938 4.719 1 80.88 23 ARG B O 1
ATOM 2549 N N . ASP B 1 24 ? 14.305 40.969 4.926 1 82.31 24 ASP B N 1
ATOM 2550 C CA . ASP B 1 24 ? 13.008 41.5 5.301 1 82.31 24 ASP B CA 1
ATOM 2551 C C . ASP B 1 24 ? 12.023 41.438 4.129 1 82.31 24 ASP B C 1
ATOM 2553 O O . ASP B 1 24 ? 10.867 41.062 4.305 1 82.31 24 ASP B O 1
ATOM 2557 N N . ALA B 1 25 ? 12.445 41.844 3.074 1 82.88 25 ALA B N 1
ATOM 2558 C CA . ALA B 1 25 ? 11.594 41.781 1.889 1 82.88 25 ALA B CA 1
ATOM 2559 C C . ALA B 1 25 ? 11.195 40.344 1.55 1 82.88 25 ALA B C 1
ATOM 2561 O O . ALA B 1 25 ? 10.062 40.094 1.14 1 82.88 25 ALA B O 1
ATOM 2562 N N . HIS B 1 26 ? 12.141 39.531 1.774 1 86 26 HIS B N 1
ATOM 2563 C CA . HIS B 1 26 ? 11.898 38.125 1.467 1 86 26 HIS B CA 1
ATOM 2564 C C . HIS B 1 26 ? 10.812 37.562 2.361 1 86 26 HIS B C 1
ATOM 2566 O O . HIS B 1 26 ? 9.867 36.938 1.872 1 86 26 HIS B O 1
ATOM 2572 N N . ILE B 1 27 ? 10.883 37.75 3.641 1 90.19 27 ILE B N 1
ATOM 2573 C CA . ILE B 1 27 ? 9.93 37.125 4.566 1 90.19 27 ILE B CA 1
ATOM 2574 C C . ILE B 1 27 ? 8.547 37.781 4.363 1 90.19 27 ILE B C 1
ATOM 2576 O O . ILE B 1 27 ? 7.527 37.094 4.5 1 90.19 27 ILE B O 1
ATOM 2580 N N . LYS B 1 28 ? 8.516 39 4.016 1 88.38 28 LYS B N 1
ATOM 2581 C CA . LYS B 1 28 ? 7.242 39.656 3.748 1 88.38 28 LYS B CA 1
ATOM 2582 C C . LYS B 1 28 ? 6.57 39.062 2.51 1 88.38 28 LYS B C 1
ATOM 2584 O O . LYS B 1 28 ? 5.352 38.875 2.486 1 88.38 28 LYS B O 1
ATOM 2589 N N . ARG B 1 29 ? 7.363 38.844 1.575 1 85 29 ARG B N 1
ATOM 2590 C CA . ARG B 1 29 ? 6.816 38.188 0.382 1 85 29 ARG B CA 1
ATOM 2591 C C . ARG B 1 29 ? 6.277 36.812 0.701 1 85 29 ARG B C 1
ATOM 2593 O O . ARG B 1 29 ? 5.188 36.438 0.258 1 85 29 ARG B O 1
ATOM 2600 N N . GLN B 1 30 ? 7.039 36.031 1.398 1 91.75 30 GLN B N 1
ATOM 2601 C CA . GLN B 1 30 ? 6.602 34.719 1.799 1 91.75 30 GLN B CA 1
ATOM 2602 C C . GLN B 1 30 ? 5.324 34.781 2.629 1 91.75 30 GLN B C 1
ATOM 2604 O O . GLN B 1 30 ? 4.438 33.938 2.484 1 91.75 30 GLN B O 1
ATOM 2609 N N . ALA B 1 31 ? 5.25 35.781 3.42 1 92.38 31 ALA B N 1
ATOM 2610 C CA . ALA B 1 31 ? 4.117 35.938 4.328 1 92.38 31 ALA B CA 1
ATOM 2611 C C . ALA B 1 31 ? 2.848 36.281 3.566 1 92.38 31 ALA B C 1
ATOM 2613 O O . ALA B 1 31 ? 1.737 36.062 4.051 1 92.38 31 ALA B O 1
ATOM 2614 N N . ALA B 1 32 ? 2.99 36.844 2.469 1 91.69 32 ALA B N 1
ATOM 2615 C CA . ALA B 1 32 ? 1.846 37.312 1.702 1 91.69 32 ALA B CA 1
ATOM 2616 C C . ALA B 1 32 ? 1.271 36.219 0.815 1 91.69 32 ALA B C 1
ATOM 2618 O O . ALA B 1 32 ? 0.195 36.375 0.234 1 91.69 32 ALA B O 1
ATOM 2619 N N . GLU B 1 33 ? 1.948 35.125 0.668 1 94.06 33 GLU B N 1
ATOM 2620 C CA . GLU B 1 33 ? 1.514 34.062 -0.219 1 94.06 33 GLU B CA 1
ATOM 2621 C C . GLU B 1 33 ? 0.24 33.375 0.3 1 94.06 33 GLU B C 1
ATOM 2623 O O . GLU B 1 33 ? 0.125 33.094 1.492 1 94.06 33 GLU B O 1
ATOM 2628 N N . ALA B 1 34 ? -0.693 33.219 -0.575 1 96.62 34 ALA B N 1
ATOM 2629 C CA . ALA B 1 34 ? -1.885 32.406 -0.291 1 96.62 34 ALA B CA 1
ATOM 2630 C C . ALA B 1 34 ? -1.605 30.922 -0.474 1 96.62 34 ALA B C 1
ATOM 2632 O O . ALA B 1 34 ? -0.626 30.531 -1.121 1 96.62 34 ALA B O 1
ATOM 2633 N N . CYS B 1 35 ? -2.518 30.156 0.152 1 96.38 35 CYS B N 1
ATOM 2634 C CA . CYS B 1 35 ? -2.414 28.703 -0.021 1 96.38 35 CYS B CA 1
ATOM 2635 C C . CYS B 1 35 ? -2.402 28.328 -1.499 1 96.38 35 CYS B C 1
ATOM 2637 O O . CYS B 1 35 ? -3.197 28.859 -2.281 1 96.38 35 CYS B O 1
ATOM 2639 N N . SER B 1 36 ? -1.494 27.391 -1.856 1 91.06 36 SER B N 1
ATOM 2640 C CA . SER B 1 36 ? -1.31 27.109 -3.277 1 91.06 36 SER B CA 1
ATOM 2641 C C . SER B 1 36 ? -1.499 25.625 -3.578 1 91.06 36 SER B C 1
ATOM 2643 O O . SER B 1 36 ? -1.43 25.219 -4.738 1 91.06 36 SER B O 1
ATOM 2645 N N . VAL B 1 37 ? -1.731 24.844 -2.58 1 91.94 37 VAL B N 1
ATOM 2646 C CA . VAL B 1 37 ? -1.813 23.422 -2.855 1 91.94 37 VAL B CA 1
ATOM 2647 C C . VAL B 1 37 ? -2.812 22.766 -1.902 1 91.94 37 VAL B C 1
ATOM 2649 O O . VAL B 1 37 ? -2.848 23.094 -0.712 1 91.94 37 VAL B O 1
ATOM 2652 N N . GLY B 1 38 ? -3.66 21.922 -2.504 1 95.31 38 GLY B N 1
ATOM 2653 C CA . GLY B 1 38 ? -4.496 21.062 -1.683 1 95.31 38 GLY B CA 1
ATOM 2654 C C . GLY B 1 38 ? -5.816 21.703 -1.299 1 95.31 38 GLY B C 1
ATOM 2655 O O . GLY B 1 38 ? -6.234 22.688 -1.909 1 95.31 38 GLY B O 1
ATOM 2656 N N . TYR B 1 39 ? -6.445 21.156 -0.33 1 97.56 39 TYR B N 1
ATOM 2657 C CA . TYR B 1 39 ? -7.832 21.469 -0.005 1 97.56 39 TYR B CA 1
ATOM 2658 C C . TYR B 1 39 ? -7.957 22.875 0.544 1 97.56 39 TYR B C 1
ATOM 2660 O O . TYR B 1 39 ? -9.023 23.5 0.465 1 97.56 39 TYR B O 1
ATOM 2668 N N . CYS B 1 40 ? -6.859 23.406 1.048 1 98 40 CYS B N 1
ATOM 2669 C CA . CYS B 1 40 ? -6.949 24.766 1.543 1 98 40 CYS B CA 1
ATOM 2670 C C . CYS B 1 40 ? -7.168 25.75 0.397 1 98 40 CYS B C 1
ATOM 2672 O O . CYS B 1 40 ? -7.488 26.922 0.627 1 98 40 CYS B O 1
ATOM 2674 N N . THR B 1 41 ? -6.973 25.359 -0.873 1 96.75 41 THR B N 1
ATOM 2675 C CA . THR B 1 41 ? -7.25 26.203 -2.021 1 96.75 41 THR B CA 1
ATOM 2676 C C . THR B 1 41 ? -8.75 26.25 -2.316 1 96.75 41 THR B C 1
ATOM 2678 O O . THR B 1 41 ? -9.203 27.062 -3.129 1 96.75 41 THR B O 1
ATOM 2681 N N . GLN B 1 42 ? -9.523 25.375 -1.669 1 95.88 42 GLN B N 1
ATOM 2682 C CA . GLN B 1 42 ? -10.961 25.266 -1.896 1 95.88 42 GLN B CA 1
ATOM 2683 C C . GLN B 1 42 ? -11.75 26.141 -0.919 1 95.88 42 GLN B C 1
ATOM 2685 O O . GLN B 1 42 ? -11.164 26.734 -0.012 1 95.88 42 GLN B O 1
ATOM 2690 N N . ASN B 1 43 ? -13.102 26.234 -1.157 1 97.06 43 ASN B N 1
ATOM 2691 C CA . ASN B 1 43 ? -14 26.953 -0.267 1 97.06 43 ASN B CA 1
ATOM 2692 C C . ASN B 1 43 ? -13.602 28.422 -0.131 1 97.06 43 ASN B C 1
ATOM 2694 O O . ASN B 1 43 ? -13.516 28.938 0.98 1 97.06 43 ASN B O 1
ATOM 2698 N N . GLY B 1 44 ? -13.266 29.078 -1.163 1 95.94 44 GLY B N 1
ATOM 2699 C CA . GLY B 1 44 ? -12.93 30.5 -1.204 1 95.94 44 GLY B CA 1
ATOM 2700 C C . GLY B 1 44 ? -11.445 30.766 -1.038 1 95.94 44 GLY B C 1
ATOM 2701 O O . GLY B 1 44 ? -11 31.906 -1.137 1 95.94 44 GLY B O 1
ATOM 2702 N N . GLY B 1 45 ? -10.641 29.688 -0.718 1 96.88 45 GLY B N 1
ATOM 2703 C CA . GLY B 1 45 ? -9.203 29.828 -0.6 1 96.88 45 GLY B CA 1
ATOM 2704 C C . GLY B 1 45 ? -8.758 30.281 0.779 1 96.88 45 GLY B C 1
ATOM 2705 O O . GLY B 1 45 ? -9.586 30.578 1.642 1 96.88 45 GLY B O 1
ATOM 2706 N N . THR B 1 46 ? -7.512 30.25 1.046 1 98.69 46 THR B N 1
ATOM 2707 C CA . THR B 1 46 ? -6.883 30.656 2.299 1 98.69 46 THR B CA 1
ATOM 2708 C C . THR B 1 46 ? -5.824 31.719 2.053 1 98.69 46 THR B C 1
ATOM 2710 O O . THR B 1 46 ? -4.77 31.438 1.481 1 98.69 46 THR B O 1
ATOM 2713 N N . THR B 1 47 ? -6.043 32.938 2.576 1 98.44 47 THR B N 1
ATOM 2714 C CA . THR B 1 47 ? -5.16 34.062 2.293 1 98.44 47 THR B CA 1
ATOM 2715 C C . THR B 1 47 ? -4.523 34.594 3.578 1 98.44 47 THR B C 1
ATOM 2717 O O . THR B 1 47 ? -3.566 35.375 3.531 1 98.44 47 THR B O 1
ATOM 2720 N N . GLY B 1 48 ? -5.055 34.219 4.699 1 98.69 48 GLY B N 1
ATOM 2721 C CA . GLY B 1 48 ? -4.523 34.656 5.988 1 98.69 48 GLY B CA 1
ATOM 2722 C C . GLY B 1 48 ? -4.652 36.125 6.23 1 98.69 48 GLY B C 1
ATOM 2723 O O . GLY B 1 48 ? -5.727 36.719 6.039 1 98.69 48 GLY B O 1
ATOM 2724 N N . GLY B 1 49 ? -3.545 36.688 6.691 1 98.75 49 GLY B N 1
ATOM 2725 C CA . GLY B 1 49 ? -3.549 38.062 7.137 1 98.75 49 GLY B CA 1
ATOM 2726 C C . GLY B 1 49 ? -3.148 39.031 6.051 1 98.75 49 GLY B C 1
ATOM 2727 O O . GLY B 1 49 ? -2.971 40.25 6.316 1 98.75 49 GLY B O 1
ATOM 2728 N N . ALA B 1 50 ? -3.105 38.688 4.824 1 96.62 50 ALA B N 1
ATOM 2729 C CA . ALA B 1 50 ? -2.449 39.438 3.764 1 96.62 50 ALA B CA 1
ATOM 2730 C C . ALA B 1 50 ? -3.164 40.781 3.518 1 96.62 50 ALA B C 1
ATOM 2732 O O . ALA B 1 50 ? -2.566 41.719 3.006 1 96.62 50 ALA B O 1
ATOM 2733 N N . LYS B 1 51 ? -4.402 40.875 3.869 1 96.56 51 LYS B N 1
ATOM 2734 C CA . LYS B 1 51 ? -5.172 42.094 3.625 1 96.56 51 LYS B CA 1
ATOM 2735 C C . LYS B 1 51 ? -4.926 43.156 4.719 1 96.56 51 LYS B C 1
ATOM 2737 O O . LYS B 1 51 ? -5.391 44.281 4.617 1 96.56 51 LYS B O 1
ATOM 2742 N N . GLY B 1 52 ? -4.266 42.75 5.77 1 97.88 52 GLY B N 1
ATOM 2743 C CA . GLY B 1 52 ? -3.979 43.656 6.875 1 97.88 52 GLY B CA 1
ATOM 2744 C C . GLY B 1 52 ? -2.529 44.094 6.922 1 97.88 52 GLY B C 1
ATOM 2745 O O . GLY B 1 52 ? -1.785 43.906 5.957 1 97.88 52 GLY B O 1
ATOM 2746 N N . GLU B 1 53 ? -2.217 44.75 8.062 1 97.31 53 GLU B N 1
ATOM 2747 C CA . GLU B 1 53 ? -0.842 45.219 8.25 1 97.31 53 GLU B CA 1
ATOM 2748 C C . GLU B 1 53 ? 0.074 44.031 8.625 1 97.31 53 GLU B C 1
ATOM 2750 O O . GLU B 1 53 ? -0.399 42.938 8.945 1 97.31 53 GLU B O 1
ATOM 2755 N N . THR B 1 54 ? 1.286 44.281 8.461 1 97.62 54 THR B N 1
ATOM 2756 C CA . THR B 1 54 ? 2.32 43.375 8.914 1 97.62 54 THR B CA 1
ATOM 2757 C C . THR B 1 54 ? 3.043 43.906 10.141 1 97.62 54 THR B C 1
ATOM 2759 O O . THR B 1 54 ? 3.465 45.062 10.148 1 97.62 54 THR B O 1
ATOM 2762 N N . ILE B 1 55 ? 3.107 43.125 11.148 1 98.12 55 ILE B N 1
ATOM 2763 C CA . ILE B 1 55 ? 3.895 43.5 12.312 1 98.12 55 ILE B CA 1
ATOM 2764 C C . ILE B 1 55 ? 4.93 42.406 12.617 1 98.12 55 ILE B C 1
ATOM 2766 O O . ILE B 1 55 ? 4.773 41.281 12.211 1 98.12 55 ILE B O 1
ATOM 2770 N N . THR B 1 56 ? 6.012 42.812 13.273 1 97.94 56 THR B N 1
ATOM 2771 C CA . THR B 1 56 ? 7.023 41.906 13.773 1 97.94 56 THR B CA 1
ATOM 2772 C C . THR B 1 56 ? 7 41.844 15.305 1 97.94 56 THR B C 1
ATOM 2774 O O . THR B 1 56 ? 6.977 42.906 15.961 1 97.94 56 THR B O 1
ATOM 2777 N N . VAL B 1 57 ? 6.941 40.656 15.766 1 98.69 57 VAL B N 1
ATOM 2778 C CA . VAL B 1 57 ? 6.977 40.5 17.219 1 98.69 57 VAL B CA 1
ATOM 2779 C C . VAL B 1 57 ? 8.305 39.844 17.625 1 98.69 57 VAL B C 1
ATOM 2781 O O . VAL B 1 57 ? 8.828 39 16.922 1 98.69 57 VAL B O 1
ATOM 2784 N N . THR B 1 58 ? 8.773 40.312 18.797 1 98.31 58 THR B N 1
ATOM 2785 C CA . THR B 1 58 ? 10.062 39.844 19.281 1 98.31 58 THR B CA 1
ATOM 2786 C C . THR B 1 58 ? 9.93 39.219 20.656 1 98.31 58 THR B C 1
ATOM 2788 O O . THR B 1 58 ? 10.93 38.844 21.281 1 98.31 58 THR B O 1
ATOM 2791 N N . THR B 1 59 ? 8.75 39.125 21.156 1 97.88 59 THR B N 1
ATOM 2792 C CA . THR B 1 59 ? 8.492 38.469 22.438 1 97.88 59 THR B CA 1
ATOM 2793 C C . THR B 1 59 ? 7.254 37.594 22.344 1 97.88 59 THR B C 1
ATOM 2795 O O . THR B 1 59 ? 6.379 37.812 21.5 1 97.88 59 THR B O 1
ATOM 2798 N N . LEU B 1 60 ? 7.219 36.656 23.266 1 98.38 60 LEU B N 1
ATOM 2799 C CA . LEU B 1 60 ? 6.066 35.781 23.344 1 98.38 60 LEU B CA 1
ATOM 2800 C C . LEU B 1 60 ? 4.797 36.562 23.688 1 98.38 60 LEU B C 1
ATOM 2802 O O . LEU B 1 60 ? 3.738 36.312 23.109 1 98.38 60 LEU B O 1
ATOM 2806 N N . ALA B 1 61 ? 4.902 37.5 24.609 1 98.19 61 ALA B N 1
ATOM 2807 C CA . ALA B 1 61 ? 3.754 38.281 25.031 1 98.19 61 ALA B CA 1
ATOM 2808 C C . ALA B 1 61 ? 3.188 39.094 23.844 1 98.19 61 ALA B C 1
ATOM 2810 O O . ALA B 1 61 ? 1.969 39.156 23.688 1 98.19 61 ALA B O 1
ATOM 2811 N N . ALA B 1 62 ? 4.039 39.625 23.094 1 98.62 62 ALA B N 1
ATOM 2812 C CA . ALA B 1 62 ? 3.604 40.375 21.922 1 98.62 62 ALA B CA 1
ATOM 2813 C C . ALA B 1 62 ? 2.91 39.469 20.906 1 98.62 62 ALA B C 1
ATOM 2815 O O . ALA B 1 62 ? 1.94 39.906 20.266 1 98.62 62 ALA B O 1
ATOM 2816 N N . LEU B 1 63 ? 3.43 38.312 20.719 1 98.75 63 LEU B N 1
ATOM 2817 C CA . LEU B 1 63 ? 2.799 37.344 19.812 1 98.75 63 LEU B CA 1
ATOM 2818 C C . LEU B 1 63 ? 1.388 37 20.297 1 98.75 63 LEU B C 1
ATOM 2820 O O . LEU B 1 63 ? 0.448 36.969 19.484 1 98.75 63 LEU B O 1
ATOM 2824 N N . GLN B 1 64 ? 1.275 36.75 21.562 1 98.44 64 GLN B N 1
ATOM 2825 C CA . GLN B 1 64 ? -0.018 36.406 22.141 1 98.44 64 GLN B CA 1
ATOM 2826 C C . GLN B 1 64 ? -1.038 37.531 21.922 1 98.44 64 GLN B C 1
ATOM 2828 O O . GLN B 1 64 ? -2.18 37.25 21.531 1 98.44 64 GLN B O 1
ATOM 2833 N N . GLU B 1 65 ? -0.613 38.688 22.156 1 98.5 65 GLU B N 1
ATOM 2834 C CA . GLU B 1 65 ? -1.502 39.812 21.969 1 98.5 65 GLU B CA 1
ATOM 2835 C C . GLU B 1 65 ? -1.894 40 20.516 1 98.5 65 GLU B C 1
ATOM 2837 O O . GLU B 1 65 ? -3.07 40.188 20.188 1 98.5 65 GLU B O 1
ATOM 2842 N N . ALA B 1 66 ? -0.941 39.938 19.672 1 98.81 66 ALA B N 1
ATOM 2843 C CA . ALA B 1 66 ? -1.181 40.156 18.25 1 98.81 66 ALA B CA 1
ATOM 2844 C C . ALA B 1 66 ? -2.105 39.062 17.672 1 98.81 66 ALA B C 1
ATOM 2846 O O . ALA B 1 66 ? -2.986 39.375 16.859 1 98.81 66 ALA B O 1
ATOM 2847 N N . ALA B 1 67 ? -1.886 37.844 18.062 1 98.88 67 ALA B N 1
ATOM 2848 C CA . ALA B 1 67 ? -2.637 36.719 17.531 1 98.88 67 ALA B CA 1
ATOM 2849 C C . ALA B 1 67 ? -4.129 36.844 17.828 1 98.88 67 ALA B C 1
ATOM 2851 O O . ALA B 1 67 ? -4.965 36.375 17.047 1 98.88 67 ALA B O 1
ATOM 2852 N N . LYS B 1 68 ? -4.461 37.562 18.844 1 98.31 68 LYS B N 1
ATOM 2853 C CA . LYS B 1 68 ? -5.848 37.656 19.281 1 98.31 68 LYS B CA 1
ATOM 2854 C C . LYS B 1 68 ? -6.547 38.844 18.656 1 98.31 68 LYS B C 1
ATOM 2856 O O . LYS B 1 68 ? -7.77 38.969 18.734 1 98.31 68 LYS B O 1
ATOM 2861 N N . ARG B 1 69 ? -5.832 39.688 18.062 1 98.25 69 ARG B N 1
ATOM 2862 C CA . ARG B 1 69 ? -6.422 40.875 17.484 1 98.25 69 ARG B CA 1
ATOM 2863 C C . ARG B 1 69 ? -7.457 40.531 16.422 1 98.25 69 ARG B C 1
ATOM 2865 O O . ARG B 1 69 ? -7.285 39.562 15.672 1 98.25 69 ARG B O 1
ATOM 2872 N N . SER B 1 70 ? -8.477 41.375 16.422 1 97.69 70 SER B N 1
ATOM 2873 C CA . SER B 1 70 ? -9.484 41.219 15.383 1 97.69 70 SER B CA 1
ATOM 2874 C C . SER B 1 70 ? -9 41.75 14.039 1 97.69 70 SER B C 1
ATOM 2876 O O . SER B 1 70 ? -8.25 42.719 13.992 1 97.69 70 SER B O 1
ATOM 2878 N N . GLY B 1 71 ? -9.453 41.094 12.969 1 98 71 GLY B N 1
ATOM 2879 C CA . GLY B 1 71 ? -9.141 41.531 11.625 1 98 71 GLY B CA 1
ATOM 2880 C C . GLY B 1 71 ? -7.867 40.938 11.062 1 98 71 GLY B C 1
ATOM 2881 O O . GLY B 1 71 ? -7.121 40.281 11.789 1 98 71 GLY B O 1
ATOM 2882 N N . PRO B 1 72 ? -7.684 41.188 9.789 1 98.75 72 PRO B N 1
ATOM 2883 C CA . PRO B 1 72 ? -6.52 40.594 9.117 1 98.75 72 PRO B CA 1
ATOM 2884 C C . PRO B 1 72 ? -5.195 41.156 9.641 1 98.75 72 PRO B C 1
ATOM 2886 O O . PRO B 1 72 ? -5.07 42.375 9.867 1 98.75 72 PRO B O 1
ATOM 2889 N N . LEU B 1 73 ? -4.258 40.344 9.906 1 98.81 73 LEU B N 1
ATOM 2890 C CA . LEU B 1 73 ? -2.945 40.719 10.422 1 98.81 73 LEU B CA 1
ATOM 2891 C C . LEU B 1 73 ? -1.899 39.688 10.062 1 98.81 73 LEU B C 1
ATOM 2893 O O . LEU B 1 73 ? -2.152 38.469 10.172 1 98.81 73 LEU B O 1
ATOM 2897 N N . THR B 1 74 ? -0.803 40.156 9.508 1 98.75 74 THR B N 1
ATOM 2898 C CA . THR B 1 74 ? 0.382 39.312 9.352 1 98.75 74 THR B CA 1
ATOM 2899 C C . THR B 1 74 ? 1.357 39.531 10.5 1 98.75 74 THR B C 1
ATOM 2901 O O . THR B 1 74 ? 1.723 40.688 10.805 1 98.75 74 THR B O 1
ATOM 2904 N N . ILE B 1 75 ? 1.716 38.438 11.109 1 98.88 75 ILE B N 1
ATOM 2905 C CA . ILE B 1 75 ? 2.607 38.5 12.266 1 98.88 75 ILE B CA 1
ATOM 2906 C C . ILE B 1 75 ? 3.902 37.75 11.953 1 98.88 75 ILE B C 1
ATOM 2908 O O . ILE B 1 75 ? 3.887 36.531 11.711 1 98.88 75 ILE B O 1
ATOM 2912 N N . ILE B 1 76 ? 5 38.438 11.93 1 98.5 76 ILE B N 1
ATOM 2913 C CA . ILE B 1 76 ? 6.316 37.844 11.766 1 98.5 76 ILE B CA 1
ATOM 2914 C C . ILE B 1 76 ? 6.938 37.594 13.141 1 98.5 76 ILE B C 1
ATOM 2916 O O . ILE B 1 76 ? 7.156 3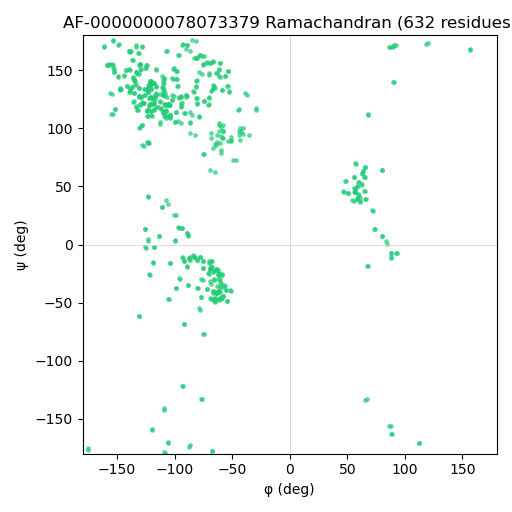8.5 13.914 1 98.5 76 ILE B O 1
ATOM 2920 N N . VAL B 1 77 ? 7.195 36.344 13.422 1 98.62 77 VAL B N 1
ATOM 2921 C CA . VAL B 1 77 ? 7.859 35.969 14.656 1 98.62 77 VAL B CA 1
ATOM 2922 C C . VAL B 1 77 ? 9.375 36.031 14.484 1 98.62 77 VAL B C 1
ATOM 2924 O O . VAL B 1 77 ? 9.953 35.281 13.695 1 98.62 77 VAL B O 1
ATOM 2927 N N . ASN B 1 78 ? 9.961 36.906 15.156 1 97.62 78 ASN B N 1
ATOM 2928 C CA . ASN B 1 78 ? 11.398 37.125 15.055 1 97.62 78 ASN B CA 1
ATOM 2929 C C . ASN B 1 78 ? 12.078 37 16.422 1 97.62 78 ASN B C 1
ATOM 2931 O O . ASN B 1 78 ? 12.312 38 17.094 1 97.62 78 ASN B O 1
ATOM 2935 N N . GLY B 1 79 ? 12.461 35.781 16.75 1 97.81 79 GLY B N 1
ATOM 2936 C CA . GLY B 1 79 ? 13.125 35.5 18.016 1 97.81 79 GLY B CA 1
ATOM 2937 C C . GLY B 1 79 ? 12.969 34.062 18.438 1 97.81 79 GLY B C 1
ATOM 2938 O O . GLY B 1 79 ? 12.258 33.281 17.797 1 97.81 79 GLY B O 1
ATOM 2939 N N . LYS B 1 80 ? 13.727 33.719 19.375 1 98.5 80 LYS B N 1
ATOM 2940 C CA . LYS B 1 80 ? 13.594 32.438 20.047 1 98.5 80 LYS B CA 1
ATOM 2941 C C . LYS B 1 80 ? 12.75 32.531 21.312 1 98.5 80 LYS B C 1
ATOM 2943 O O . LYS B 1 80 ? 13.188 33.125 22.297 1 98.5 80 LYS B O 1
ATOM 2948 N N . PHE B 1 81 ? 11.555 32.062 21.234 1 98.56 81 PHE B N 1
ATOM 2949 C CA . PHE B 1 81 ? 10.617 32.156 22.344 1 98.56 81 PHE B CA 1
ATOM 2950 C C . PHE B 1 81 ? 10.539 30.844 23.109 1 98.56 81 PHE B C 1
ATOM 2952 O O . PHE B 1 81 ? 10.484 29.781 22.516 1 98.56 81 PHE B O 1
ATOM 2959 N N . THR B 1 82 ? 10.703 30.922 24.375 1 98.19 82 THR B N 1
ATOM 2960 C CA . THR B 1 82 ? 10.484 29.781 25.266 1 98.19 82 THR B CA 1
ATOM 2961 C C . THR B 1 82 ? 9.359 30.078 26.25 1 98.19 82 THR B C 1
ATOM 2963 O O . THR B 1 82 ? 9.242 31.188 26.766 1 98.19 82 THR B O 1
ATOM 2966 N N . GLY B 1 83 ? 8.523 29.062 26.469 1 97.69 83 GLY B N 1
ATOM 2967 C CA . GLY B 1 83 ? 7.426 29.219 27.406 1 97.69 83 GLY B CA 1
ATOM 2968 C C . GLY B 1 83 ? 6.652 27.938 27.625 1 97.69 83 GLY B C 1
ATOM 2969 O O . GLY B 1 83 ? 7.16 26.844 27.359 1 97.69 83 GLY B O 1
ATOM 2970 N N . SER B 1 84 ? 5.645 28.016 28.375 1 97.94 84 SER B N 1
ATOM 2971 C CA . SER B 1 84 ? 4.629 26.984 28.578 1 97.94 84 SER B CA 1
ATOM 2972 C C . SER B 1 84 ? 3.23 27.531 28.328 1 97.94 84 SER B C 1
ATOM 2974 O O . SER B 1 84 ? 2.557 27.984 29.266 1 97.94 84 SER B O 1
ATOM 2976 N N . ASP B 1 85 ? 2.881 27.5 27.062 1 96.81 85 ASP B N 1
ATOM 2977 C CA . ASP B 1 85 ? 1.65 28.203 26.688 1 96.81 85 ASP B CA 1
ATOM 2978 C C . ASP B 1 85 ? 1.134 27.719 25.344 1 96.81 85 ASP B C 1
ATOM 2980 O O . ASP B 1 85 ? 1.789 26.922 24.672 1 96.81 85 ASP B O 1
ATOM 2984 N N . THR B 1 86 ? -0.128 28.188 25.047 1 98.44 86 THR B N 1
ATOM 2985 C CA . THR B 1 86 ? -0.771 27.969 23.766 1 98.44 86 THR B CA 1
ATOM 2986 C C . THR B 1 86 ? -1.259 29.281 23.156 1 98.44 86 THR B C 1
ATOM 2988 O O . THR B 1 86 ? -2.002 30.031 23.797 1 98.44 86 THR B O 1
ATOM 2991 N N . ILE B 1 87 ? -0.78 29.562 21.984 1 98.81 87 ILE B N 1
ATOM 2992 C CA . ILE B 1 87 ? -1.22 30.75 21.25 1 98.81 87 ILE B CA 1
ATOM 2993 C C . ILE B 1 87 ? -2.539 30.453 20.547 1 98.81 87 ILE B C 1
ATOM 2995 O O . ILE B 1 87 ? -2.689 29.406 19.906 1 98.81 87 ILE B O 1
ATOM 2999 N N . ARG B 1 88 ? -3.508 31.359 20.578 1 98.75 88 ARG B N 1
ATOM 3000 C CA . ARG B 1 88 ? -4.828 31.188 19.984 1 98.75 88 ARG B CA 1
ATOM 3001 C C . ARG B 1 88 ? -5.129 32.281 18.984 1 98.75 88 ARG B C 1
ATOM 3003 O O . ARG B 1 88 ? -5.754 33.312 19.328 1 98.75 88 ARG B O 1
ATOM 3010 N N . PRO B 1 89 ? -4.746 32.094 17.766 1 98.88 89 PRO B N 1
ATOM 3011 C CA . PRO B 1 89 ? -5.004 33.156 16.781 1 98.88 89 PRO B CA 1
ATOM 3012 C C . PRO B 1 89 ? -6.484 33.281 16.453 1 98.88 89 PRO B C 1
ATOM 3014 O O . PRO B 1 89 ? -7.207 32.281 16.391 1 98.88 89 PRO B O 1
ATOM 3017 N N . SER B 1 90 ? -6.887 34.531 16.156 1 98.81 90 SER B N 1
ATOM 3018 C CA . SER B 1 90 ? -8.188 34.781 15.555 1 98.81 90 SER B CA 1
ATOM 3019 C C . SER B 1 90 ? -8.133 34.625 14.039 1 98.81 90 SER B C 1
ATOM 3021 O O . SER B 1 90 ? -7.066 34.375 13.477 1 98.81 90 SER B O 1
ATOM 3023 N N . SER B 1 91 ? -9.32 34.75 13.383 1 98.88 91 SER B N 1
ATOM 3024 C CA . SER B 1 91 ? -9.43 34.594 11.938 1 98.88 91 SER B CA 1
ATOM 3025 C C . SER B 1 91 ? -8.57 35.625 11.203 1 98.88 91 SER B C 1
ATOM 3027 O O . SER B 1 91 ? -8.227 36.656 11.766 1 98.88 91 SER B O 1
ATOM 3029 N N . ASP B 1 92 ? -8.203 35.312 9.984 1 98.88 92 ASP B N 1
ATOM 3030 C CA . ASP B 1 92 ? -7.52 36.188 9.039 1 98.88 92 ASP B CA 1
ATOM 3031 C C . ASP B 1 92 ? -6.125 36.562 9.547 1 98.88 92 ASP B C 1
ATOM 3033 O O . ASP B 1 92 ? -5.738 37.719 9.523 1 98.88 92 ASP B O 1
ATOM 3037 N N . LYS B 1 93 ? -5.445 35.531 10 1 98.94 93 LYS B N 1
ATOM 3038 C CA . LYS B 1 93 ? -4.074 35.719 10.461 1 98.94 93 LYS B CA 1
ATOM 3039 C C . LYS B 1 93 ? -3.09 34.938 9.586 1 98.94 93 LYS B C 1
ATOM 3041 O O . LYS B 1 93 ? -3.371 33.812 9.18 1 98.94 93 LYS B O 1
ATOM 3046 N N . THR B 1 94 ? -2.016 35.562 9.25 1 98.88 94 THR B N 1
ATOM 3047 C CA . THR B 1 94 ? -0.784 34.875 8.883 1 98.88 94 THR B CA 1
ATOM 3048 C C . THR B 1 94 ? 0.268 35.031 9.977 1 98.88 94 THR B C 1
ATOM 3050 O O . THR B 1 94 ? 0.627 36.156 10.352 1 98.88 94 THR B O 1
ATOM 3053 N N . ILE B 1 95 ? 0.696 33.906 10.508 1 98.94 95 ILE B N 1
ATOM 3054 C CA . ILE B 1 95 ? 1.812 33.906 11.453 1 98.94 95 ILE B CA 1
ATOM 3055 C C . ILE B 1 95 ? 2.984 33.125 10.844 1 98.94 95 ILE B C 1
ATOM 3057 O O . ILE B 1 95 ? 2.865 31.953 10.531 1 98.94 95 ILE B O 1
ATOM 3061 N N . ILE B 1 96 ? 4.113 33.812 10.648 1 98.81 96 ILE B N 1
ATOM 3062 C CA . ILE B 1 96 ? 5.25 33.25 9.938 1 98.81 96 ILE B CA 1
ATOM 3063 C C . ILE B 1 96 ? 6.523 33.469 10.758 1 98.81 96 ILE B C 1
ATOM 3065 O O . ILE B 1 96 ? 6.73 34.531 11.336 1 98.81 96 ILE B O 1
ATOM 3069 N N . GLY B 1 97 ? 7.344 32.438 10.883 1 98.62 97 GLY B N 1
ATOM 3070 C CA . GLY B 1 97 ? 8.617 32.562 11.578 1 98.62 97 GLY B CA 1
ATOM 3071 C C . GLY B 1 97 ? 9.734 33.094 10.703 1 98.62 97 GLY B C 1
ATOM 3072 O O . GLY B 1 97 ? 9.945 32.594 9.586 1 98.62 97 GLY B O 1
ATOM 3073 N N . ALA B 1 98 ? 10.422 34.031 11.219 1 96.56 98 ALA B N 1
ATOM 3074 C CA . ALA B 1 98 ? 11.656 34.469 10.562 1 96.56 98 ALA B CA 1
ATOM 3075 C C . ALA B 1 98 ? 12.734 33.375 10.664 1 96.56 98 ALA B C 1
ATOM 3077 O O . ALA B 1 98 ? 12.672 32.5 11.539 1 96.56 98 ALA B O 1
ATOM 3078 N N . ALA B 1 99 ? 13.656 33.469 9.695 1 91.19 99 ALA B N 1
ATOM 3079 C CA . ALA B 1 99 ? 14.773 32.531 9.75 1 91.19 99 ALA B CA 1
ATOM 3080 C C . ALA B 1 99 ? 15.453 32.562 11.117 1 91.19 99 ALA B C 1
ATOM 3082 O O . ALA B 1 99 ? 15.734 33.656 11.656 1 91.19 99 ALA B O 1
ATOM 3083 N N . GLY B 1 100 ? 15.672 31.406 11.664 1 93.62 100 GLY B N 1
ATOM 3084 C CA . GLY B 1 100 ? 16.359 31.312 12.938 1 93.62 100 GLY B CA 1
ATOM 3085 C C . GLY B 1 100 ? 15.43 31.406 14.133 1 93.62 100 GLY B C 1
ATOM 3086 O O . GLY B 1 100 ? 15.836 31.172 15.266 1 93.62 100 GLY B O 1
ATOM 3087 N N . SER B 1 101 ? 14.148 31.781 13.961 1 98 101 SER B N 1
ATOM 3088 C CA . SER B 1 101 ? 13.18 31.875 15.047 1 98 101 SER B CA 1
ATOM 3089 C C . SER B 1 101 ? 12.758 30.484 15.523 1 98 101 SER B C 1
ATOM 3091 O O . SER B 1 101 ? 12.938 29.5 14.812 1 98 101 SER B O 1
ATOM 3093 N N . SER B 1 102 ? 12.289 30.422 16.766 1 98.75 102 SER B N 1
ATOM 3094 C CA . SER B 1 102 ? 11.789 29.172 17.297 1 98.75 102 SER B CA 1
ATOM 3095 C C . SER B 1 102 ? 10.812 29.406 18.453 1 98.75 102 SER B C 1
ATOM 3097 O O . SER B 1 102 ? 10.844 30.453 19.094 1 98.75 102 SER B O 1
ATOM 3099 N N . LEU B 1 103 ? 9.977 28.484 18.656 1 98.81 103 LEU B N 1
ATOM 3100 C CA . LEU B 1 103 ? 9.078 28.375 19.797 1 98.81 103 LEU B CA 1
ATOM 3101 C C . LEU B 1 103 ? 9.281 27.047 20.516 1 98.81 103 LEU B C 1
ATOM 3103 O O . LEU B 1 103 ? 8.984 25.984 19.984 1 98.81 103 LEU B O 1
ATOM 3107 N N . THR B 1 104 ? 9.828 27.125 21.703 1 98.69 104 THR B N 1
ATOM 3108 C CA . THR B 1 104 ? 10 25.922 22.531 1 98.69 104 THR B CA 1
ATOM 3109 C C . THR B 1 104 ? 8.984 25.906 23.672 1 98.69 104 THR B C 1
ATOM 3111 O O . THR B 1 104 ? 8.938 26.828 24.484 1 98.69 104 THR B O 1
ATOM 3114 N N . GLY B 1 105 ? 8.172 24.875 23.703 1 98.56 105 GLY B N 1
ATOM 3115 C CA . GLY B 1 105 ? 7.18 24.719 24.75 1 98.56 105 GLY B CA 1
ATOM 3116 C C . GLY B 1 105 ? 5.895 25.469 24.469 1 98.56 105 GLY B C 1
ATOM 3117 O O . GLY B 1 105 ? 4.98 25.469 25.297 1 98.56 105 GLY B O 1
ATOM 3118 N N . VAL B 1 106 ? 5.777 26.141 23.391 1 98.62 106 VAL B N 1
ATOM 3119 C CA . VAL B 1 106 ? 4.633 26.969 23.047 1 98.62 106 VAL B CA 1
ATOM 3120 C C . VAL B 1 106 ? 3.996 26.469 21.75 1 98.62 106 VAL B C 1
ATOM 3122 O O . VAL B 1 106 ? 4.672 26.359 20.719 1 98.62 106 VAL B O 1
ATOM 3125 N N . GLY B 1 107 ? 2.703 26.094 21.828 1 98.62 107 GLY B N 1
ATOM 3126 C CA . GLY B 1 107 ? 1.984 25.625 20.656 1 98.62 107 GLY B CA 1
ATOM 3127 C C . GLY B 1 107 ? 0.948 26.609 20.156 1 98.62 107 GLY B C 1
ATOM 3128 O O . GLY B 1 107 ? 0.875 27.734 20.641 1 98.62 107 GLY B O 1
ATOM 3129 N N . PHE B 1 108 ? 0.255 26.234 19.109 1 98.94 108 PHE B N 1
ATOM 3130 C CA . PHE B 1 108 ? -0.841 27 18.531 1 98.94 108 PHE B CA 1
ATOM 3131 C C . PHE B 1 108 ? -2.137 26.203 18.562 1 98.94 108 PHE B C 1
ATOM 3133 O O . PHE B 1 108 ? -2.135 25 18.297 1 98.94 108 PHE B O 1
ATOM 3140 N N . TYR B 1 109 ? -3.229 26.828 18.859 1 98.88 109 TYR B N 1
ATOM 3141 C CA . TYR B 1 109 ? -4.555 26.219 18.828 1 98.88 109 TYR B CA 1
ATOM 3142 C C . TYR B 1 109 ? -5.535 27.094 18.047 1 98.88 109 TYR B C 1
ATOM 3144 O O . TYR B 1 109 ? -6.031 28.094 18.578 1 98.88 109 TYR B O 1
ATOM 3152 N N . VAL B 1 110 ? -5.816 26.75 16.797 1 98.94 110 VAL B N 1
ATOM 3153 C CA . VAL B 1 110 ? -6.805 27.422 15.953 1 98.94 110 VAL B CA 1
ATOM 3154 C C . VAL B 1 110 ? -8.188 26.812 16.188 1 98.94 110 VAL B C 1
ATOM 3156 O O . VAL B 1 110 ? -8.477 25.719 15.711 1 98.94 110 VAL B O 1
ATOM 3159 N N . ARG B 1 111 ? -9.008 27.484 16.875 1 98.88 111 ARG B N 1
ATOM 3160 C CA . ARG B 1 111 ? -10.297 26.938 17.281 1 98.88 111 ARG B CA 1
ATOM 3161 C C . ARG B 1 111 ? -11.438 27.875 16.875 1 98.88 111 ARG B C 1
ATOM 3163 O O . ARG B 1 111 ? -11.461 29.031 17.281 1 98.88 111 ARG B O 1
ATOM 3170 N N . ARG B 1 112 ? -12.336 27.328 16.094 1 98.81 112 ARG B N 1
ATOM 3171 C CA . ARG B 1 112 ? -13.516 28.062 15.656 1 98.81 112 ARG B CA 1
ATOM 3172 C C . ARG B 1 112 ? -13.125 29.344 14.945 1 98.81 112 ARG B C 1
ATOM 3174 O O . ARG B 1 112 ? -13.641 30.422 15.266 1 98.81 112 ARG B O 1
ATOM 3181 N N . GLN B 1 113 ? -12.195 29.234 14.086 1 98.94 113 GLN B N 1
ATOM 3182 C CA . GLN B 1 113 ? -11.68 30.344 13.289 1 98.94 113 GLN B CA 1
ATOM 3183 C C . GLN B 1 113 ? -11.672 29.984 11.805 1 98.94 113 GLN B C 1
ATOM 3185 O O . GLN B 1 113 ? -11.977 28.844 11.43 1 98.94 113 GLN B O 1
ATOM 3190 N N . LYS B 1 114 ? -11.422 30.938 10.977 1 98.81 114 LYS B N 1
ATOM 3191 C CA . LYS B 1 114 ? -11.289 30.719 9.539 1 98.81 114 LYS B CA 1
ATOM 3192 C C . LYS B 1 114 ? -10.141 31.547 8.969 1 98.81 114 LYS B C 1
ATOM 3194 O O . LYS B 1 114 ? -9.836 32.625 9.477 1 98.81 114 LYS B O 1
ATOM 3199 N N . ASN B 1 115 ? -9.539 31.047 7.91 1 98.88 115 ASN B N 1
ATOM 3200 C CA . ASN B 1 115 ? -8.555 31.781 7.105 1 98.88 115 ASN B CA 1
ATOM 3201 C C . ASN B 1 115 ? -7.309 32.125 7.91 1 98.88 115 ASN B C 1
ATOM 3203 O O . ASN B 1 115 ? -6.938 33.281 8.031 1 98.88 115 ASN B O 1
ATOM 3207 N N . VAL B 1 116 ? -6.656 31.047 8.32 1 98.94 116 VAL B N 1
ATOM 3208 C CA . VAL B 1 116 ? -5.441 31.203 9.117 1 98.94 116 VAL B CA 1
ATOM 3209 C C . VAL B 1 116 ? -4.277 30.484 8.43 1 98.94 116 VAL B C 1
ATOM 3211 O O . VAL B 1 116 ? -4.438 29.375 7.922 1 98.94 116 VAL B O 1
ATOM 3214 N N . ILE B 1 117 ? -3.111 31.156 8.367 1 98.94 117 ILE B N 1
ATOM 3215 C CA . ILE B 1 117 ? -1.883 30.594 7.832 1 98.94 117 ILE B CA 1
ATOM 3216 C C . ILE B 1 117 ? -0.81 30.562 8.922 1 98.94 117 ILE B C 1
ATOM 3218 O O . ILE B 1 117 ? -0.526 31.578 9.547 1 98.94 117 ILE B O 1
ATOM 3222 N N . LEU B 1 118 ? -0.304 29.391 9.219 1 98.94 118 LEU B N 1
ATOM 3223 C CA . LEU B 1 118 ? 0.879 29.172 10.039 1 98.94 118 LEU B CA 1
ATOM 3224 C C . LEU B 1 118 ? 2.051 28.688 9.188 1 98.94 118 LEU B C 1
ATOM 3226 O O . LEU B 1 118 ? 1.994 27.594 8.609 1 98.94 118 LEU B O 1
ATOM 3230 N N . ARG B 1 119 ? 3.088 29.5 9.109 1 98.62 119 ARG B N 1
ATOM 3231 C CA . ARG B 1 119 ? 4.09 29.266 8.078 1 98.62 119 ARG B CA 1
ATOM 3232 C C . ARG B 1 119 ? 5.5 29.469 8.617 1 98.62 119 ARG B C 1
ATOM 3234 O O . ARG B 1 119 ? 5.75 30.422 9.359 1 98.62 119 ARG B O 1
ATOM 3241 N N . ASN B 1 120 ? 6.414 28.469 8.305 1 98.5 120 ASN B N 1
ATOM 3242 C CA . ASN B 1 120 ? 7.836 28.562 8.602 1 98.5 120 ASN B CA 1
ATOM 3243 C C . ASN B 1 120 ? 8.086 28.688 10.109 1 98.5 120 ASN B C 1
ATOM 3245 O O . ASN B 1 120 ? 8.977 29.422 10.539 1 98.5 120 ASN B O 1
ATOM 3249 N N . LEU B 1 121 ? 7.332 28.016 10.875 1 98.88 121 LEU B N 1
ATOM 3250 C CA . LEU B 1 121 ? 7.492 27.984 12.32 1 98.88 121 LEU B CA 1
ATOM 3251 C C . LEU B 1 121 ? 8.281 26.766 12.766 1 98.88 121 LEU B C 1
ATOM 3253 O O . LEU B 1 121 ? 8.078 25.672 12.234 1 98.88 121 LEU B O 1
ATOM 3257 N N . LYS B 1 122 ? 9.172 26.984 13.656 1 98.75 122 LYS B N 1
ATOM 3258 C CA . LYS B 1 122 ? 9.82 25.891 14.367 1 98.75 122 LYS B CA 1
ATOM 3259 C C . LYS B 1 122 ? 9.281 25.75 15.781 1 98.75 122 LYS B C 1
ATOM 3261 O O . LYS B 1 122 ? 9.516 26.609 16.625 1 98.75 122 LYS B O 1
ATOM 3266 N N . ILE B 1 123 ? 8.562 24.734 16.047 1 98.88 123 ILE B N 1
ATOM 3267 C CA . ILE B 1 123 ? 7.895 24.5 17.312 1 98.88 123 ILE B CA 1
ATOM 3268 C C . ILE B 1 123 ? 8.375 23.172 17.922 1 98.88 123 ILE B C 1
ATOM 3270 O O . ILE B 1 123 ? 8.367 22.141 17.234 1 98.88 123 ILE B O 1
ATOM 3274 N N . ALA B 1 124 ? 8.82 23.25 19.156 1 98.62 124 ALA B N 1
ATOM 3275 C CA . ALA B 1 124 ? 9.375 22.031 19.75 1 98.62 124 ALA B CA 1
ATOM 3276 C C . ALA B 1 124 ? 8.867 21.844 21.172 1 98.62 124 ALA B C 1
ATOM 3278 O O . ALA B 1 124 ? 8.68 22.812 21.906 1 98.62 124 ALA B O 1
ATOM 3279 N N . LYS B 1 125 ? 8.602 20.578 21.547 1 98.25 125 LYS B N 1
ATOM 3280 C CA . LYS B 1 125 ? 8.492 20.141 22.938 1 98.25 125 LYS B CA 1
ATOM 3281 C C . LYS B 1 125 ? 7.352 20.844 23.656 1 98.25 125 LYS B C 1
ATOM 3283 O O . LYS B 1 125 ? 7.535 21.359 24.766 1 98.25 125 LYS B O 1
ATOM 3288 N N . VAL B 1 126 ? 6.219 20.812 23.062 1 98.62 126 VAL B N 1
ATOM 3289 C CA . VAL B 1 126 ? 5.031 21.344 23.719 1 98.62 126 VAL B CA 1
ATOM 3290 C C . VAL B 1 126 ? 4.477 20.328 24.703 1 98.62 126 VAL B C 1
ATOM 3292 O O . VAL B 1 126 ? 4.09 19.219 24.312 1 98.62 126 VAL B O 1
ATOM 3295 N N . ASP B 1 127 ? 4.398 20.75 25.984 1 98.25 127 ASP B N 1
ATOM 3296 C CA . ASP B 1 127 ? 3.867 19.891 27.031 1 98.25 127 ASP B CA 1
ATOM 3297 C C . ASP B 1 127 ? 2.404 19.547 26.766 1 98.25 127 ASP B C 1
ATOM 3299 O O . ASP B 1 127 ? 1.622 20.391 26.344 1 98.25 127 ASP B O 1
ATOM 3303 N N . ALA B 1 128 ? 1.997 18.281 27.203 1 97.56 128 ALA B N 1
ATOM 3304 C CA . ALA B 1 128 ? 0.638 17.812 26.938 1 97.56 128 ALA B CA 1
ATOM 3305 C C . ALA B 1 128 ? -0.392 18.734 27.578 1 97.56 128 ALA B C 1
ATOM 3307 O O . ALA B 1 128 ? -1.494 18.906 27.047 1 97.56 128 ALA B O 1
ATOM 3308 N N . SER B 1 129 ? -0.088 19.328 28.672 1 97.44 129 SER B N 1
ATOM 3309 C CA . SER B 1 129 ? -1 20.234 29.359 1 97.44 129 SER B CA 1
ATOM 3310 C C . SER B 1 129 ? -1.32 21.453 28.5 1 97.44 129 SER B C 1
ATOM 3312 O O . SER B 1 129 ? -2.314 22.141 28.734 1 97.44 129 SER B O 1
ATOM 3314 N N . ASN B 1 130 ? -0.479 21.781 27.516 1 97.31 130 ASN B N 1
ATOM 3315 C CA . ASN B 1 130 ? -0.685 22.922 26.625 1 97.31 130 ASN B CA 1
ATOM 3316 C C . ASN B 1 130 ? -1.268 22.484 25.281 1 97.31 130 ASN B C 1
ATOM 3318 O O . ASN B 1 130 ? -1.48 23.312 24.406 1 97.31 130 ASN B O 1
ATOM 3322 N N . GLY B 1 131 ? -1.545 21.203 25.156 1 97.44 131 GLY B N 1
ATOM 3323 C CA . GLY B 1 131 ? -2.088 20.688 23.906 1 97.44 131 GLY B CA 1
ATOM 3324 C C . GLY B 1 131 ? -1.019 20.297 22.906 1 97.44 131 GLY B C 1
ATOM 3325 O O . GLY B 1 131 ? 0.096 19.938 23.281 1 97.44 131 GLY B O 1
ATOM 3326 N N . ASP B 1 132 ? -1.42 20.312 21.656 1 98.38 132 ASP B N 1
ATOM 3327 C CA . ASP B 1 132 ? -0.544 19.938 20.547 1 98.38 132 ASP B CA 1
ATOM 3328 C C . ASP B 1 132 ? 0.42 21.062 20.203 1 98.38 132 ASP B C 1
ATOM 3330 O O . ASP B 1 132 ? 0.224 22.203 20.609 1 98.38 132 ASP B O 1
ATOM 3334 N N . ALA B 1 133 ? 1.524 20.766 19.453 1 98.81 133 ALA B N 1
ATOM 3335 C CA . ALA B 1 133 ? 2.268 21.859 18.812 1 98.81 133 ALA B CA 1
ATOM 3336 C C . ALA B 1 133 ? 1.347 22.719 17.953 1 98.81 133 ALA B C 1
ATOM 3338 O O . ALA B 1 133 ? 1.35 23.953 18.094 1 98.81 133 ALA B O 1
ATOM 3339 N N . ILE B 1 134 ? 0.533 22.062 17.109 1 98.94 134 ILE B N 1
ATOM 3340 C CA . ILE B 1 134 ? -0.517 22.781 16.391 1 98.94 134 ILE B CA 1
ATOM 3341 C C . ILE B 1 134 ? -1.824 22 16.484 1 98.94 134 ILE B C 1
ATOM 3343 O O . ILE B 1 134 ? -1.896 20.844 16.047 1 98.94 134 ILE B O 1
ATOM 3347 N N . GLY B 1 135 ? -2.852 22.609 17.078 1 98.88 135 GLY B N 1
ATOM 3348 C CA . GLY B 1 135 ? -4.207 22.078 17.047 1 98.88 135 GLY B CA 1
ATOM 3349 C C . GLY B 1 135 ? -5.148 22.906 16.188 1 98.88 135 GLY B C 1
ATOM 3350 O O . GLY B 1 135 ? -5.137 24.141 16.25 1 98.88 135 GLY B O 1
ATOM 3351 N N . ILE B 1 136 ? -5.922 22.266 15.352 1 98.94 136 ILE B N 1
ATOM 3352 C CA . ILE B 1 136 ? -6.949 22.891 14.531 1 98.94 136 ILE B CA 1
ATOM 3353 C C . ILE B 1 136 ? -8.305 22.266 14.82 1 98.94 136 ILE B C 1
ATOM 3355 O O . ILE B 1 136 ? -8.508 21.078 14.57 1 98.94 136 ILE B O 1
ATOM 3359 N N . ASP B 1 137 ? -9.133 23.031 15.25 1 98.62 137 ASP B N 1
ATOM 3360 C CA . ASP B 1 137 ? -10.398 22.578 15.812 1 98.62 137 ASP B CA 1
ATOM 3361 C C . ASP B 1 137 ? -11.57 23.422 15.297 1 98.62 137 ASP B C 1
ATOM 3363 O O . ASP B 1 137 ? -11.555 24.641 15.406 1 98.62 137 ASP B O 1
ATOM 3367 N N . GLU B 1 138 ? -12.57 22.719 14.68 1 98.75 138 GLU B N 1
ATOM 3368 C CA . GLU B 1 138 ? -13.789 23.406 14.242 1 98.75 138 GLU B CA 1
ATOM 3369 C C . GLU B 1 138 ? -13.461 24.703 13.508 1 98.75 138 GLU B C 1
ATOM 3371 O O . GLU B 1 138 ? -14.008 25.75 13.828 1 98.75 138 GLU B O 1
ATOM 3376 N N . SER B 1 139 ? -12.523 24.672 12.609 1 98.94 139 SER B N 1
ATOM 3377 C CA . SER B 1 139 ? -12.047 25.797 11.828 1 98.94 139 SER B CA 1
ATOM 3378 C C . SER B 1 139 ? -12 25.469 10.344 1 98.94 139 SER B C 1
ATOM 3380 O O . SER B 1 139 ? -11.953 24.297 9.969 1 98.94 139 SER B O 1
ATOM 3382 N N . THR B 1 140 ? -12.086 26.453 9.523 1 98.88 140 THR B N 1
ATOM 3383 C CA . THR B 1 140 ? -12.031 26.219 8.086 1 98.88 140 THR B CA 1
ATOM 3384 C C . THR B 1 140 ? -10.945 27.047 7.434 1 98.88 140 THR B C 1
ATOM 3386 O O . THR B 1 140 ? -10.648 28.156 7.891 1 98.88 140 THR B O 1
ATOM 3389 N N . ASN B 1 141 ? -10.383 26.562 6.305 1 98.88 141 ASN B N 1
ATOM 3390 C CA . ASN B 1 141 ? -9.38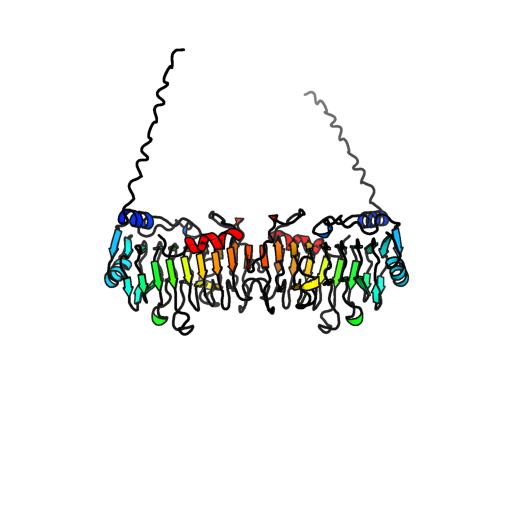3 27.266 5.508 1 98.88 141 ASN B CA 1
ATOM 3391 C C . ASN B 1 141 ? -8.156 27.625 6.34 1 98.88 141 ASN B C 1
ATOM 3393 O O . ASN B 1 141 ? -7.875 28.797 6.559 1 98.88 141 ASN B O 1
ATOM 3397 N N . VAL B 1 142 ? -7.453 26.578 6.684 1 98.94 142 VAL B N 1
ATOM 3398 C CA . VAL B 1 142 ? -6.199 26.734 7.41 1 98.94 142 VAL B CA 1
ATOM 3399 C C . VAL B 1 142 ? -5.055 26.125 6.605 1 98.94 142 VAL B C 1
ATOM 3401 O O . VAL B 1 142 ? -5.188 25.047 6.043 1 98.94 142 VAL B O 1
ATOM 3404 N N . TRP B 1 143 ? -3.949 26.859 6.504 1 98.88 143 TRP B N 1
ATOM 3405 C CA . TRP B 1 143 ? -2.75 26.406 5.812 1 98.88 143 TRP B CA 1
ATOM 3406 C C . TRP B 1 143 ? -1.552 26.375 6.754 1 98.88 143 TRP B C 1
ATOM 3408 O O . TRP B 1 143 ? -1.177 27.406 7.316 1 98.88 143 TRP B O 1
ATOM 3418 N N . VAL B 1 144 ? -1.043 25.219 7.012 1 98.94 144 VAL B N 1
ATOM 3419 C CA . VAL B 1 144 ? 0.222 25.031 7.715 1 98.94 144 VAL B CA 1
ATOM 3420 C C . VAL B 1 144 ? 1.323 24.688 6.715 1 98.94 144 VAL B C 1
ATOM 3422 O O . VAL B 1 144 ? 1.23 23.688 6.008 1 98.94 144 VAL B O 1
ATOM 3425 N N . ASP B 1 145 ? 2.369 25.469 6.727 1 98.44 145 ASP B N 1
ATOM 3426 C CA . ASP B 1 145 ? 3.346 25.312 5.652 1 98.44 145 ASP B CA 1
ATOM 3427 C C . ASP B 1 145 ? 4.758 25.594 6.148 1 98.44 145 ASP B C 1
ATOM 3429 O O . ASP B 1 145 ? 4.984 26.578 6.859 1 98.44 145 ASP B O 1
ATOM 3433 N N . HIS B 1 146 ? 5.727 24.688 5.773 1 98.25 146 HIS B N 1
ATOM 3434 C CA . HIS B 1 146 ? 7.148 24.859 6.039 1 98.25 146 HIS B CA 1
ATOM 3435 C C . HIS B 1 146 ? 7.422 24.969 7.535 1 98.25 146 HIS B C 1
ATOM 3437 O O . HIS B 1 146 ? 8.242 25.781 7.965 1 98.25 146 HIS B O 1
ATOM 3443 N N . CYS B 1 147 ? 6.742 24.172 8.297 1 98.75 147 CYS B N 1
ATOM 3444 C CA . CYS B 1 147 ? 7 24.172 9.734 1 98.75 147 CYS B CA 1
ATOM 3445 C C . CYS B 1 147 ? 7.918 23.016 10.117 1 98.75 147 CYS B C 1
ATOM 3447 O O . CYS B 1 147 ? 8.023 22.031 9.383 1 98.75 147 CYS B O 1
ATOM 3449 N N . ASP B 1 148 ? 8.664 23.25 11.125 1 98.69 148 ASP B N 1
ATOM 3450 C CA . ASP B 1 148 ? 9.43 22.219 11.82 1 98.69 148 ASP B CA 1
ATOM 3451 C C . ASP B 1 148 ? 8.812 21.906 13.172 1 98.69 148 ASP B C 1
ATOM 3453 O O . ASP B 1 148 ? 8.844 22.719 14.094 1 98.69 148 ASP B O 1
ATOM 3457 N N . LEU B 1 149 ? 8.227 20.719 13.32 1 98.88 149 LEU B N 1
ATOM 3458 C CA . LEU B 1 149 ? 7.516 20.312 14.523 1 98.88 149 LEU B CA 1
ATOM 3459 C C . LEU B 1 149 ? 8.188 19.094 15.164 1 98.88 149 LEU B C 1
ATOM 3461 O O . LEU B 1 149 ? 8.344 18.062 14.523 1 98.88 149 LEU B O 1
ATOM 3465 N N . SER B 1 150 ? 8.594 19.281 16.438 1 98.69 150 SER B N 1
ATOM 3466 C CA . SER B 1 150 ? 9.344 18.172 17.031 1 98.69 150 SER B CA 1
ATOM 3467 C C . SER B 1 150 ? 8.984 17.969 18.5 1 98.69 150 SER B C 1
ATOM 3469 O O . SER B 1 150 ? 8.492 18.906 19.156 1 98.69 150 SER B O 1
ATOM 3471 N N . GLY B 1 151 ? 9.086 16.75 18.922 1 98.19 151 GLY B N 1
ATOM 3472 C CA . GLY B 1 151 ? 9 16.391 20.328 1 98.19 151 GLY B CA 1
ATOM 3473 C C . GLY B 1 151 ? 10.328 15.953 20.922 1 98.19 151 GLY B C 1
ATOM 3474 O O . GLY B 1 151 ? 11.344 16.625 20.734 1 98.19 151 GLY B O 1
ATOM 3475 N N . ASP B 1 152 ? 10.227 14.961 21.781 1 97.88 152 ASP B N 1
ATOM 3476 C CA . ASP B 1 152 ? 11.367 14.383 22.484 1 97.88 152 ASP B CA 1
ATOM 3477 C C . ASP B 1 152 ? 11.094 12.93 22.875 1 97.88 152 ASP B C 1
ATOM 3479 O O . ASP B 1 152 ? 10.312 12.656 23.781 1 97.88 152 ASP B O 1
ATOM 3483 N N . LEU B 1 153 ? 11.812 12.031 22.266 1 97.19 153 LEU B N 1
ATOM 3484 C CA . LEU B 1 153 ? 11.547 10.609 22.438 1 97.19 153 LEU B CA 1
ATOM 3485 C C . LEU B 1 153 ? 12.164 10.094 23.734 1 97.19 153 LEU B C 1
ATOM 3487 O O . LEU B 1 153 ? 11.883 8.969 24.156 1 97.19 153 LEU B O 1
ATOM 3491 N N . SER B 1 154 ? 12.992 10.867 24.281 1 97.56 154 SER B N 1
ATOM 3492 C CA . SER B 1 154 ? 13.547 10.461 25.562 1 97.56 154 SER B CA 1
ATOM 3493 C C . SER B 1 154 ? 12.539 10.641 26.688 1 97.56 154 SER B C 1
ATOM 3495 O O . SER B 1 154 ? 12.727 10.117 27.797 1 97.56 154 SER B O 1
ATOM 3497 N N . LEU B 1 155 ? 11.453 11.367 26.453 1 97.25 155 LEU B N 1
ATOM 3498 C CA . LEU B 1 155 ? 10.367 11.547 27.422 1 97.25 155 LEU B CA 1
ATOM 3499 C C . LEU B 1 155 ? 9.32 10.453 27.266 1 97.25 155 LEU B C 1
ATOM 3501 O O . LEU B 1 155 ? 9.398 9.633 26.344 1 97.25 155 LEU B O 1
ATOM 3505 N N . GLY B 1 156 ? 8.359 10.43 28.25 1 96.5 156 GLY B N 1
ATOM 3506 C CA . GLY B 1 156 ? 7.27 9.477 28.172 1 96.5 156 GLY B CA 1
ATOM 3507 C C . GLY B 1 156 ? 6.34 9.742 27 1 96.5 156 GLY B C 1
ATOM 3508 O O . GLY B 1 156 ? 6.223 10.875 26.531 1 96.5 156 GLY B O 1
ATOM 3509 N N . LYS B 1 157 ? 5.609 8.734 26.547 1 94.94 157 LYS B N 1
ATOM 3510 C CA . LYS B 1 157 ? 4.777 8.789 25.359 1 94.94 157 LYS B CA 1
ATOM 3511 C C . LYS B 1 157 ? 3.646 9.805 25.516 1 94.94 157 LYS B C 1
ATOM 3513 O O . LYS B 1 157 ? 3.09 10.281 24.531 1 94.94 157 LYS B O 1
ATOM 3518 N N . ASP B 1 158 ? 3.291 10.141 26.781 1 95.5 158 ASP B N 1
ATOM 3519 C CA . ASP B 1 158 ? 2.156 11.023 27.016 1 95.5 158 ASP B CA 1
ATOM 3520 C C . ASP B 1 158 ? 2.611 12.359 27.609 1 95.5 158 ASP B C 1
ATOM 3522 O O . ASP B 1 158 ? 1.785 13.18 28 1 95.5 158 ASP B O 1
ATOM 3526 N N . ASP B 1 159 ? 3.906 12.516 27.656 1 96.25 159 ASP B N 1
ATOM 3527 C CA . ASP B 1 159 ? 4.41 13.758 28.234 1 96.25 159 ASP B CA 1
ATOM 3528 C C . ASP B 1 159 ? 4.152 14.938 27.297 1 96.25 159 ASP B C 1
ATOM 3530 O O . ASP B 1 159 ? 3.879 16.047 27.75 1 96.25 159 ASP B O 1
ATOM 3534 N N . LEU B 1 160 ? 4.301 14.672 26.094 1 95.81 160 LEU B N 1
ATOM 3535 C CA . LEU B 1 160 ? 3.932 15.633 25.062 1 95.81 160 LEU B CA 1
ATOM 3536 C C . LEU B 1 160 ? 2.701 15.164 24.297 1 95.81 160 LEU B C 1
ATOM 3538 O O . LEU B 1 160 ? 2.455 13.961 24.188 1 95.81 160 LEU B O 1
ATOM 3542 N N . ASP B 1 161 ? 1.84 16 23.953 1 93.44 161 ASP B N 1
ATOM 3543 C CA . ASP B 1 161 ? 0.652 15.57 23.219 1 93.44 161 ASP B CA 1
ATOM 3544 C C . ASP B 1 161 ? 0.983 15.289 21.766 1 93.44 161 ASP B C 1
ATOM 3546 O O . ASP B 1 161 ? 1.949 14.586 21.453 1 93.44 161 ASP B O 1
ATOM 3550 N N . GLY B 1 162 ? 0.23 15.773 20.797 1 96.56 162 GLY B N 1
ATOM 3551 C CA . GLY B 1 162 ? 0.526 15.539 19.391 1 96.56 162 GLY B CA 1
ATOM 3552 C C . GLY B 1 162 ? 1.285 16.688 18.734 1 96.56 162 GLY B C 1
ATOM 3553 O O . GLY B 1 162 ? 1.401 17.766 19.328 1 96.56 162 GLY B O 1
ATOM 3554 N N . LEU B 1 163 ? 1.918 16.438 17.547 1 98.75 163 LEU B N 1
ATOM 3555 C CA . LEU B 1 163 ? 2.555 17.5 16.797 1 98.75 163 LEU B CA 1
ATOM 3556 C C . LEU B 1 163 ? 1.513 18.344 16.062 1 98.75 163 LEU B C 1
ATOM 3558 O O . LEU B 1 163 ? 1.559 19.578 16.109 1 98.75 163 LEU B O 1
ATOM 3562 N N . LEU B 1 164 ? 0.557 17.719 15.414 1 98.94 164 LEU B N 1
ATOM 3563 C CA . LEU B 1 164 ? -0.488 18.453 14.703 1 98.94 164 LEU B CA 1
ATOM 3564 C C . LEU B 1 164 ? -1.776 17.641 14.648 1 98.94 164 LEU B C 1
ATOM 3566 O O . LEU B 1 164 ? -1.82 16.578 14.016 1 98.94 164 LEU B O 1
ATOM 3570 N N . ASP B 1 165 ? -2.828 18.125 15.258 1 98.81 165 ASP B N 1
ATOM 3571 C CA . ASP B 1 165 ? -4.105 17.422 15.25 1 98.81 165 ASP B CA 1
ATOM 3572 C C . ASP B 1 165 ? -5.207 18.281 14.641 1 98.81 165 ASP B C 1
ATOM 3574 O O . ASP B 1 165 ? -5.258 19.484 14.883 1 98.81 165 ASP B O 1
ATOM 3578 N N . ILE B 1 166 ? -6.078 17.688 13.867 1 98.88 166 ILE B N 1
ATOM 3579 C CA . ILE B 1 166 ? -7.223 18.312 13.227 1 98.88 166 ILE B CA 1
ATOM 3580 C C . ILE B 1 166 ? -8.508 17.609 13.648 1 98.88 166 ILE B C 1
ATOM 3582 O O . ILE B 1 166 ? -8.641 16.391 13.461 1 98.88 166 ILE B O 1
ATOM 3586 N N . SER B 1 167 ? -9.492 18.359 14.164 1 98.5 167 SER B N 1
ATOM 3587 C CA . SER B 1 167 ? -10.625 17.656 14.758 1 98.5 167 SER B CA 1
ATOM 3588 C C . SER B 1 167 ? -11.883 18.516 14.711 1 98.5 167 SER B C 1
ATOM 3590 O O . SER B 1 167 ? -11.859 19.641 14.211 1 98.5 167 SER B O 1
ATOM 3592 N N . HIS B 1 168 ? -12.977 17.922 15.141 1 98.62 168 HIS B N 1
ATOM 3593 C CA . HIS B 1 168 ? -14.266 18.562 15.344 1 98.62 168 HIS B CA 1
ATOM 3594 C C . HIS B 1 168 ? -14.766 19.234 14.07 1 98.62 168 HIS B C 1
ATOM 3596 O O . HIS B 1 168 ? -15.125 20.406 14.07 1 98.62 168 HIS B O 1
ATOM 3602 N N . GLY B 1 169 ? -14.695 18.516 13.016 1 98.56 169 GLY B N 1
ATOM 3603 C CA . GLY B 1 169 ? -15.289 18.953 11.766 1 98.56 169 GLY B CA 1
ATOM 3604 C C . GLY B 1 169 ? -14.508 20.062 11.086 1 98.56 169 GLY B C 1
ATOM 3605 O O . GLY B 1 169 ? -15.023 20.734 10.195 1 98.56 169 GLY B O 1
ATOM 3606 N N . ALA B 1 170 ? -13.25 20.328 11.531 1 98.88 170 ALA B N 1
ATOM 3607 C CA . ALA B 1 170 ? -12.406 21.25 10.789 1 98.88 170 ALA B CA 1
ATOM 3608 C C . ALA B 1 170 ? -12.297 20.844 9.32 1 98.88 170 ALA B C 1
ATOM 3610 O O . ALA B 1 170 ? -12.305 19.656 9 1 98.88 170 ALA B O 1
ATOM 3611 N N . ASP B 1 171 ? -12.133 21.875 8.43 1 98.75 171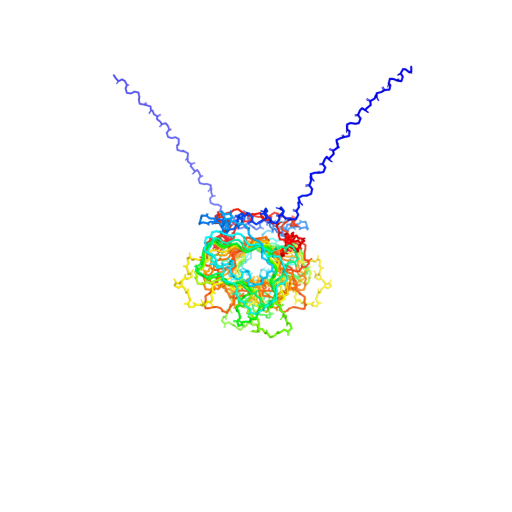 ASP B N 1
ATOM 3612 C CA . ASP B 1 171 ? -12.328 21.531 7.023 1 98.75 171 ASP B CA 1
ATOM 3613 C C . ASP B 1 171 ? -11.523 22.453 6.117 1 98.75 171 ASP B C 1
ATOM 3615 O O . ASP B 1 171 ? -11.258 23.609 6.473 1 98.75 171 ASP B O 1
ATOM 3619 N N . TRP B 1 172 ? -11.125 21.906 4.914 1 98.56 172 TRP B N 1
ATOM 3620 C CA . TRP B 1 172 ? -10.406 22.672 3.893 1 98.56 172 TRP B CA 1
ATOM 3621 C C . TRP B 1 172 ? -9.031 23.094 4.398 1 98.56 172 TRP B C 1
ATOM 3623 O O . TRP B 1 172 ? -8.688 24.281 4.367 1 98.56 172 TRP B O 1
ATOM 3633 N N . ILE B 1 173 ? -8.266 22.094 4.766 1 98.88 173 ILE B N 1
ATOM 3634 C CA . ILE B 1 173 ? -6.98 22.297 5.426 1 98.88 173 ILE B CA 1
ATOM 3635 C C . ILE B 1 173 ? -5.863 21.656 4.602 1 98.88 173 ILE B C 1
ATOM 3637 O O . ILE B 1 173 ? -6.031 20.562 4.066 1 98.88 173 ILE B O 1
ATOM 3641 N N . THR B 1 174 ? -4.727 22.375 4.461 1 98.69 174 THR B N 1
ATOM 3642 C CA . THR B 1 174 ? -3.514 21.781 3.908 1 98.69 174 THR B CA 1
ATOM 3643 C C . THR B 1 174 ? -2.348 21.938 4.883 1 98.69 174 THR B C 1
ATOM 3645 O O . THR B 1 174 ? -2.164 23 5.477 1 98.69 174 THR B O 1
ATOM 3648 N N . VAL B 1 175 ? -1.635 20.844 5.094 1 98.75 175 VAL B N 1
ATOM 3649 C CA . VAL B 1 175 ? -0.326 20.812 5.738 1 98.75 175 VAL B CA 1
ATOM 3650 C C . VAL B 1 175 ? 0.749 20.469 4.711 1 98.75 175 VAL B C 1
ATOM 3652 O O . VAL B 1 175 ? 0.76 19.359 4.168 1 98.75 175 VAL B O 1
ATOM 3655 N N . SER B 1 176 ? 1.638 21.422 4.434 1 97.69 176 SER B N 1
ATOM 3656 C CA . SER B 1 176 ? 2.586 21.188 3.352 1 97.69 176 SER B CA 1
ATOM 3657 C C . SER B 1 176 ? 4.004 21.562 3.766 1 97.69 176 SER B C 1
ATOM 3659 O O . SER B 1 176 ? 4.195 22.438 4.621 1 97.69 176 SER B O 1
ATOM 3661 N N . ASN B 1 177 ? 5.031 20.875 3.23 1 97.5 177 ASN B N 1
ATOM 3662 C CA . ASN B 1 177 ? 6.449 21.156 3.391 1 97.5 177 ASN B CA 1
ATOM 3663 C C . ASN B 1 177 ? 6.848 21.234 4.863 1 97.5 177 ASN B C 1
ATOM 3665 O O . ASN B 1 177 ? 7.617 22.109 5.262 1 97.5 177 ASN B O 1
ATOM 3669 N N . THR B 1 178 ? 6.289 20.391 5.668 1 98.56 178 THR B N 1
ATOM 3670 C CA . THR B 1 178 ? 6.516 20.406 7.109 1 98.56 178 THR B CA 1
ATOM 3671 C C . THR B 1 178 ? 7.344 19.188 7.531 1 98.56 178 THR B C 1
ATOM 3673 O O . THR B 1 178 ? 7.191 18.109 6.973 1 98.56 178 THR B O 1
ATOM 3676 N N . TYR B 1 179 ? 8.25 19.453 8.43 1 98.25 179 TYR B N 1
ATOM 3677 C CA . TYR B 1 179 ? 9.109 18.422 9 1 98.25 179 TYR B CA 1
ATOM 3678 C C . TYR B 1 179 ? 8.602 17.984 10.367 1 98.25 179 TYR B C 1
ATOM 3680 O O . TYR B 1 179 ? 8.703 18.719 11.344 1 98.25 179 TYR B O 1
ATOM 3688 N N . PHE B 1 180 ? 7.973 16.75 10.461 1 98.81 180 PHE B N 1
ATOM 3689 C CA . PHE B 1 180 ? 7.523 16.109 11.68 1 98.81 180 PHE B CA 1
ATOM 3690 C C . PHE B 1 180 ? 8.586 15.148 12.211 1 98.81 180 PHE B C 1
ATOM 3692 O O . PHE B 1 180 ? 9.008 14.234 11.508 1 98.81 180 PHE B O 1
ATOM 3699 N N . HIS B 1 181 ? 9.055 15.336 13.445 1 98.31 181 HIS B N 1
ATOM 3700 C CA . HIS B 1 181 ? 10.109 14.391 13.797 1 98.31 181 HIS B CA 1
ATOM 3701 C C . HIS B 1 181 ? 10.266 14.266 15.305 1 98.31 181 HIS B C 1
ATOM 3703 O O . HIS B 1 181 ? 9.836 15.156 16.047 1 98.31 181 HIS B O 1
ATOM 3709 N N . ASP B 1 182 ? 10.766 13.148 15.758 1 98.44 182 ASP B N 1
ATOM 3710 C CA . ASP B 1 182 ? 11.195 12.875 17.125 1 98.44 182 ASP B CA 1
ATOM 3711 C C . ASP B 1 182 ? 10.031 12.977 18.094 1 98.44 182 ASP B C 1
ATOM 3713 O O . ASP B 1 182 ? 10.102 13.719 19.078 1 98.44 182 ASP B O 1
ATOM 3717 N N . HIS B 1 183 ? 9.016 12.055 17.812 1 98.31 183 HIS B N 1
ATOM 3718 C CA . HIS B 1 183 ? 7.816 12.156 18.641 1 98.31 183 HIS B CA 1
ATOM 3719 C C . HIS B 1 183 ? 7.094 10.82 18.734 1 98.31 183 HIS B C 1
ATOM 3721 O O . HIS B 1 183 ? 7.195 9.992 17.828 1 98.31 183 HIS B O 1
ATOM 3727 N N . TRP B 1 184 ? 6.344 10.672 19.828 1 97.38 184 TRP B N 1
ATOM 3728 C CA . TRP B 1 184 ? 5.586 9.445 20.031 1 97.38 184 TRP B CA 1
ATOM 3729 C C . TRP B 1 184 ? 4.293 9.453 19.219 1 97.38 184 TRP B C 1
ATOM 3731 O O . TRP B 1 184 ? 3.848 8.414 18.734 1 97.38 184 TRP B O 1
ATOM 3741 N N . LYS B 1 185 ? 3.607 10.664 19.109 1 96.12 185 LYS B N 1
ATOM 3742 C CA . LYS B 1 185 ? 2.344 10.844 18.391 1 96.12 185 LYS B CA 1
ATOM 3743 C C . LYS B 1 185 ? 2.396 12.062 17.469 1 96.12 185 LYS B C 1
ATOM 3745 O O . LYS B 1 185 ? 2.414 13.203 17.938 1 96.12 185 LYS B O 1
ATOM 3750 N N . ALA B 1 186 ? 2.293 11.812 16.172 1 97.06 186 ALA B N 1
ATOM 3751 C CA . ALA B 1 186 ? 2.555 12.938 15.273 1 97.06 186 ALA B CA 1
ATOM 3752 C C . ALA B 1 186 ? 1.267 13.695 14.945 1 97.06 186 ALA B C 1
ATOM 3754 O O . ALA B 1 186 ? 1.041 14.797 15.453 1 97.06 186 ALA B O 1
ATOM 3755 N N . SER B 1 187 ? 0.346 13.086 14.195 1 98 187 SER B N 1
ATOM 3756 C CA . SER B 1 187 ? -0.836 13.812 13.75 1 98 187 SER B CA 1
ATOM 3757 C C . SER B 1 187 ? -2.078 12.93 13.789 1 98 187 SER B C 1
ATOM 3759 O O . SER B 1 187 ? -2.037 11.773 13.367 1 98 187 SER B O 1
ATOM 3761 N N . LEU B 1 188 ? -3.133 13.516 14.281 1 96.88 188 LEU B N 1
ATOM 3762 C CA . LEU B 1 188 ? -4.449 12.898 14.375 1 96.88 188 LEU B CA 1
ATOM 3763 C C . LEU B 1 188 ? -5.496 13.734 13.648 1 96.88 188 LEU B C 1
ATOM 3765 O O . LEU B 1 188 ? -5.539 14.953 13.805 1 96.88 188 LEU B O 1
ATOM 3769 N N . ILE B 1 189 ? -6.32 13.016 12.773 1 97.25 189 ILE B N 1
ATOM 3770 C CA . ILE B 1 189 ? -7.48 13.625 12.133 1 97.25 189 ILE B CA 1
ATOM 3771 C C . ILE B 1 189 ? -8.75 12.93 12.602 1 97.25 189 ILE B C 1
ATOM 3773 O O . ILE B 1 189 ? -8.898 11.711 12.445 1 97.25 189 ILE B O 1
ATOM 3777 N N . GLY B 1 190 ? -9.703 13.703 13.047 1 96.69 190 GLY B N 1
ATOM 3778 C CA . GLY B 1 190 ? -10.836 13.07 13.703 1 96.69 190 GLY B CA 1
ATOM 3779 C C . GLY B 1 190 ? -10.477 12.438 15.039 1 96.69 190 GLY B C 1
ATOM 3780 O O . GLY B 1 190 ? -9.945 11.32 15.078 1 96.69 190 GLY B O 1
ATOM 3781 N N . HIS B 1 191 ? -10.969 12.969 16.188 1 95.5 191 HIS B N 1
ATOM 3782 C CA . HIS B 1 191 ? -10.383 12.695 17.5 1 95.5 191 HIS B CA 1
ATOM 3783 C C . HIS B 1 191 ? -11.055 11.508 18.172 1 95.5 191 HIS B C 1
ATOM 3785 O O . HIS B 1 191 ? -10.539 10.961 19.156 1 95.5 191 HIS B O 1
ATOM 3791 N N . SER B 1 192 ? -12.141 11.125 17.672 1 93.06 192 SER B N 1
ATOM 3792 C CA . SER B 1 192 ? -12.875 10.07 18.359 1 93.06 192 SER B CA 1
ATOM 3793 C C . SER B 1 192 ? -13.734 9.266 17.391 1 93.06 192 SER B C 1
ATOM 3795 O O . SER B 1 192 ? -14.352 9.828 16.484 1 93.06 192 SER B O 1
ATOM 3797 N N . ASP B 1 193 ? -13.883 7.984 17.75 1 90.44 193 ASP B N 1
ATOM 3798 C CA . ASP B 1 193 ? -14.766 7.125 16.969 1 90.44 193 ASP B CA 1
ATOM 3799 C C . ASP B 1 193 ? -16.219 7.543 17.125 1 90.44 193 ASP B C 1
ATOM 3801 O O . ASP B 1 193 ? -17.062 7.199 16.297 1 90.44 193 ASP B O 1
ATOM 3805 N N . ASN B 1 194 ? -16.469 8.281 18.172 1 93.5 194 ASN B N 1
ATOM 3806 C CA . ASN B 1 194 ? -17.859 8.617 18.516 1 93.5 194 ASN B CA 1
ATOM 3807 C C . ASN B 1 194 ? -18.25 9.992 17.969 1 93.5 194 ASN B C 1
ATOM 3809 O O . ASN B 1 194 ? -19.281 10.539 18.359 1 93.5 194 ASN B O 1
ATOM 3813 N N . ASN B 1 195 ? -17.438 10.5 17.062 1 96.12 195 ASN B N 1
ATOM 3814 C CA . ASN B 1 195 ? -17.719 11.867 16.625 1 96.12 195 ASN B CA 1
ATOM 3815 C C . ASN B 1 195 ? -18.219 11.898 15.18 1 96.12 195 ASN B C 1
ATOM 3817 O O . ASN B 1 195 ? -18.031 12.898 14.484 1 96.12 195 ASN B O 1
ATOM 3821 N N . ALA B 1 196 ? -18.875 10.938 14.781 1 93.25 196 ALA B N 1
ATOM 3822 C CA . ALA B 1 196 ? -19.328 10.836 13.398 1 93.25 196 ALA B CA 1
ATOM 3823 C C . ALA B 1 196 ? -20.281 11.977 13.047 1 93.25 196 ALA B C 1
ATOM 3825 O O . ALA B 1 196 ? -20.188 12.547 11.953 1 93.25 196 ALA B O 1
ATOM 3826 N N . SER B 1 197 ? -21.141 12.344 13.906 1 97.56 197 SER B N 1
ATOM 3827 C CA . SER B 1 197 ? -22.172 13.344 13.617 1 97.56 197 SER B CA 1
ATOM 3828 C C . SER B 1 197 ? -21.531 14.68 13.25 1 97.56 197 SER B C 1
ATOM 3830 O O . SER B 1 197 ? -22.078 15.43 12.438 1 97.56 197 SER B O 1
ATOM 3832 N N . GLN B 1 198 ? -20.375 15.008 13.758 1 98.06 198 GLN B N 1
ATOM 3833 C CA . GLN B 1 198 ? -19.734 16.281 13.5 1 98.06 198 GLN B CA 1
ATOM 3834 C C . GLN B 1 198 ? -18.719 16.172 12.367 1 98.06 198 GLN B C 1
ATOM 3836 O O . GLN B 1 198 ? -18.531 17.125 11.602 1 98.06 198 GLN B O 1
ATOM 3841 N N . ASP B 1 199 ? -18.141 15.055 12.18 1 97.56 199 ASP B N 1
ATOM 3842 C CA . ASP B 1 199 ? -16.953 14.93 11.352 1 97.56 199 ASP B CA 1
ATOM 3843 C C . ASP B 1 199 ? -17.312 14.43 9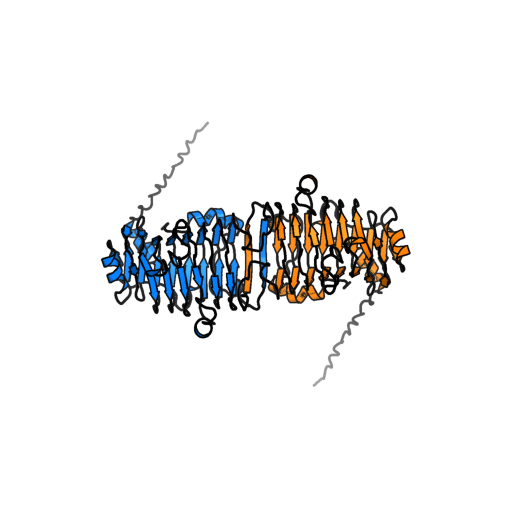.953 1 97.56 199 ASP B C 1
ATOM 3845 O O . ASP B 1 199 ? -16.703 14.844 8.969 1 97.56 199 ASP B O 1
ATOM 3849 N N . LYS B 1 200 ? -18.281 13.508 9.852 1 92.94 200 LYS B N 1
ATOM 3850 C CA . LYS B 1 200 ? -18.609 12.922 8.555 1 92.94 200 LYS B CA 1
ATOM 3851 C C . LYS B 1 200 ? -19.031 14 7.559 1 92.94 200 LYS B C 1
ATOM 3853 O O . LYS B 1 200 ? -19.812 14.891 7.887 1 92.94 200 LYS B O 1
ATOM 3858 N N . GLY B 1 201 ? -18.469 13.938 6.355 1 92.94 201 GLY B N 1
ATOM 3859 C CA . GLY B 1 201 ? -18.75 14.914 5.316 1 92.94 201 GLY B CA 1
ATOM 3860 C C . GLY B 1 201 ? -17.844 16.125 5.363 1 92.94 201 GLY B C 1
ATOM 3861 O O . GLY B 1 201 ? -17.859 16.953 4.453 1 92.94 201 GLY B O 1
ATOM 3862 N N . LYS B 1 202 ? -17.047 16.203 6.383 1 97.56 202 LYS B N 1
ATOM 3863 C CA . LYS B 1 202 ? -16.062 17.266 6.523 1 97.56 202 LYS B CA 1
ATOM 3864 C C . LYS B 1 202 ? -14.641 16.703 6.59 1 97.56 202 LYS B C 1
ATOM 3866 O O . LYS B 1 202 ? -14.352 15.664 5.977 1 97.56 202 LYS B O 1
ATOM 3871 N N . LEU B 1 203 ? -13.703 17.5 7.148 1 98.19 203 LEU B N 1
ATOM 3872 C CA . LEU B 1 203 ? -12.312 17.078 7.277 1 98.19 203 LEU B CA 1
ATOM 3873 C C . LEU B 1 203 ? -11.719 16.734 5.914 1 98.19 203 LEU B C 1
ATOM 3875 O O . LEU B 1 203 ? -11.133 15.664 5.742 1 98.19 203 LEU B O 1
ATOM 3879 N N . HIS B 1 204 ? -11.875 17.625 4.934 1 97.75 204 HIS B N 1
ATOM 3880 C CA . HIS B 1 204 ? -11.094 17.547 3.703 1 97.75 204 HIS B CA 1
ATOM 3881 C C . HIS B 1 204 ? -9.688 18.094 3.914 1 97.75 204 HIS B C 1
ATOM 3883 O O . HIS B 1 204 ? -9.5 19.312 4.035 1 97.75 204 HIS B O 1
ATOM 3889 N N . ILE B 1 205 ? -8.695 17.219 3.893 1 98.5 205 ILE B N 1
ATOM 3890 C CA . ILE B 1 205 ? -7.359 17.578 4.348 1 98.5 205 ILE B CA 1
ATOM 3891 C C . ILE B 1 205 ? -6.32 17.094 3.34 1 98.5 205 ILE B C 1
ATOM 3893 O O . ILE B 1 205 ? -6.418 15.969 2.834 1 98.5 205 ILE B O 1
ATOM 3897 N N . THR B 1 206 ? -5.332 17.922 3.055 1 97.38 206 THR B N 1
ATOM 3898 C CA . THR B 1 206 ? -4.184 17.531 2.246 1 97.38 206 THR B CA 1
ATOM 3899 C C . THR B 1 206 ? -2.896 17.609 3.062 1 97.38 206 THR B C 1
ATOM 3901 O O . THR B 1 206 ? -2.66 18.594 3.77 1 97.38 206 THR B O 1
ATOM 3904 N N . TYR B 1 207 ? -2.09 16.562 3.09 1 97.5 207 TYR B N 1
ATOM 3905 C CA . TYR B 1 207 ? -0.683 16.562 3.477 1 97.5 207 TYR B CA 1
ATOM 3906 C C . TYR B 1 207 ? 0.219 16.469 2.252 1 97.5 207 TYR B C 1
ATOM 3908 O O . TYR B 1 207 ? 0.244 15.438 1.575 1 97.5 207 TYR B O 1
ATOM 3916 N N . ALA B 1 208 ? 0.948 17.531 1.927 1 95.81 208 ALA B N 1
ATOM 3917 C CA . ALA B 1 208 ? 1.751 17.578 0.708 1 95.81 208 ALA B CA 1
ATOM 3918 C C . ALA B 1 208 ? 3.203 17.922 1.019 1 95.81 208 ALA B C 1
ATOM 3920 O O . ALA B 1 208 ? 3.475 18.891 1.733 1 95.81 208 ALA B O 1
ATOM 3921 N N . ASN B 1 209 ? 4.191 17.109 0.514 1 95.62 209 ASN B N 1
ATOM 3922 C CA . ASN B 1 209 ? 5.613 17.422 0.573 1 95.62 209 ASN B CA 1
ATOM 3923 C C . ASN B 1 209 ? 6.125 17.438 2.01 1 95.62 209 ASN B C 1
ATOM 3925 O O . ASN B 1 209 ? 6.914 18.312 2.381 1 95.62 209 ASN B O 1
ATOM 3929 N N . ASN B 1 210 ? 5.66 16.516 2.834 1 98 210 ASN B N 1
ATOM 3930 C CA . ASN B 1 210 ? 6.09 16.5 4.23 1 98 210 ASN B CA 1
ATOM 3931 C C . ASN B 1 210 ? 7.152 15.438 4.473 1 98 210 ASN B C 1
ATOM 3933 O O . ASN B 1 210 ? 7.223 14.445 3.748 1 98 210 ASN B O 1
ATOM 3937 N N . TYR B 1 211 ? 7.988 15.68 5.422 1 96.12 211 TYR B N 1
ATOM 3938 C CA . TYR B 1 211 ? 9.016 14.766 5.898 1 96.12 211 TYR B CA 1
ATOM 3939 C C . TYR B 1 211 ? 8.703 14.273 7.309 1 96.12 211 TYR B C 1
ATOM 3941 O O . TYR B 1 211 ? 8.578 15.078 8.234 1 96.12 211 TYR B O 1
ATOM 3949 N N . TRP B 1 212 ? 8.484 12.992 7.465 1 96.19 212 TRP B N 1
ATOM 3950 C CA . TRP B 1 212 ? 8.242 12.336 8.75 1 96.19 212 TRP B CA 1
ATOM 3951 C C . TRP B 1 212 ? 9.445 11.492 9.164 1 96.19 212 TRP B C 1
ATOM 3953 O O . TRP B 1 212 ? 9.852 10.578 8.438 1 96.19 212 TRP B O 1
ATOM 3963 N N . LYS B 1 213 ? 10.023 11.766 10.289 1 95.75 213 LYS B N 1
ATOM 3964 C CA . LYS B 1 213 ? 11.234 11.031 10.672 1 95.75 213 LYS B CA 1
ATOM 3965 C C . LYS B 1 213 ? 11.219 10.68 12.156 1 95.75 213 LYS B C 1
ATOM 3967 O O . LYS B 1 213 ? 10.953 11.539 13 1 95.75 213 LYS B O 1
ATOM 3972 N N . ASN B 1 214 ? 11.492 9.438 12.508 1 96.69 214 ASN B N 1
ATOM 3973 C CA . ASN B 1 214 ? 11.641 9.008 13.891 1 96.69 214 ASN B CA 1
ATOM 3974 C C . ASN B 1 214 ? 10.367 9.258 14.695 1 96.69 214 ASN B C 1
ATOM 3976 O O . ASN B 1 214 ? 10.406 9.914 15.734 1 96.69 214 ASN B O 1
ATOM 3980 N N . ILE B 1 215 ? 9.289 8.742 14.188 1 95.31 215 ILE B N 1
ATOM 3981 C CA . ILE B 1 215 ? 7.984 8.906 14.812 1 95.31 215 ILE B CA 1
ATOM 3982 C C . ILE B 1 215 ? 7.391 7.539 15.133 1 95.31 215 ILE B C 1
ATOM 3984 O O . ILE B 1 215 ? 7.496 6.605 14.336 1 95.31 215 ILE B O 1
ATOM 3988 N N . ASN B 1 216 ? 6.797 7.465 16.281 1 94.88 216 ASN B N 1
ATOM 3989 C CA . ASN B 1 216 ? 6.27 6.188 16.734 1 94.88 216 ASN B CA 1
ATOM 3990 C C . ASN B 1 216 ? 4.934 5.855 16.078 1 94.88 216 ASN B C 1
ATOM 3992 O O . ASN B 1 216 ? 4.777 4.789 15.484 1 94.88 216 ASN B O 1
ATOM 3996 N N . SER B 1 217 ? 3.91 6.746 16.156 1 91.69 217 SER B N 1
ATOM 3997 C CA . SER B 1 217 ? 2.588 6.441 15.625 1 91.69 217 SER B CA 1
ATOM 3998 C C . SER B 1 217 ? 1.882 7.707 15.141 1 91.69 217 SER B C 1
ATOM 4000 O O . SER B 1 217 ? 2.389 8.812 15.32 1 91.69 217 SER B O 1
ATOM 4002 N N . ARG B 1 218 ? 0.631 7.613 14.422 1 92.12 218 ARG B N 1
ATOM 4003 C CA . ARG B 1 218 ? -0.23 8.68 13.922 1 92.12 218 ARG B CA 1
ATOM 4004 C C . ARG B 1 218 ? 0.467 9.477 12.82 1 92.12 218 ARG B C 1
ATOM 4006 O O . ARG B 1 218 ? 0.669 10.688 12.953 1 92.12 218 ARG B O 1
ATOM 4013 N N . GLN B 1 219 ? 0.695 8.781 11.703 1 93.06 219 GLN B N 1
ATOM 4014 C CA . GLN B 1 219 ? 1.477 9.469 10.68 1 93.06 219 GLN B CA 1
ATOM 4015 C C . GLN B 1 219 ? 0.715 9.531 9.359 1 93.06 219 GLN B C 1
ATOM 4017 O O . GLN B 1 219 ? 1.278 9.258 8.297 1 93.06 219 GLN B O 1
ATOM 4022 N N . PRO B 1 220 ? -0.53 9.781 9.227 1 92.88 220 PRO B N 1
ATOM 4023 C CA . PRO B 1 220 ? -1.434 10.125 10.32 1 92.88 220 PRO B CA 1
ATOM 4024 C C . PRO B 1 220 ? -2.393 8.992 10.68 1 92.88 220 PRO B C 1
ATOM 4026 O O . PRO B 1 220 ? -2.479 8 9.953 1 92.88 220 PRO B O 1
ATOM 4029 N N . LEU B 1 221 ? -3.043 9.172 11.875 1 93.19 221 LEU B N 1
ATOM 4030 C CA . LEU B 1 221 ? -4.262 8.438 12.195 1 93.19 221 LEU B CA 1
ATOM 4031 C C . LEU B 1 221 ? -5.496 9.211 11.734 1 93.19 221 LEU B C 1
ATOM 4033 O O . LEU B 1 221 ? -5.656 10.383 12.062 1 93.19 221 LEU B O 1
ATOM 4037 N N . ILE B 1 222 ? -6.422 8.547 10.961 1 92.12 222 ILE B N 1
ATOM 4038 C CA . ILE B 1 222 ? -7.465 9.273 10.25 1 92.12 222 ILE B CA 1
ATOM 4039 C C . ILE B 1 222 ? -8.82 8.625 10.516 1 92.12 222 ILE B C 1
ATOM 4041 O O . ILE B 1 222 ? -8.984 7.418 10.336 1 92.12 222 ILE B O 1
ATOM 4045 N N . ARG B 1 223 ? -9.773 9.414 10.945 1 91.81 223 ARG B N 1
ATOM 4046 C CA . ARG B 1 223 ? -11.156 8.977 11.094 1 91.81 223 ARG B CA 1
ATOM 4047 C C . ARG B 1 223 ? -12.094 9.852 10.273 1 91.81 223 ARG B C 1
ATOM 4049 O O . ARG B 1 223 ? -11.953 11.078 10.25 1 91.81 223 ARG B O 1
ATOM 4056 N N . PHE B 1 224 ? -13.086 9.312 9.555 1 91 224 PHE B N 1
ATOM 4057 C CA . PHE B 1 224 ? -14.234 9.93 8.898 1 91 224 PHE B CA 1
ATOM 4058 C C . PHE B 1 224 ? -13.789 10.805 7.738 1 91 224 PHE B C 1
ATOM 4060 O O . PHE B 1 224 ? -14.555 11.047 6.805 1 91 224 PHE B O 1
ATOM 4067 N N . ALA B 1 225 ? -12.617 11.219 7.637 1 94.88 225 ALA B N 1
ATOM 4068 C CA . ALA B 1 225 ? -12.094 12.312 6.82 1 94.88 225 ALA B CA 1
ATOM 4069 C C . ALA B 1 225 ? -11.883 11.867 5.379 1 94.88 225 ALA B C 1
ATOM 4071 O O . ALA B 1 225 ? -11.891 10.672 5.082 1 94.88 225 ALA B O 1
ATOM 4072 N N . THR B 1 226 ? -11.812 12.805 4.488 1 93 226 THR B N 1
ATOM 4073 C CA . THR B 1 226 ? -11.281 12.672 3.137 1 93 226 THR B CA 1
ATOM 4074 C C . THR B 1 226 ? -9.891 13.297 3.039 1 93 226 THR B C 1
ATOM 4076 O O . THR B 1 226 ? -9.75 14.523 3.109 1 93 226 THR B O 1
ATOM 4079 N N . VAL B 1 227 ? -8.859 12.453 2.861 1 94.25 227 VAL B N 1
ATOM 4080 C CA . VAL B 1 227 ? -7.488 12.93 3.016 1 94.25 227 VAL B CA 1
ATOM 4081 C C . VAL B 1 227 ? -6.68 12.594 1.767 1 94.25 227 VAL B C 1
ATOM 4083 O O . VAL B 1 227 ? -6.758 11.477 1.254 1 94.25 227 VAL B O 1
ATOM 4086 N N . HIS B 1 228 ? -5.934 13.578 1.287 1 94.06 228 HIS B N 1
ATOM 4087 C CA . HIS B 1 228 ? -4.941 13.398 0.232 1 94.06 228 HIS B CA 1
ATOM 4088 C C . HIS B 1 228 ? -3.523 13.523 0.781 1 94.06 228 HIS B C 1
ATOM 4090 O O . HIS B 1 228 ? -3.131 14.586 1.26 1 94.06 228 HIS B O 1
ATOM 4096 N N . LEU B 1 229 ? -2.773 12.406 0.815 1 94.12 229 LEU B N 1
ATOM 4097 C CA . LEU B 1 229 ? -1.351 12.367 1.136 1 94.12 229 LEU B CA 1
ATOM 4098 C C . LEU B 1 229 ? -0.508 12.305 -0.134 1 94.12 229 LEU B C 1
ATOM 4100 O O . LEU B 1 229 ? -0.54 11.305 -0.858 1 94.12 229 LEU B O 1
ATOM 4104 N N . VAL B 1 230 ? 0.27 13.359 -0.421 1 92.88 230 VAL B N 1
ATOM 4105 C CA . VAL B 1 230 ? 1.016 13.383 -1.676 1 92.88 230 VAL B CA 1
ATOM 4106 C C . VAL B 1 230 ? 2.434 13.891 -1.423 1 92.88 230 VAL B C 1
ATOM 4108 O O . VAL B 1 230 ? 2.637 14.828 -0.656 1 92.88 230 VAL B O 1
ATOM 4111 N N . ASN B 1 231 ? 3.479 13.258 -1.982 1 93.5 231 ASN B N 1
ATOM 4112 C CA . ASN B 1 231 ? 4.883 13.625 -1.832 1 93.5 231 ASN B CA 1
ATOM 4113 C C . ASN B 1 231 ? 5.301 13.656 -0.364 1 93.5 231 ASN B C 1
ATOM 4115 O O . ASN B 1 231 ? 5.934 14.617 0.084 1 93.5 231 ASN B O 1
ATOM 4119 N N . ASN B 1 232 ? 4.902 12.633 0.358 1 93.75 232 ASN B N 1
ATOM 4120 C CA . ASN B 1 232 ? 5.379 12.477 1.728 1 93.75 232 ASN B CA 1
ATOM 4121 C C . ASN B 1 232 ? 6.535 11.477 1.806 1 93.75 232 ASN B C 1
ATOM 4123 O O . ASN B 1 232 ? 6.566 10.5 1.061 1 93.75 232 ASN B O 1
ATOM 4127 N N . TYR B 1 233 ? 7.512 11.711 2.633 1 91.5 233 TYR B N 1
ATOM 4128 C CA . TYR B 1 233 ? 8.617 10.805 2.916 1 91.5 233 TYR B CA 1
ATOM 4129 C C . TYR B 1 233 ? 8.648 10.422 4.391 1 91.5 233 TYR B C 1
ATOM 4131 O O . TYR B 1 233 ? 8.828 11.281 5.258 1 91.5 233 TYR B O 1
ATOM 4139 N N . TRP B 1 234 ? 8.32 9.125 4.664 1 90.94 234 TRP B N 1
ATOM 4140 C CA . TRP B 1 234 ? 8.477 8.57 6.004 1 90.94 234 TRP B CA 1
ATOM 4141 C C . TRP B 1 234 ? 9.82 7.871 6.156 1 90.94 234 TRP B C 1
ATOM 4143 O O . TRP B 1 234 ? 10.18 7.016 5.34 1 90.94 234 TRP B O 1
ATOM 4153 N N . ASP B 1 235 ? 10.586 8.242 7.188 1 89.75 235 ASP B N 1
ATOM 4154 C CA . ASP B 1 235 ? 11.891 7.648 7.48 1 89.75 235 ASP B CA 1
ATOM 4155 C C . ASP B 1 235 ? 11.969 7.191 8.938 1 89.75 235 ASP B C 1
ATOM 4157 O O . ASP B 1 235 ? 12.109 8.008 9.844 1 89.75 235 ASP B O 1
ATOM 4161 N N . LYS B 1 236 ? 11.836 5.781 9.172 1 88.25 236 LYS B N 1
ATOM 4162 C CA . LYS B 1 236 ? 11.961 5.168 10.492 1 88.25 236 LYS B CA 1
ATOM 4163 C C . LYS B 1 236 ? 10.672 5.328 11.297 1 88.25 236 LYS B C 1
ATOM 4165 O O . LYS B 1 236 ? 10.656 6 12.328 1 88.25 236 LYS B O 1
ATOM 4170 N N . ILE B 1 237 ? 9.648 4.73 10.82 1 88.56 237 ILE B N 1
ATOM 4171 C CA . ILE B 1 237 ? 8.438 4.531 11.609 1 88.56 237 ILE B CA 1
ATOM 4172 C C . ILE B 1 237 ? 8.703 3.508 12.711 1 88.56 237 ILE B C 1
ATOM 4174 O O . ILE B 1 237 ? 9.156 2.393 12.438 1 88.56 237 ILE B O 1
ATOM 4178 N N . LEU B 1 238 ? 8.422 3.873 13.906 1 88.31 238 LEU B N 1
ATOM 4179 C CA . LEU B 1 238 ? 8.781 3.008 15.023 1 88.31 238 LEU B CA 1
ATOM 4180 C C . LEU B 1 238 ? 7.668 2.004 15.312 1 88.31 238 LEU B C 1
ATOM 4182 O O . LEU B 1 238 ? 7.938 0.884 15.758 1 88.31 238 LEU B O 1
ATOM 4186 N N . LEU B 1 239 ? 6.406 2.391 15.133 1 86.19 239 LEU B N 1
ATOM 4187 C CA . LEU B 1 239 ? 5.312 1.47 15.422 1 86.19 239 LEU B CA 1
ATOM 4188 C C . LEU B 1 239 ? 4.32 1.422 14.266 1 86.19 239 LEU B C 1
ATOM 4190 O O . LEU B 1 239 ? 4.105 0.364 13.672 1 86.19 239 LEU B O 1
ATOM 4194 N N . SER B 1 240 ? 3.656 2.562 13.906 1 84.5 240 SER B N 1
ATOM 4195 C CA . SER B 1 240 ? 2.641 2.529 12.859 1 84.5 240 SER B CA 1
ATOM 4196 C C . SER B 1 240 ? 2.668 3.805 12.023 1 84.5 240 SER B C 1
ATOM 4198 O O . SER B 1 240 ? 2.916 4.895 12.547 1 84.5 240 SER B O 1
ATOM 4200 N N . GLY B 1 241 ? 2.383 3.607 10.742 1 86.5 241 GLY B N 1
ATOM 4201 C CA . GLY B 1 241 ? 2.33 4.727 9.812 1 86.5 241 GLY B CA 1
ATOM 4202 C C . GLY B 1 241 ? 0.937 5.305 9.648 1 86.5 241 GLY B C 1
ATOM 4203 O O . GLY B 1 241 ? 0.298 5.684 10.633 1 86.5 241 GLY B O 1
ATOM 4204 N N . VAL B 1 242 ? 0.429 5.305 8.359 1 86.88 242 VAL B N 1
ATOM 4205 C CA . VAL B 1 242 ? -0.899 5.797 8.016 1 86.88 242 VAL B CA 1
ATOM 4206 C C . VAL B 1 242 ? -1.958 4.793 8.461 1 86.88 242 VAL B C 1
ATOM 4208 O O . VAL B 1 242 ? -1.907 3.621 8.086 1 86.88 242 VAL B O 1
ATOM 4211 N N . ASN B 1 243 ? -2.877 5.223 9.258 1 86.25 243 ASN B N 1
ATOM 4212 C CA . ASN B 1 243 ? -3.955 4.383 9.766 1 86.25 243 ASN B CA 1
ATOM 4213 C C . ASN B 1 243 ? -5.324 4.961 9.43 1 86.25 243 ASN B C 1
ATOM 4215 O O . ASN B 1 243 ? -5.676 6.051 9.891 1 86.25 243 ASN B O 1
ATOM 4219 N N . THR B 1 244 ? -6.117 4.242 8.617 1 85.25 24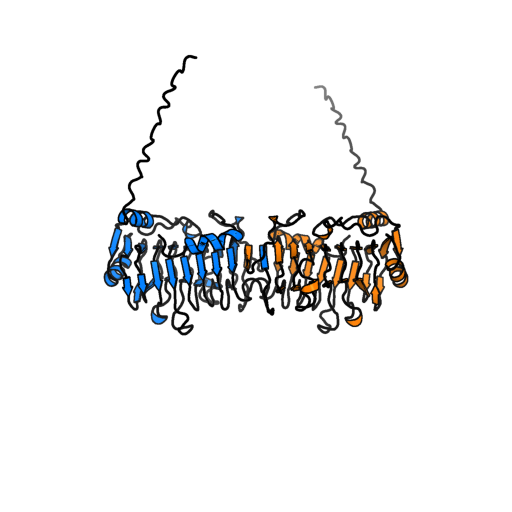4 THR B N 1
ATOM 4220 C CA . THR B 1 244 ? -7.41 4.703 8.125 1 85.25 244 THR B CA 1
ATOM 4221 C C . THR B 1 244 ? -8.547 3.998 8.859 1 85.25 244 THR B C 1
ATOM 4223 O O . THR B 1 244 ? -8.688 2.777 8.766 1 85.25 244 THR B O 1
ATOM 4226 N N . ARG B 1 245 ? -9.359 4.805 9.516 1 82.94 245 ARG B N 1
ATOM 4227 C CA . ARG B 1 245 ? -10.398 4.242 10.375 1 82.94 245 ARG B CA 1
ATOM 4228 C C . ARG B 1 245 ? -11.75 4.891 10.094 1 82.94 245 ARG B C 1
ATOM 4230 O O . ARG B 1 245 ? -11.82 5.953 9.477 1 82.94 245 ARG B O 1
ATOM 4237 N N . MET B 1 246 ? -12.773 4.234 10.586 1 84.81 246 MET B N 1
ATOM 4238 C CA . MET B 1 246 ? -14.133 4.762 10.688 1 84.81 246 MET B CA 1
ATOM 4239 C C . MET B 1 246 ? -14.594 5.352 9.359 1 84.81 246 MET B C 1
ATOM 4241 O O . MET B 1 246 ? -15.102 6.473 9.312 1 84.81 246 MET B O 1
ATOM 4245 N N . GLY B 1 247 ? -14.375 4.703 8.242 1 81.94 247 GLY B N 1
ATOM 4246 C CA . GLY B 1 247 ? -14.898 5.078 6.941 1 81.94 247 GLY B CA 1
ATOM 4247 C C . GLY B 1 247 ? -14.102 6.188 6.277 1 81.94 247 GLY B C 1
ATOM 4248 O O . GLY B 1 247 ? -14.492 6.695 5.227 1 81.94 247 GLY B O 1
ATOM 4249 N N . ALA B 1 248 ? -12.961 6.566 6.891 1 88.31 248 ALA B N 1
ATOM 4250 C CA . ALA B 1 248 ? -12.117 7.574 6.258 1 88.31 248 ALA B CA 1
ATOM 4251 C C . ALA B 1 248 ? -11.711 7.152 4.848 1 88.31 248 ALA B C 1
ATOM 4253 O O . ALA B 1 248 ? -11.562 5.961 4.57 1 88.31 248 ALA B O 1
ATOM 4254 N N . GLN B 1 249 ? -11.602 8.125 3.939 1 87.94 249 GLN B N 1
ATOM 4255 C CA . GLN B 1 249 ? -11.125 7.906 2.578 1 87.94 249 GLN B CA 1
ATOM 4256 C C . GLN B 1 249 ? -9.781 8.586 2.35 1 87.94 249 GLN B C 1
ATOM 4258 O O . GLN B 1 249 ? -9.672 9.812 2.467 1 87.94 249 GLN B O 1
ATOM 4263 N N . VAL B 1 250 ? -8.758 7.773 1.935 1 89.25 250 VAL B N 1
ATOM 4264 C CA . VAL B 1 250 ? -7.402 8.297 1.855 1 89.25 250 VAL B CA 1
ATOM 4265 C C . VAL B 1 250 ? -6.793 7.953 0.499 1 89.25 250 VAL B C 1
ATOM 4267 O O . VAL B 1 250 ? -6.863 6.805 0.054 1 89.25 250 VAL B O 1
ATOM 4270 N N . LEU B 1 251 ? -6.273 8.914 -0.194 1 89 251 LEU B N 1
ATOM 4271 C CA . LEU B 1 251 ? -5.453 8.75 -1.389 1 89 251 LEU B CA 1
ATOM 4272 C C . LEU B 1 251 ? -3.992 9.062 -1.09 1 89 251 LEU B C 1
ATOM 4274 O O . LEU B 1 251 ? -3.66 10.18 -0.681 1 89 251 LEU B O 1
ATOM 4278 N N . VAL B 1 252 ? -3.131 8.008 -1.196 1 88.69 252 VAL B N 1
ATOM 4279 C CA . VAL B 1 252 ? -1.691 8.188 -1.038 1 88.69 252 VAL B CA 1
ATOM 4280 C C . VAL B 1 252 ? -1.009 8.125 -2.402 1 88.69 252 VAL B C 1
ATOM 4282 O O . VAL B 1 252 ? -1.125 7.121 -3.113 1 88.69 252 VAL B O 1
ATOM 4285 N N . GLN B 1 253 ? -0.287 9.195 -2.816 1 90.19 253 GLN B N 1
ATOM 4286 C CA . GLN B 1 253 ? 0.392 9.234 -4.105 1 90.19 253 GLN B CA 1
ATOM 4287 C C . GLN B 1 253 ? 1.848 9.672 -3.949 1 90.19 253 GLN B C 1
ATOM 4289 O O . GLN B 1 253 ? 2.176 10.453 -3.057 1 90.19 253 GLN B O 1
ATOM 4294 N N . SER B 1 254 ? 2.695 9.18 -4.859 1 91.06 254 SER B N 1
ATOM 4295 C CA . SER B 1 254 ? 4.035 9.727 -5.039 1 91.06 254 SER B CA 1
ATOM 4296 C C . SER B 1 254 ? 4.754 9.875 -3.703 1 91.06 254 SER B C 1
ATOM 4298 O O . SER B 1 254 ? 5.234 10.961 -3.369 1 91.06 254 SER B O 1
ATOM 4300 N N . SER B 1 255 ? 4.84 8.758 -2.918 1 89.62 255 SER B N 1
ATOM 4301 C CA . SER B 1 255 ? 5.375 8.797 -1.561 1 89.62 255 SER B CA 1
ATOM 4302 C C . SER B 1 255 ? 6.25 7.578 -1.283 1 89.62 255 SER B C 1
ATOM 4304 O O . SER B 1 255 ? 6.262 6.625 -2.062 1 89.62 255 SER B O 1
ATOM 4306 N N . ALA B 1 256 ? 6.973 7.637 -0.239 1 86.25 256 ALA B N 1
ATOM 4307 C CA . ALA B 1 256 ? 7.883 6.531 0.051 1 86.25 256 ALA B CA 1
ATOM 4308 C C . ALA B 1 256 ? 8.07 6.355 1.556 1 86.25 256 ALA B C 1
ATOM 4310 O O . ALA B 1 256 ? 8.094 7.336 2.303 1 86.25 256 ALA B O 1
ATOM 4311 N N . PHE B 1 257 ? 8.203 5.082 1.948 1 84.19 257 PHE B N 1
ATOM 4312 C CA . PHE B 1 257 ? 8.562 4.66 3.297 1 84.19 257 PHE B CA 1
ATOM 4313 C C . PHE B 1 257 ? 9.969 4.066 3.32 1 84.19 257 PHE B C 1
ATOM 4315 O O . PHE B 1 257 ? 10.344 3.318 2.416 1 84.19 257 PHE B O 1
ATOM 4322 N N . ALA B 1 258 ? 10.781 4.438 4.309 1 82.88 258 ALA B N 1
ATOM 4323 C CA . ALA B 1 258 ? 12.125 3.873 4.461 1 82.88 258 ALA B CA 1
ATOM 4324 C C . ALA B 1 258 ? 12.414 3.523 5.918 1 82.88 258 ALA B C 1
ATOM 4326 O O . ALA B 1 258 ? 11.969 4.227 6.828 1 82.88 258 ALA B O 1
ATOM 4327 N N . ASN B 1 259 ? 13.164 2.381 6.156 1 80.25 259 ASN B N 1
ATOM 4328 C CA . ASN B 1 259 ? 13.656 1.995 7.477 1 80.25 259 ASN B CA 1
ATOM 4329 C C . ASN B 1 259 ? 12.523 1.83 8.477 1 80.25 259 ASN B C 1
ATOM 4331 O O . ASN B 1 259 ? 12.625 2.271 9.625 1 80.25 259 ASN B O 1
ATOM 4335 N N . SER B 1 260 ? 11.438 1.255 7.98 1 71.69 260 SER B N 1
ATOM 4336 C CA . SER B 1 260 ? 10.234 1.26 8.805 1 71.69 260 SER B CA 1
ATOM 4337 C C . SER B 1 260 ? 9.812 -0.158 9.18 1 71.69 260 SER B C 1
ATOM 4339 O O . SER B 1 260 ? 10.125 -1.112 8.461 1 71.69 260 SER B O 1
ATOM 4341 N N . VAL B 1 261 ? 9.211 -0.206 10.273 1 64.19 261 VAL B N 1
ATOM 4342 C CA . VAL B 1 261 ? 8.68 -1.472 10.773 1 64.19 261 VAL B CA 1
ATOM 4343 C C . VAL B 1 261 ? 7.523 -1.933 9.883 1 64.19 261 VAL B C 1
ATOM 4345 O O . VAL B 1 261 ? 7.09 -1.202 8.992 1 64.19 261 VAL B O 1
ATOM 4348 N N . GLU B 1 262 ? 6.859 -3.004 10.148 1 59.44 262 GLU B N 1
ATOM 4349 C CA . GLU B 1 262 ? 5.98 -3.842 9.336 1 59.44 262 GLU B CA 1
ATOM 4350 C C . GLU B 1 262 ? 4.668 -3.125 9.023 1 59.44 262 GLU B C 1
ATOM 4352 O O . GLU B 1 262 ? 4.031 -3.402 8.008 1 59.44 262 GLU B O 1
ATOM 4357 N N . ARG B 1 263 ? 4.293 -2.102 9.648 1 60.97 263 ARG B N 1
ATOM 4358 C CA . ARG B 1 263 ? 2.916 -1.629 9.531 1 60.97 263 ARG B CA 1
ATOM 4359 C C . ARG B 1 263 ? 2.818 -0.484 8.523 1 60.97 263 ARG B C 1
ATOM 4361 O O . ARG B 1 263 ? 2.033 0.448 8.711 1 60.97 263 ARG B O 1
ATOM 4368 N N . ALA B 1 264 ? 3.826 -0.416 7.496 1 54.59 264 ALA B N 1
ATOM 4369 C CA . ALA B 1 264 ? 3.414 0.398 6.355 1 54.59 264 ALA B CA 1
ATOM 4370 C C . ALA B 1 264 ? 2.393 -0.339 5.496 1 54.59 264 ALA B C 1
ATOM 4372 O O . ALA B 1 264 ? 1.286 0.158 5.273 1 54.59 264 ALA B O 1
ATOM 4373 N N . ILE B 1 265 ? 2.518 -1.361 4.559 1 55.81 265 ILE B N 1
ATOM 4374 C CA . ILE B 1 265 ? 1.876 -2.518 3.941 1 55.81 265 ILE B CA 1
ATOM 4375 C C . ILE B 1 265 ? 2.625 -3.791 4.328 1 55.81 265 ILE B C 1
ATOM 4377 O O . ILE B 1 265 ? 3.812 -3.936 4.031 1 55.81 265 ILE B O 1
ATOM 4381 N N . PHE B 1 266 ? 2.195 -4.562 5.172 1 53.06 266 PHE B N 1
ATOM 4382 C CA . PHE B 1 266 ? 2.695 -5.504 6.164 1 53.06 266 PHE B CA 1
ATOM 4383 C C . PHE B 1 266 ? 3.951 -6.207 5.66 1 53.06 266 PHE B C 1
ATOM 4385 O O . PHE B 1 266 ? 3.988 -6.68 4.523 1 53.06 266 PHE B O 1
ATOM 4392 N N . PHE B 1 267 ? 5.145 -5.766 5.953 1 49.44 267 PHE B N 1
ATOM 4393 C CA . PHE B 1 267 ? 6.434 -6.449 6.035 1 49.44 267 PHE B CA 1
ATOM 4394 C C . PHE B 1 267 ? 6.637 -7.059 7.414 1 49.44 267 PHE B C 1
ATOM 4396 O O . PHE B 1 267 ? 6.844 -6.34 8.391 1 49.44 267 PHE B O 1
ATOM 4403 N N . ALA B 1 268 ? 6.312 -8.445 7.617 1 51.97 268 ALA B N 1
ATOM 4404 C CA . ALA B 1 268 ? 6.426 -8.938 8.984 1 51.97 268 ALA B CA 1
ATOM 4405 C C . ALA B 1 268 ? 7.23 -10.234 9.039 1 51.97 268 ALA B C 1
ATOM 4407 O O . ALA B 1 268 ? 7.387 -10.914 8.023 1 51.97 268 ALA B O 1
ATOM 4408 N N . ASP B 1 269 ? 7.809 -10.5 10.102 1 53.66 269 ASP B N 1
ATOM 4409 C CA . ASP B 1 269 ? 8.281 -11.805 10.562 1 53.66 269 ASP B CA 1
ATOM 4410 C C . ASP B 1 269 ? 9.508 -12.25 9.781 1 53.66 269 ASP B C 1
ATOM 4412 O O . ASP B 1 269 ? 9.625 -13.422 9.406 1 53.66 269 ASP B O 1
ATOM 4416 N N . SER B 1 270 ? 10.258 -11.289 9.328 1 59.69 270 SER B N 1
ATOM 4417 C CA . SER B 1 270 ? 11.492 -11.68 8.664 1 59.69 270 SER B CA 1
ATOM 4418 C C . SER B 1 270 ? 12.688 -10.891 9.188 1 59.69 270 SER B C 1
ATOM 4420 O O . SER B 1 270 ? 12.523 -9.773 9.688 1 59.69 270 SER B O 1
ATOM 4422 N N . LYS B 1 271 ? 13.891 -11.555 9.227 1 60 271 LYS B N 1
ATOM 4423 C CA . LYS B 1 271 ? 15.133 -10.906 9.617 1 60 271 LYS B CA 1
ATOM 4424 C C . LYS B 1 271 ? 15.406 -9.672 8.766 1 60 271 LYS B C 1
ATOM 4426 O O . LYS B 1 271 ? 15.938 -8.672 9.25 1 60 271 LYS B O 1
ATOM 4431 N N . GLU B 1 272 ? 15.07 -9.836 7.434 1 68.62 272 GLU B N 1
ATOM 4432 C CA . GLU B 1 272 ? 15.25 -8.773 6.445 1 68.62 272 GLU B CA 1
ATOM 4433 C C . GLU B 1 272 ? 13.977 -8.547 5.637 1 68.62 272 GLU B C 1
ATOM 4435 O O . GLU B 1 272 ? 13.383 -9.5 5.129 1 68.62 272 GLU B O 1
ATOM 4440 N N . THR B 1 273 ? 13.602 -7.297 5.652 1 68.31 273 THR B N 1
ATOM 4441 C CA . THR B 1 273 ? 12.414 -6.973 4.879 1 68.31 273 THR B CA 1
ATOM 4442 C C . THR B 1 273 ? 12.727 -6.941 3.389 1 68.31 273 THR B C 1
ATOM 4444 O O . THR B 1 273 ? 13.891 -6.812 2.996 1 68.31 273 THR B O 1
ATOM 4447 N N . GLY B 1 274 ? 11.609 -7.195 2.57 1 71.38 274 GLY B N 1
ATOM 4448 C CA . GLY B 1 274 ? 11.727 -6.984 1.136 1 71.38 274 GLY B CA 1
ATOM 4449 C C . GLY B 1 274 ? 11.422 -5.559 0.717 1 71.38 274 GLY B C 1
ATOM 4450 O O . GLY B 1 274 ? 11.492 -4.637 1.534 1 71.38 274 GLY B O 1
ATOM 4451 N N . TYR B 1 275 ? 11.398 -5.359 -0.611 1 73.06 275 TYR B N 1
ATOM 4452 C CA . TYR B 1 275 ? 11.078 -4.105 -1.285 1 73.06 275 TYR B CA 1
ATOM 4453 C C . TYR B 1 275 ? 9.766 -4.223 -2.055 1 73.06 275 TYR B C 1
ATOM 4455 O O . TYR B 1 275 ? 9.539 -5.211 -2.758 1 73.06 275 TYR B O 1
ATOM 4463 N N . ALA B 1 276 ? 8.852 -3.197 -1.802 1 73.75 276 ALA B N 1
ATOM 4464 C CA . ALA B 1 276 ? 7.613 -3.217 -2.574 1 73.75 276 ALA B CA 1
ATOM 4465 C C . ALA B 1 276 ? 7.273 -1.823 -3.098 1 73.75 276 ALA B C 1
ATOM 4467 O O . ALA B 1 276 ? 7.406 -0.833 -2.375 1 73.75 276 ALA B O 1
ATOM 4468 N N . VAL B 1 277 ? 6.969 -1.706 -4.391 1 76.12 277 VAL B N 1
ATOM 4469 C CA . VAL B 1 277 ? 6.352 -0.527 -4.992 1 76.12 277 VAL B CA 1
ATOM 4470 C C . VAL B 1 277 ? 4.918 -0.845 -5.398 1 76.12 277 VAL B C 1
ATOM 4472 O O . VAL B 1 277 ? 4.645 -1.913 -5.953 1 76.12 277 VAL B O 1
ATOM 4475 N N . VAL B 1 278 ? 4.004 0.042 -4.996 1 83.19 278 VAL B N 1
ATOM 4476 C CA . VAL B 1 278 ? 2.588 -0.157 -5.281 1 83.19 278 VAL B CA 1
ATOM 4477 C C . VAL B 1 278 ? 2.072 0.979 -6.16 1 83.19 278 VAL B C 1
ATOM 4479 O O . VAL B 1 278 ? 2.307 2.154 -5.867 1 83.19 278 VAL B O 1
ATOM 4482 N N . ASP B 1 279 ? 1.441 0.613 -7.352 1 86.31 279 ASP B N 1
ATOM 4483 C CA . ASP B 1 279 ? 0.916 1.559 -8.328 1 86.31 279 ASP B CA 1
ATOM 4484 C C . ASP B 1 279 ? -0.52 1.21 -8.711 1 86.31 279 ASP B C 1
ATOM 4486 O O . ASP B 1 279 ? -0.78 0.133 -9.258 1 86.31 279 ASP B O 1
ATOM 4490 N N . ASP B 1 280 ? -1.498 2.234 -8.445 1 89.38 280 ASP B N 1
ATOM 4491 C CA . ASP B 1 280 ? -2.918 2.035 -8.719 1 89.38 280 ASP B CA 1
ATOM 4492 C C . ASP B 1 280 ? -3.449 0.797 -8 1 89.38 280 ASP B C 1
ATOM 4494 O O . ASP B 1 280 ? -3.99 -0.111 -8.641 1 89.38 280 ASP B O 1
ATOM 4498 N N . VAL B 1 281 ? -3.301 0.8 -6.59 1 85.25 281 VAL B N 1
ATOM 4499 C CA . VAL B 1 281 ? -3.762 -0.319 -5.773 1 85.25 281 VAL B CA 1
ATOM 4500 C C . VAL B 1 281 ? -4.816 0.164 -4.781 1 85.25 281 VAL B C 1
ATOM 4502 O O . VAL B 1 281 ? -4.613 1.16 -4.086 1 85.25 281 VAL B O 1
ATOM 4505 N N . ASP B 1 282 ? -5.926 -0.484 -4.793 1 80.75 282 ASP B N 1
ATOM 4506 C CA . ASP B 1 282 ? -6.988 -0.263 -3.82 1 80.75 282 ASP B CA 1
ATOM 4507 C C . ASP B 1 282 ? -6.844 -1.203 -2.625 1 80.75 282 ASP B C 1
ATOM 4509 O O . ASP B 1 282 ? -6.941 -2.424 -2.773 1 80.75 282 ASP B O 1
ATOM 4513 N N . LEU B 1 283 ? -6.547 -0.695 -1.458 1 77.81 283 LEU B N 1
ATOM 4514 C CA . LEU B 1 283 ? -6.246 -1.503 -0.28 1 77.81 283 LEU B CA 1
ATOM 4515 C C . LEU B 1 283 ? -7.52 -1.823 0.497 1 77.81 283 LEU B C 1
ATOM 4517 O O . LEU B 1 283 ? -7.457 -2.35 1.61 1 77.81 283 LEU B O 1
ATOM 4521 N N . GLY B 1 284 ? -8.773 -1.494 -0.144 1 72.75 284 GLY B N 1
ATOM 4522 C CA . GLY B 1 284 ? -10.031 -1.954 0.434 1 72.75 284 GLY B CA 1
ATOM 4523 C C . GLY B 1 284 ? -10.945 -0.82 0.841 1 72.75 284 GLY B C 1
ATOM 4524 O O . GLY B 1 284 ? -10.562 0.349 0.8 1 72.75 284 GLY B O 1
ATOM 4525 N N . GLY B 1 285 ? -12.188 -1.146 1.237 1 66.5 285 GLY B N 1
ATOM 4526 C CA . GLY B 1 285 ? -13.227 -0.215 1.646 1 66.5 285 GLY B CA 1
ATOM 4527 C C . GLY B 1 285 ? -14.125 0.218 0.502 1 66.5 285 GLY B C 1
ATOM 4528 O O . GLY B 1 285 ? -14.055 -0.336 -0.597 1 66.5 285 GLY B O 1
ATOM 4529 N N . SER B 1 286 ? -15.109 0.875 0.753 1 64.5 286 SER B N 1
ATOM 4530 C CA . SER B 1 286 ? -16.125 1.263 -0.215 1 64.5 286 SER B CA 1
ATOM 4531 C C . SER B 1 286 ? -16.016 2.74 -0.575 1 64.5 286 SER B C 1
ATOM 4533 O O . SER B 1 286 ? -17 3.355 -1.006 1 64.5 286 SER B O 1
ATOM 4535 N N . GLY B 1 287 ? -14.766 3.191 -0.594 1 69.75 287 GLY B N 1
ATOM 4536 C CA . GLY B 1 287 ? -14.633 4.617 -0.858 1 69.75 287 GLY B CA 1
ATOM 4537 C C . GLY B 1 287 ? -14.594 4.949 -2.338 1 69.75 287 GLY B C 1
ATOM 4538 O O . GLY B 1 287 ? -14.539 4.047 -3.18 1 69.75 287 GLY B O 1
ATOM 4539 N N . THR B 1 288 ? -14.742 6.215 -2.672 1 71.94 288 THR B N 1
ATOM 4540 C CA . THR B 1 288 ? -14.812 6.691 -4.047 1 71.94 288 THR B CA 1
ATOM 4541 C C . THR B 1 288 ? -13.656 7.637 -4.352 1 71.94 288 THR B C 1
ATOM 4543 O O . THR B 1 288 ? -13.484 8.07 -5.492 1 71.94 288 THR B O 1
ATOM 4546 N N . LEU B 1 289 ? -12.836 7.918 -3.406 1 73.12 289 LEU B N 1
ATOM 4547 C CA . LEU B 1 289 ? -11.766 8.883 -3.602 1 73.12 289 LEU B CA 1
ATOM 4548 C C . LEU B 1 289 ? -10.688 8.328 -4.531 1 73.12 289 LEU B C 1
ATOM 4550 O O . LEU B 1 289 ? -10.18 7.227 -4.312 1 73.12 289 LEU B O 1
ATOM 4554 N N . THR B 1 290 ? -10.406 8.961 -5.66 1 78.06 290 THR B N 1
ATOM 4555 C CA . THR B 1 290 ? -9.328 8.703 -6.602 1 78.06 290 THR B CA 1
ATOM 4556 C C . THR B 1 290 ? -8.641 10 -7.004 1 78.06 290 THR B C 1
ATOM 4558 O O . THR B 1 290 ? -9.086 11.086 -6.633 1 78.06 290 THR B O 1
ATOM 4561 N N . ALA B 1 291 ? -7.543 9.898 -7.688 1 77.44 291 ALA B N 1
ATOM 4562 C CA . ALA B 1 291 ? -6.852 11.094 -8.164 1 77.44 291 ALA B CA 1
ATOM 4563 C C . ALA B 1 291 ? -7.777 11.961 -9.008 1 77.44 291 ALA B C 1
ATOM 4565 O O . ALA B 1 291 ? -7.723 13.195 -8.938 1 77.44 291 ALA B O 1
ATOM 4566 N N . ALA B 1 292 ? -8.641 11.359 -9.758 1 75.75 292 ALA B N 1
ATOM 4567 C CA . ALA B 1 292 ? -9.547 12.07 -10.664 1 75.75 292 ALA B CA 1
ATOM 4568 C C . ALA B 1 292 ? -10.578 12.875 -9.875 1 75.75 292 ALA B C 1
ATOM 4570 O O . ALA B 1 292 ? -11.148 13.844 -10.398 1 75.75 292 ALA B O 1
ATOM 4571 N N . SER B 1 293 ? -10.852 12.57 -8.578 1 80.44 293 SER B N 1
ATOM 4572 C CA . SER B 1 293 ? -11.867 13.219 -7.762 1 80.44 293 SER B CA 1
ATOM 4573 C C . SER B 1 293 ? -11.32 14.469 -7.086 1 80.44 293 SER B C 1
ATOM 4575 O O . SER B 1 293 ? -12.078 15.266 -6.531 1 80.44 293 SER B O 1
ATOM 4577 N N . LEU B 1 294 ? -9.992 14.68 -7.062 1 81.44 294 LEU B N 1
ATOM 4578 C CA . LEU B 1 294 ? -9.414 15.836 -6.387 1 81.44 294 LEU B CA 1
ATOM 4579 C C . LEU B 1 294 ? -9.812 17.141 -7.082 1 81.44 294 LEU B C 1
ATOM 4581 O O . LEU B 1 294 ? -9.766 17.219 -8.312 1 81.44 294 LEU B O 1
ATOM 4585 N N . PRO B 1 295 ? -10.172 18.141 -6.277 1 83.25 295 PRO B N 1
ATOM 4586 C CA . PRO B 1 295 ? -10.617 19.406 -6.883 1 83.25 295 PRO B CA 1
ATOM 4587 C C . PRO B 1 295 ? -9.461 20.359 -7.156 1 83.25 295 PRO B C 1
ATOM 4589 O O . PRO B 1 295 ? -9.68 21.562 -7.336 1 83.25 295 PRO B O 1
ATOM 4592 N N . TYR B 1 296 ? -8.219 19.953 -6.992 1 86.94 296 TYR B N 1
ATOM 4593 C CA . TYR B 1 296 ? -7.023 20.75 -7.262 1 86.94 296 TYR B CA 1
ATOM 4594 C C . TYR B 1 296 ? -5.969 19.906 -7.969 1 86.94 296 TYR B C 1
ATOM 4596 O O . TYR B 1 296 ? -6.082 18.688 -8.039 1 86.94 296 TYR B O 1
ATOM 4604 N N . LYS B 1 297 ? -4.984 20.594 -8.5 1 78.75 297 LYS B N 1
ATOM 4605 C CA . LYS B 1 297 ? -3.857 19.906 -9.133 1 78.75 297 LYS B CA 1
ATOM 4606 C C . LYS B 1 297 ? -2.643 19.891 -8.203 1 78.75 297 LYS B C 1
ATOM 4608 O O . LYS B 1 297 ? -2.463 20.781 -7.379 1 78.75 297 LYS B O 1
ATOM 4613 N N . VAL B 1 298 ? -1.976 18.844 -8.25 1 82.56 298 VAL B N 1
ATOM 4614 C CA . VAL B 1 298 ? -0.734 18.719 -7.488 1 82.56 298 VAL B CA 1
ATOM 4615 C C . VAL B 1 298 ? 0.352 18.109 -8.367 1 82.56 298 VAL B C 1
ATOM 4617 O O . VAL B 1 298 ? 0.076 17.219 -9.18 1 82.56 298 VAL B O 1
ATOM 4620 N N . THR B 1 299 ? 1.57 18.609 -8.227 1 79.5 299 THR B N 1
ATOM 4621 C CA . THR B 1 299 ? 2.713 18.016 -8.906 1 79.5 299 THR B CA 1
ATOM 4622 C C . THR B 1 299 ? 3.213 16.781 -8.141 1 79.5 299 THR B C 1
ATOM 4624 O O . THR B 1 299 ? 3.508 16.859 -6.949 1 79.5 299 THR B O 1
ATOM 4627 N N . LEU B 1 300 ? 3.271 15.703 -8.93 1 88.81 300 LEU B N 1
ATOM 4628 C CA . LEU B 1 300 ? 3.812 14.477 -8.352 1 88.81 300 LEU B CA 1
ATOM 4629 C C . LEU B 1 300 ? 5.32 14.398 -8.555 1 88.81 300 LEU B C 1
ATOM 4631 O O . LEU B 1 300 ? 5.809 14.539 -9.68 1 88.81 300 LEU B O 1
ATOM 4635 N N . LEU B 1 301 ? 6.098 14.188 -7.469 1 87.31 301 LEU B N 1
ATOM 4636 C CA . LEU B 1 301 ? 7.547 14.047 -7.539 1 87.31 301 LEU B CA 1
ATOM 4637 C C . LEU B 1 301 ? 7.934 12.68 -8.086 1 87.31 301 LEU B C 1
ATOM 4639 O O . LEU B 1 301 ? 8.922 12.555 -8.82 1 87.31 301 LEU B O 1
ATOM 4643 N N . GLY B 1 302 ? 7.066 11.625 -7.809 1 88.94 302 GLY B N 1
ATOM 4644 C CA . GLY B 1 302 ? 7.418 10.227 -8.008 1 88.94 302 GLY B CA 1
ATOM 4645 C C . GLY B 1 302 ? 8.047 9.586 -6.777 1 88.94 302 GLY B C 1
ATOM 4646 O O . GLY B 1 302 ? 8.867 10.211 -6.102 1 88.94 302 GLY B O 1
ATOM 4647 N N . SER B 1 303 ? 7.66 8.328 -6.508 1 87.12 303 SER B N 1
ATOM 4648 C CA . SER B 1 303 ? 8.094 7.672 -5.281 1 87.12 303 SER B CA 1
ATOM 4649 C C . SER B 1 303 ? 9.609 7.531 -5.234 1 87.12 303 SER B C 1
ATOM 4651 O O . SER B 1 303 ? 10.203 7.551 -4.156 1 87.12 303 SER B O 1
ATOM 4653 N N . LYS B 1 304 ? 10.281 7.492 -6.402 1 83.69 304 LYS B N 1
ATOM 4654 C CA . LYS B 1 304 ? 11.734 7.305 -6.465 1 83.69 304 LYS B CA 1
ATOM 4655 C C . LYS B 1 304 ? 12.469 8.586 -6.078 1 83.69 304 LYS B C 1
ATOM 4657 O O . LYS B 1 304 ? 13.625 8.539 -5.652 1 83.69 304 LYS B O 1
ATOM 4662 N N . LYS B 1 305 ? 11.797 9.773 -6.152 1 88.06 305 LYS B N 1
ATOM 4663 C CA . LYS B 1 305 ? 12.477 11.055 -5.945 1 88.06 305 LYS B CA 1
ATOM 4664 C C . LYS B 1 305 ? 12.156 11.625 -4.57 1 88.06 305 LYS B C 1
ATOM 4666 O O . LYS B 1 305 ? 12.844 12.539 -4.098 1 88.06 305 LYS B O 1
ATOM 4671 N N . VAL B 1 306 ? 11.188 11.18 -3.912 1 88.75 306 VAL B N 1
ATOM 4672 C CA . VAL B 1 306 ? 10.703 11.742 -2.66 1 88.75 306 VAL B CA 1
ATOM 4673 C C . VAL B 1 306 ? 11.82 11.758 -1.623 1 88.75 306 VAL B C 1
ATOM 4675 O O . VAL B 1 306 ? 12.039 12.766 -0.946 1 88.75 306 VAL B O 1
ATOM 4678 N N . ALA B 1 307 ? 12.617 10.688 -1.469 1 88 307 ALA B N 1
ATOM 4679 C CA . ALA B 1 307 ? 13.656 10.586 -0.447 1 88 307 ALA B CA 1
ATOM 4680 C C . ALA B 1 307 ? 14.773 11.594 -0.694 1 88 307 ALA B C 1
ATOM 4682 O O . ALA B 1 307 ? 15.391 12.086 0.252 1 88 307 ALA B O 1
ATOM 4683 N N . SER B 1 308 ? 15.031 11.945 -1.945 1 91.5 308 SER B N 1
ATOM 4684 C CA . SER B 1 308 ? 16.125 12.859 -2.254 1 91.5 308 SER B CA 1
ATOM 4685 C C . SER B 1 308 ? 15.664 14.312 -2.217 1 91.5 308 SER B C 1
ATOM 4687 O O . SER B 1 308 ? 16.469 15.219 -1.979 1 91.5 308 SER B O 1
ATOM 4689 N N . VAL B 1 309 ? 14.383 14.68 -2.299 1 91.62 309 VAL B N 1
ATOM 4690 C CA . VAL B 1 309 ? 13.891 16.047 -2.445 1 91.62 309 VAL B CA 1
ATOM 4691 C C . VAL B 1 309 ? 13.305 16.531 -1.119 1 91.62 309 VAL B C 1
ATOM 4693 O O . VAL B 1 309 ? 13.688 17.594 -0.616 1 91.62 309 VAL B O 1
ATOM 4696 N N . ILE B 1 310 ? 12.484 15.789 -0.424 1 94.5 310 ILE B N 1
ATOM 4697 C CA . ILE B 1 310 ? 11.594 16.234 0.641 1 94.5 310 ILE B CA 1
ATOM 4698 C C . ILE B 1 310 ? 12.406 16.656 1.858 1 94.5 310 ILE B C 1
ATOM 4700 O O . ILE B 1 310 ? 12.172 17.719 2.438 1 94.5 310 ILE B O 1
ATOM 4704 N N . PRO B 1 311 ? 13.406 15.844 2.281 1 92.75 311 PRO B N 1
ATOM 4705 C CA . PRO B 1 311 ? 14.164 16.281 3.455 1 92.75 311 PRO B CA 1
ATOM 4706 C C . PRO B 1 311 ? 14.828 17.641 3.25 1 92.75 311 PRO B C 1
ATOM 4708 O O . PRO B 1 311 ? 15.031 18.391 4.211 1 92.75 311 PRO B O 1
ATOM 4711 N N . GLY B 1 312 ? 15.109 18 2.014 1 92 312 GLY B N 1
ATOM 4712 C CA . GLY B 1 312 ? 15.766 19.266 1.732 1 92 312 GLY B CA 1
ATOM 4713 C C . GLY B 1 312 ? 14.797 20.438 1.673 1 92 312 GLY B C 1
ATOM 4714 O O . GLY B 1 312 ? 15.219 21.594 1.72 1 92 312 GLY B O 1
ATOM 4715 N N . THR B 1 313 ? 13.438 20.203 1.653 1 91.69 313 THR B N 1
ATOM 4716 C CA . THR B 1 313 ? 12.5 21.297 1.433 1 91.69 313 THR B CA 1
ATOM 4717 C C . THR B 1 313 ? 11.523 21.422 2.6 1 91.69 313 THR B C 1
ATOM 4719 O O . THR B 1 313 ? 10.961 22.484 2.844 1 91.69 313 THR B O 1
ATOM 4722 N N . ALA B 1 314 ? 11.242 20.312 3.354 1 96.5 314 ALA B N 1
ATOM 4723 C CA . ALA B 1 314 ? 10.297 20.312 4.469 1 96.5 314 ALA B CA 1
ATOM 4724 C C . ALA B 1 314 ? 10.945 20.875 5.734 1 96.5 314 ALA B C 1
ATOM 4726 O O . ALA B 1 314 ? 12.109 20.594 6.027 1 96.5 314 ALA B O 1
ATOM 4727 N N . GLY B 1 315 ? 10.211 21.641 6.512 1 95.62 315 GLY B N 1
ATOM 4728 C CA . GLY B 1 315 ? 10.688 22.281 7.73 1 95.62 315 GLY B CA 1
ATOM 4729 C C . GLY B 1 315 ? 10.766 23.797 7.625 1 95.62 315 GLY B C 1
ATOM 4730 O O . GLY B 1 315 ? 10.211 24.391 6.699 1 95.62 315 GLY B O 1
ATOM 4731 N N . GLN B 1 316 ? 11.344 24.359 8.578 1 97 316 GLN B N 1
ATOM 4732 C CA . GLN B 1 316 ? 11.531 25.797 8.586 1 97 316 GLN B CA 1
ATOM 4733 C C . GLN B 1 316 ? 12.641 26.219 7.625 1 97 316 GLN B C 1
ATOM 4735 O O . GLN B 1 316 ? 13.758 26.5 8.047 1 97 316 GLN B O 1
ATOM 4740 N N . LYS B 1 317 ? 12.359 26.25 6.355 1 85.19 317 LYS B N 1
ATOM 4741 C CA . LYS B 1 317 ? 13.422 26.422 5.363 1 85.19 317 LYS B CA 1
ATOM 4742 C C . LYS B 1 317 ? 13.117 27.594 4.434 1 85.19 317 LYS B C 1
ATOM 4744 O O . LYS B 1 317 ? 13.648 27.656 3.324 1 85.19 317 LYS B O 1
ATOM 4749 N N . LEU B 1 318 ? 12.164 28.328 4.887 1 85.25 318 LEU B N 1
ATOM 4750 C CA . LEU B 1 318 ? 11.93 29.531 4.113 1 85.25 318 LEU B CA 1
ATOM 4751 C C . LEU B 1 318 ? 12.82 30.672 4.602 1 85.25 318 LEU B C 1
ATOM 4753 O O . LEU B 1 318 ? 13.188 30.719 5.781 1 85.25 318 LEU B O 1
#

Solvent-accessible surface area (backbone atoms only — not comparable to full-atom values): 29842 Å² total; per-residue (Å²): 138,85,80,78,81,77,81,77,81,78,78,76,75,74,74,72,69,72,78,79,74,49,70,66,57,47,53,52,53,62,54,49,53,50,51,82,53,45,33,9,45,41,92,89,35,21,47,22,4,54,88,34,58,75,46,76,30,71,45,61,69,52,42,49,54,57,36,52,39,83,55,43,30,25,38,35,37,51,40,75,36,74,54,84,38,59,39,53,46,37,36,20,22,20,42,31,32,38,78,89,25,34,26,37,17,36,16,36,40,38,56,68,31,41,21,33,28,44,30,24,36,31,32,32,49,21,41,33,94,46,35,23,37,33,30,37,30,40,24,37,16,33,36,38,32,21,23,24,36,35,49,54,68,90,53,60,73,71,51,34,40,36,42,37,35,40,24,67,35,20,28,25,24,17,42,27,22,25,26,42,32,34,25,52,36,37,25,41,30,43,88,49,94,85,41,52,88,60,24,51,92,30,27,35,34,20,42,35,32,24,23,37,33,46,30,29,28,28,63,40,31,36,31,34,22,40,35,41,39,33,31,32,29,41,40,29,35,66,56,35,35,56,34,40,20,55,59,9,30,35,37,40,30,15,16,28,36,33,76,50,50,35,32,56,49,28,36,71,95,52,99,36,59,20,17,39,34,33,32,42,28,28,65,18,58,88,59,81,75,47,82,88,68,51,96,62,74,78,89,74,71,34,27,88,42,19,77,77,48,25,72,79,54,22,10,58,70,102,136,85,81,79,77,80,82,77,81,77,76,76,75,72,73,71,68,72,76,77,72,49,70,65,58,48,53,51,54,61,53,49,54,49,52,80,51,45,34,9,45,40,92,88,33,22,48,23,4,52,90,35,58,75,47,76,28,70,45,63,68,51,43,50,55,57,34,51,39,84,54,43,30,26,39,35,38,49,40,74,37,74,51,83,36,58,39,53,45,35,37,20,22,18,41,30,33,38,76,86,24,34,28,37,17,35,15,34,41,38,57,68,32,41,21,32,30,44,31,24,35,31,30,32,50,22,41,34,93,44,35,23,37,33,30,36,30,41,22,37,16,32,36,38,32,20,23,25,36,36,50,55,66,90,52,61,73,71,51,35,42,36,43,38,34,40,23,67,35,19,28,25,25,17,41,30,21,25,24,42,32,34,24,49,36,36,26,43,30,42,88,50,91,85,41,52,91,59,24,51,92,29,28,34,33,19,42,35,33,24,22,38,34,47,30,29,27,27,63,38,30,35,30,35,22,40,36,40,39,32,33,32,29,40,42,28,36,67,56,34,34,53,33,39,20,54,60,8,29,37,38,39,31,15,16,29,36,33,76,52,49,33,32,54,47,30,35,71,96,53,100,37,58,19,17,38,34,34,31,43,28,28,67,20,59,87,60,81,75,47,81,86,67,52,95,64,74,78,88,74,72,33,27,88,42,21,75,77,48,24,70,78,56,23,10,57,71,100

Organism: Fusarium culmorum (NCBI:txid5516)

Sequence (636 aa):
MKITSVFTAVFATLAVGSPLETRDAHIKRQAAEACSVGYCTQNGGTTGGAKGETITVTTLAALQEAAKRSGPLTIIVNGKFTGSDTIRPSSDKTIIGAAGSSLTGVGFYVRRQKNVILRNLKIAKVDASNGDAIGIDESTNVWVDHCDLSGDLSLGKDDLDGLLDISHGADWITVSNTYFHDHWKASLIGHSDNNASQDKGKLHITYANNYWKNINSRQPLIRFATVHLVNNYWDKILLSGVNTRMGAQVLVQSSAFANSVERAIFFADSKETGYAVVDDVDLGGSGTLTAASLPYKVTLLGSKKVASVIPGTAGQKLMKITSVFTAVFATLAVGSPLETRDAHIKRQAAEACSVGYCTQNGGTTGGAKGETITVTTLAALQEAAKRSGPLTIIVNGKFTGSDTIRPSSDKTIIGAAGSSLTGVGFYVRRQKNVILRNLKIAKVDASNGDAIGIDESTNVWVDHCDLSGDLSLGKDDLDGLLDISHGADWITVSNTYFHDHWKASLIGHSDNNASQDKGKLHITYANNYWKNINSRQPLIRFATVHLVNNYWDKILLSGVNTRMGAQVLVQSSAFANSVERAIFFADSKETGYAVVDDVDLGGSGTLTAASLPYKVTLLGSKKVASVIPGTAGQKL

Nearest PDB structures (foldseek):
  7bbv-assembly2_B  TM=9.379E-01  e=2.444E-28  Verticillium dahliae VdLs.17
  7xks-assembly1_A  TM=8.250E-01  e=8.871E-18  Shouchella clausii
  1pcl-assembly1_A  TM=8.237E-01  e=1.205E-15  Dickeya chrysanthemi
  1pe9-assembly2_B  TM=7.594E-01  e=4.703E-15  Dickeya chrysanthemi
  1jta-assembly1_A  TM=7.789E-01  e=3.929E-13  Dickeya chrysanthemi

Foldseek 3Di:
DPPPPPPDPPPPPPPPPDPDDDLVNVQLVVQQDWDDDFLLCPPVGAGAQNVDDEDEDAEPVVQQVQQDDDHRYEYEYEYEYEDQAEREGAERHGYEYRPPYAYEQYAYADELHERHEYYLYEYEAHFVVRPENYEYYNYENYEYYQAEFEYAQVDDQRRHHENYEYEQQYARYEHELAEYEHHAHYYEYYDDLPRCVRHAPGARYEYYLYEYEHYADPLPEYANHEYEYALYEYEEHNHEHYHYDHQYHYHHYQYDYYNYAQHPPGQDDDPDGDDDDDDPDDPDDDDDDDPVPGPDDDDHPHHVCSVVPRVQRHHSPD/DDPPPPPPPPPPPPPPPDPDDDLVNVVLVVQQDWDDDFLLCPPVGAGAQNVDDEDEDAEPVVQQVQQDDDHRYEYEYEYEYEDQAEREGAERHGYEYRPPYAYEQYAYADELHERYEYYLYEYEAHFPVRPENYEYYNYENYEYYQAEFEYAQVDDQRRHHENYEYEQQYARYEHELAEYEHHAHYYEYYDDLPRCVRHAPGARYEYYLYEYEHYADPLPEYANHEYEYALYEAEEHNHAHYHYDHQYHYHHYQYDYYNYAQHPPGQDDDPDGDDDDDDPDDPDDDDDDDPVPGPDDDDRPHHVCSVVPRVVRHHSDD

pLDDT: mean 88.72, std 15.84, range [26.92, 98.94]

Secondary structure (DSSP, 8-state):
----------------------HHHHHHHHHHPPP-SSGGGSTT---TTTTSEEEEE-SHHHHHHHHH-SS-EEEEE-SEEEEEEEE---SSEEEEEPTT-EEEEEEEEEES-EEEEEES-EEE--BGGG--SEEEES-EEEEEES-EEE--TTS-TTTB--SEEEETT-EEEEEES-EEEEEEE-EEES--TT-HHHHTT--EEEEES-EEEEEEE-SSEEES-EEEEES-EEEEESS---EEETT-EEEEEEEEEES--STTTT--S-SSB-EEEEEEEE-SSS----GGG-SS------HHHHHHHHHHHSSS--/----------------------HHHHHHHHHHPPP-SSGGGSTT---TTTTSEEEEE-SHHHHHHHHH-SS-EEEEE-SEEEEEEEE---SSEEEEEPTT-EEEEEEEEEES-EEEEEES-EEE--BGGG--SEEEES-EEEEEES-EEE--TTS-TTTB--SEEEETT-EEEEEES-EEEEEEE-EEES--TT-HHHHTT--EEEEES-EEEEEEE-SSEEES-EEEEES-EEEEESS---EEETT-EEEEEEEEEES--TTTTT--S-SSB-EEEEEEEE-SSS----GGG-SS------HHHHHHHHHHHSSS--

Radius of gyration: 31.21 Å; Cα contacts (8 Å, |Δi|>4): 2017; chains: 2; bounding box: 96×89×89 Å

InterPro domains:
  IPR002022 Pectate lyase [PF00544] (29-264)
  IPR002022 Pectate lyase [SM00656] (50-263)
  IPR011050 Pectin lyase fold/virulence factor [SSF51126] (35-316)
  IPR012334 Pectin lyase fold [G3DSA:2.160.20.10] (34-318)
  IPR045032 Pectin lyase family [PTHR31683] (24-261)